Protein AF-A0A812W630-F1 (afdb_monomer_lite)

Structure (mmCIF, N/CA/C/O backbone):
data_AF-A0A812W630-F1
#
_entry.id   AF-A0A812W630-F1
#
loop_
_atom_site.group_PDB
_atom_site.id
_atom_site.type_symbol
_atom_site.label_atom_id
_atom_site.label_alt_id
_atom_site.label_comp_id
_atom_site.label_asym_id
_atom_site.label_entity_id
_atom_site.label_seq_id
_atom_site.pdbx_PDB_ins_code
_atom_site.Cartn_x
_atom_site.Cartn_y
_atom_site.Cartn_z
_atom_site.occupancy
_atom_site.B_iso_or_equiv
_atom_site.auth_seq_id
_atom_site.auth_comp_id
_atom_site.auth_asym_id
_atom_site.auth_atom_id
_atom_site.pdbx_PDB_model_num
ATOM 1 N N . MET A 1 1 ? 22.931 -46.654 66.623 1.00 37.16 1 MET A N 1
ATOM 2 C CA . MET A 1 1 ? 24.009 -47.543 66.127 1.00 37.16 1 MET A CA 1
ATOM 3 C C . MET A 1 1 ? 23.403 -48.912 65.833 1.00 37.16 1 MET A C 1
ATOM 5 O O . MET A 1 1 ? 22.626 -49.332 66.681 1.00 37.16 1 MET A O 1
ATOM 9 N N . PRO A 1 2 ? 23.799 -49.668 64.793 1.00 57.72 2 PRO A N 1
ATOM 10 C CA . PRO A 1 2 ? 24.162 -49.325 63.412 1.00 57.72 2 PRO A CA 1
ATOM 11 C C . PRO A 1 2 ? 23.300 -50.084 62.355 1.00 57.72 2 PRO A C 1
ATOM 13 O O . PRO A 1 2 ? 22.562 -51.010 62.676 1.00 57.72 2 PRO A O 1
ATOM 16 N N . THR A 1 3 ? 23.421 -49.666 61.093 1.00 50.09 3 THR A N 1
ATOM 17 C CA . THR A 1 3 ? 22.902 -50.261 59.835 1.00 50.09 3 THR A CA 1
ATOM 18 C C . THR A 1 3 ? 23.594 -51.596 59.478 1.00 50.09 3 THR A C 1
ATOM 20 O O . THR A 1 3 ? 24.701 -51.824 59.969 1.00 50.09 3 THR A O 1
ATOM 23 N N . PRO A 1 4 ? 23.010 -52.477 58.628 1.00 61.66 4 PRO A N 1
ATOM 24 C CA . PRO A 1 4 ? 23.489 -52.623 57.224 1.00 61.66 4 PRO A CA 1
ATOM 25 C C . PRO A 1 4 ? 22.360 -53.015 56.216 1.00 61.66 4 PRO A C 1
ATOM 27 O O . PRO A 1 4 ? 21.404 -53.678 56.590 1.00 61.66 4 PRO A O 1
ATOM 30 N N . ALA A 1 5 ? 22.254 -52.472 54.994 1.00 46.12 5 ALA A N 1
ATOM 31 C CA . ALA A 1 5 ? 23.035 -52.629 53.744 1.00 46.12 5 ALA A CA 1
ATOM 32 C C . ALA A 1 5 ? 22.402 -53.605 52.699 1.00 46.12 5 ALA A C 1
ATOM 34 O O . ALA A 1 5 ? 22.460 -54.815 52.864 1.00 46.12 5 ALA A O 1
ATOM 35 N N . ILE A 1 6 ? 21.781 -53.003 51.663 1.00 48.00 6 ILE A N 1
ATOM 36 C CA . ILE A 1 6 ? 21.718 -53.234 50.183 1.00 48.00 6 ILE A CA 1
ATOM 37 C C . ILE A 1 6 ? 22.060 -54.643 49.599 1.00 48.00 6 ILE A C 1
ATOM 39 O O . ILE A 1 6 ? 23.045 -55.247 50.019 1.00 48.00 6 ILE A O 1
ATOM 43 N N . PRO A 1 7 ? 21.334 -55.134 48.555 1.00 54.03 7 PRO A N 1
ATOM 44 C CA . PRO A 1 7 ? 21.759 -54.895 47.156 1.00 54.03 7 PRO A CA 1
ATOM 45 C C . PRO A 1 7 ? 20.630 -54.561 46.137 1.00 54.03 7 PRO A C 1
ATOM 47 O O . PRO A 1 7 ? 19.594 -55.216 46.083 1.00 54.03 7 PRO A O 1
ATOM 50 N N . SER A 1 8 ? 20.903 -53.566 45.278 1.00 48.16 8 SER A N 1
ATOM 51 C CA . SER A 1 8 ? 20.386 -53.379 43.895 1.00 48.16 8 SER A CA 1
ATOM 52 C C . SER A 1 8 ? 20.928 -54.495 42.964 1.00 48.16 8 SER A C 1
ATOM 54 O O . SER A 1 8 ? 21.936 -55.082 43.365 1.00 48.16 8 SER A O 1
ATOM 56 N N . PRO A 1 9 ? 20.405 -54.785 41.734 1.00 54.44 9 PRO A N 1
ATOM 57 C CA . PRO A 1 9 ? 19.995 -53.797 40.710 1.00 54.44 9 PRO A CA 1
ATOM 58 C C . PRO A 1 9 ? 18.860 -54.194 39.720 1.00 54.44 9 PRO A C 1
ATOM 60 O O . PRO A 1 9 ? 18.464 -55.348 39.605 1.00 54.44 9 PRO A O 1
ATOM 63 N N . GLY A 1 10 ? 18.399 -53.220 38.922 1.00 36.41 10 GLY A N 1
ATOM 64 C CA . GLY A 1 10 ? 17.575 -53.435 37.717 1.00 36.41 10 GLY A CA 1
ATOM 65 C C . GLY A 1 10 ? 16.693 -52.220 37.409 1.00 36.41 10 GLY A C 1
ATOM 66 O O . GLY A 1 10 ? 15.590 -52.113 37.918 1.00 36.41 10 GLY A O 1
ATOM 67 N N . SER A 1 11 ? 17.232 -51.169 36.790 1.00 48.53 11 SER A N 1
ATOM 68 C CA . SER A 1 11 ? 17.134 -50.922 35.340 1.00 48.53 11 SER A CA 1
ATOM 69 C C . SER A 1 11 ? 15.694 -50.845 34.821 1.00 48.53 11 SER A C 1
ATOM 71 O O . SER A 1 11 ? 15.137 -51.855 34.410 1.00 48.53 11 SER A O 1
ATOM 73 N N . ASN A 1 12 ? 15.140 -49.631 34.757 1.00 41.38 12 ASN A N 1
ATOM 74 C CA . ASN A 1 12 ? 14.407 -49.172 33.577 1.00 41.38 12 ASN A CA 1
ATOM 75 C C . ASN A 1 12 ? 14.351 -47.642 33.562 1.00 41.38 12 ASN A C 1
ATOM 77 O O . ASN A 1 12 ? 13.695 -46.994 34.372 1.00 41.38 12 ASN A O 1
ATOM 81 N N . ARG A 1 13 ? 15.129 -47.087 32.635 1.00 42.34 13 ARG A N 1
ATOM 82 C CA . ARG A 1 13 ? 15.246 -45.671 32.311 1.00 42.34 13 ARG A CA 1
ATOM 83 C C . ARG A 1 13 ? 14.098 -45.346 31.359 1.00 42.34 13 ARG A C 1
ATOM 85 O O . ARG A 1 13 ? 14.194 -45.646 30.174 1.00 42.34 13 ARG A O 1
ATOM 92 N N . GLN A 1 14 ? 13.008 -44.796 31.882 1.00 42.62 14 GLN A N 1
ATOM 93 C CA . GLN A 1 14 ? 11.937 -44.249 31.058 1.00 42.62 14 GLN A CA 1
ATOM 94 C C . GLN A 1 14 ? 12.203 -42.754 30.899 1.00 42.62 14 GLN A C 1
ATOM 96 O O . GLN A 1 14 ? 12.120 -41.980 31.847 1.00 42.62 14 GLN A O 1
ATOM 101 N N . LEU A 1 15 ? 12.659 -42.412 29.697 1.00 47.44 15 LEU A N 1
ATOM 102 C CA . LEU A 1 15 ? 12.919 -41.066 29.212 1.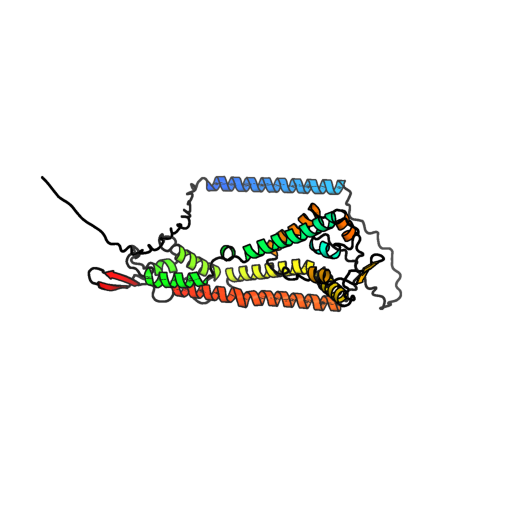00 47.44 15 LEU A CA 1
ATOM 103 C C . LEU A 1 15 ? 11.556 -40.374 29.040 1.00 47.44 15 LEU A C 1
ATOM 105 O O . LEU A 1 15 ? 10.871 -40.588 28.043 1.00 47.44 15 LEU A O 1
ATOM 109 N N . SER A 1 16 ? 11.116 -39.620 30.041 1.00 44.22 16 SER A N 1
ATOM 110 C CA . SER A 1 16 ? 10.030 -38.653 29.893 1.00 44.22 16 SER A CA 1
ATOM 111 C C . SER A 1 16 ? 10.645 -37.355 29.389 1.00 44.22 16 SER A C 1
ATOM 113 O O . SER A 1 16 ? 11.431 -36.729 30.095 1.00 44.22 16 SER A O 1
ATOM 115 N N . ALA A 1 17 ? 10.342 -37.030 28.135 1.00 44.31 17 ALA A N 1
ATOM 116 C CA . ALA A 1 17 ? 10.670 -35.763 27.511 1.00 44.31 17 ALA A CA 1
ATOM 117 C C . ALA A 1 17 ? 9.963 -34.631 28.268 1.00 44.31 17 ALA A C 1
ATOM 119 O O . ALA A 1 17 ? 8.735 -34.630 28.374 1.00 44.31 17 ALA A O 1
ATOM 120 N N . ASP A 1 18 ? 10.753 -33.707 28.806 1.00 42.72 18 ASP A N 1
ATOM 121 C CA . ASP A 1 18 ? 10.276 -32.400 29.240 1.00 42.72 18 ASP A CA 1
ATOM 122 C C . ASP A 1 18 ? 9.813 -31.618 27.999 1.00 42.72 18 ASP A C 1
ATOM 124 O O . ASP A 1 18 ? 10.534 -31.606 26.996 1.00 42.72 18 ASP A O 1
ATOM 128 N N . PRO A 1 19 ? 8.633 -30.976 28.016 1.00 52.38 19 PRO A N 1
ATOM 129 C CA . PRO A 1 19 ? 8.294 -30.007 26.993 1.00 52.38 19 PRO A CA 1
ATOM 130 C C . PRO A 1 19 ? 9.165 -28.769 27.210 1.00 52.38 19 PRO A C 1
ATOM 132 O O . PRO A 1 19 ? 9.163 -28.167 28.286 1.00 52.38 19 PRO A O 1
ATOM 135 N N . GLU A 1 20 ? 9.932 -28.430 26.178 1.00 43.03 20 GLU A N 1
ATOM 136 C CA . GLU A 1 20 ? 10.685 -27.190 26.060 1.00 43.03 20 GLU A CA 1
ATOM 137 C C . GLU A 1 20 ? 9.757 -26.009 26.360 1.00 43.03 20 GLU A C 1
ATOM 139 O O . GLU A 1 20 ? 8.833 -25.697 25.611 1.00 43.03 20 GLU A O 1
ATOM 144 N N . ALA A 1 21 ? 9.985 -25.380 27.511 1.00 42.97 21 ALA A N 1
ATOM 145 C CA . ALA A 1 21 ? 9.453 -24.069 27.811 1.00 42.97 21 ALA A CA 1
ATOM 146 C C . ALA A 1 21 ? 10.194 -23.072 26.916 1.00 42.97 21 ALA A C 1
ATOM 148 O O . ALA A 1 21 ? 11.334 -22.698 27.202 1.00 42.97 21 ALA A O 1
ATOM 149 N N . GLU A 1 22 ? 9.556 -22.683 25.814 1.00 42.84 22 GLU A N 1
ATOM 150 C CA . GLU A 1 22 ? 9.981 -21.531 25.031 1.00 42.84 22 GLU A CA 1
ATOM 151 C C . GLU A 1 22 ? 9.983 -20.291 25.938 1.00 42.84 22 GLU A C 1
ATOM 153 O O . GLU A 1 22 ? 8.970 -19.985 26.580 1.00 42.84 22 GLU A O 1
ATOM 158 N N . PRO A 1 23 ? 11.104 -19.559 26.036 1.00 48.91 23 PRO A N 1
ATOM 159 C CA . PRO A 1 23 ? 11.089 -18.255 26.659 1.00 48.91 23 PRO A CA 1
ATOM 160 C C . PRO A 1 23 ? 10.337 -17.323 25.710 1.00 48.91 23 PRO A C 1
ATOM 162 O O . PRO A 1 23 ? 10.876 -16.902 24.688 1.00 48.91 23 PRO A O 1
ATOM 165 N N . ASN A 1 24 ? 9.088 -17.006 26.056 1.00 40.34 24 ASN A N 1
ATOM 166 C CA . ASN A 1 24 ? 8.386 -15.848 25.519 1.00 40.34 24 ASN A CA 1
ATOM 167 C C . ASN A 1 24 ? 9.278 -14.626 25.760 1.00 40.34 24 ASN A C 1
ATOM 169 O O . ASN A 1 24 ? 9.336 -14.099 26.872 1.00 40.34 24 ASN A O 1
ATOM 173 N N . LEU A 1 25 ? 10.021 -14.224 24.726 1.00 42.69 25 LEU A N 1
ATOM 174 C CA . LEU A 1 25 ? 10.633 -12.912 24.653 1.00 42.69 25 LEU A CA 1
ATOM 175 C C . LEU A 1 25 ? 9.474 -11.924 24.730 1.00 42.69 25 LEU A C 1
ATOM 177 O O . LEU A 1 25 ? 8.710 -11.770 23.779 1.00 42.69 25 LEU A O 1
ATOM 181 N N . GLU A 1 26 ? 9.325 -11.317 25.902 1.00 41.47 26 GLU A N 1
ATOM 182 C CA . GLU A 1 26 ? 8.487 -10.153 26.117 1.00 41.47 26 GLU A CA 1
ATOM 183 C C . GLU A 1 26 ? 8.817 -9.145 25.017 1.00 41.47 26 GLU A C 1
ATOM 185 O O . GLU A 1 26 ? 9.916 -8.584 24.957 1.00 41.47 26 GLU A O 1
ATOM 190 N N . ALA A 1 27 ? 7.862 -8.976 24.101 1.00 44.41 27 ALA A N 1
ATOM 191 C CA . ALA A 1 27 ? 7.832 -7.859 23.188 1.00 44.41 27 ALA A CA 1
ATOM 192 C C . ALA A 1 27 ? 8.049 -6.603 24.028 1.00 44.41 27 ALA A C 1
ATOM 194 O O . ALA A 1 27 ? 7.332 -6.358 24.999 1.00 44.41 27 ALA A O 1
ATOM 195 N N . SER A 1 28 ? 9.108 -5.884 23.673 1.00 43.09 28 SER A N 1
ATOM 196 C CA . SER A 1 28 ? 9.581 -4.664 24.301 1.00 43.09 28 SER A CA 1
ATOM 197 C C . SER A 1 28 ? 8.438 -3.849 24.897 1.00 43.09 28 SER A C 1
ATOM 199 O O . SER A 1 28 ? 7.577 -3.346 24.172 1.00 43.09 28 SER A O 1
ATOM 201 N N . GLU A 1 29 ? 8.489 -3.690 26.216 1.00 44.25 29 GLU A N 1
ATOM 202 C CA . GLU A 1 29 ? 7.877 -2.600 26.959 1.00 44.25 29 GLU A CA 1
ATOM 203 C C . GLU A 1 29 ? 8.328 -1.283 26.290 1.00 44.25 29 GLU A C 1
ATOM 205 O O . GLU A 1 29 ? 9.325 -0.666 26.668 1.00 44.25 29 GLU A O 1
ATOM 210 N N . PHE A 1 30 ? 7.627 -0.840 25.244 1.00 39.75 30 PHE A N 1
ATOM 211 C CA . PHE A 1 30 ? 7.674 0.550 24.815 1.00 39.75 30 PHE A CA 1
ATOM 212 C C . PHE A 1 30 ? 6.978 1.336 25.921 1.00 39.75 30 PHE A C 1
ATOM 214 O O . PHE A 1 30 ? 5.804 1.691 25.837 1.00 39.75 30 PHE A O 1
ATOM 221 N N . ARG A 1 31 ? 7.718 1.590 27.007 1.00 39.69 31 ARG A N 1
ATOM 222 C CA . ARG A 1 31 ? 7.440 2.709 27.894 1.00 39.69 31 ARG A CA 1
ATOM 223 C C . ARG A 1 31 ? 7.451 3.942 27.010 1.00 39.69 31 ARG A C 1
ATOM 225 O O . ARG A 1 31 ? 8.507 4.474 26.678 1.00 39.69 31 ARG A O 1
ATOM 232 N N . SER A 1 32 ? 6.258 4.367 26.619 1.00 37.34 32 SER A N 1
ATOM 233 C CA . SER A 1 32 ? 5.975 5.748 26.283 1.00 37.34 32 SER A CA 1
ATOM 234 C C . SER A 1 32 ? 6.523 6.589 27.434 1.00 37.34 32 SER A C 1
ATOM 236 O O . SER A 1 32 ? 5.942 6.660 28.517 1.00 37.34 32 SER A O 1
ATOM 238 N N . ILE A 1 33 ? 7.725 7.134 27.249 1.00 37.75 33 ILE A N 1
ATOM 239 C CA . ILE A 1 33 ? 8.245 8.180 28.112 1.00 37.75 33 ILE A CA 1
ATOM 240 C C . ILE A 1 33 ? 7.404 9.396 27.742 1.00 37.75 33 ILE A C 1
ATOM 242 O O . ILE A 1 33 ? 7.738 10.137 26.820 1.00 37.75 33 ILE A O 1
ATOM 246 N N . ALA A 1 34 ? 6.275 9.563 28.426 1.00 39.97 34 ALA A N 1
ATOM 247 C CA . ALA A 1 34 ? 5.579 10.833 28.458 1.00 39.97 34 ALA A CA 1
ATOM 248 C C . ALA A 1 34 ? 6.533 11.823 29.135 1.00 39.97 34 ALA A C 1
ATOM 250 O O . ALA A 1 34 ? 6.634 11.889 30.360 1.00 39.97 34 ALA A O 1
ATOM 251 N N . ILE A 1 35 ? 7.331 12.519 28.326 1.00 48.06 35 ILE A N 1
ATOM 252 C CA . ILE A 1 35 ? 8.134 13.642 28.789 1.00 48.06 35 ILE A CA 1
ATOM 253 C C . ILE A 1 35 ? 7.117 14.730 29.124 1.00 48.06 35 ILE A C 1
ATOM 255 O O . ILE A 1 35 ? 6.603 15.401 28.231 1.00 48.06 35 ILE A O 1
ATOM 259 N N . GLU A 1 36 ? 6.783 14.871 30.405 1.00 44.09 36 GLU A N 1
ATOM 260 C CA . GLU A 1 36 ? 6.065 16.037 30.911 1.00 44.09 36 GLU A CA 1
ATOM 261 C C . GLU A 1 36 ? 6.959 17.260 30.691 1.00 44.09 36 GLU A C 1
ATOM 263 O O . GLU A 1 36 ? 7.828 17.587 31.500 1.00 44.09 36 GLU A O 1
ATOM 268 N N . VAL A 1 37 ? 6.799 17.906 29.535 1.00 62.84 37 VAL A N 1
ATOM 269 C CA . VAL A 1 37 ? 7.479 19.161 29.235 1.00 62.84 37 VAL A CA 1
ATOM 270 C C . VAL A 1 37 ? 6.805 20.244 30.079 1.00 62.84 37 VAL A C 1
ATOM 272 O O . VAL A 1 37 ? 5.597 20.457 29.940 1.00 62.84 37 VAL A O 1
ATOM 275 N N . PRO A 1 38 ? 7.544 20.942 30.959 1.00 74.00 38 PRO A N 1
ATOM 276 C CA . PRO A 1 38 ? 6.985 22.028 31.746 1.00 74.00 38 PRO A CA 1
ATOM 277 C C . PRO A 1 38 ? 6.357 23.074 30.812 1.00 74.00 38 PRO A C 1
ATOM 279 O O . PRO A 1 38 ? 7.000 23.462 29.834 1.00 74.00 38 PRO A O 1
ATOM 282 N N . PRO A 1 39 ? 5.149 23.588 31.106 1.00 70.88 39 PRO A N 1
ATOM 283 C CA . PRO A 1 39 ? 4.398 24.457 30.193 1.00 70.88 39 PRO A CA 1
ATOM 284 C C . PRO A 1 39 ? 5.111 25.772 29.827 1.00 70.88 39 PRO A C 1
ATOM 286 O O . PRO A 1 39 ? 4.703 26.438 28.884 1.00 70.88 39 PRO A O 1
ATOM 289 N N . GLY A 1 40 ? 6.198 26.138 30.519 1.00 76.31 40 GLY A N 1
ATOM 290 C CA . GLY A 1 40 ? 7.049 27.276 30.155 1.00 76.31 40 GLY A CA 1
ATOM 291 C C . GLY A 1 40 ? 8.092 26.993 29.063 1.00 76.31 40 GLY A C 1
ATOM 292 O O . GLY A 1 40 ? 8.529 27.928 28.404 1.00 76.31 40 GLY A O 1
ATOM 293 N N . HIS A 1 41 ? 8.483 25.733 28.834 1.00 77.19 41 HIS A N 1
ATOM 294 C CA . HIS A 1 41 ? 9.554 25.399 27.881 1.00 77.19 41 HIS A CA 1
ATOM 295 C C . HIS A 1 41 ? 9.063 25.224 26.440 1.00 77.19 41 HIS A C 1
ATOM 297 O O . HIS A 1 41 ? 9.852 25.354 25.508 1.00 77.19 41 HIS A O 1
ATOM 303 N N . ILE A 1 42 ? 7.766 24.968 26.238 1.00 81.88 42 ILE A N 1
ATOM 304 C CA . ILE A 1 42 ? 7.184 24.829 24.894 1.00 81.88 42 ILE A CA 1
ATOM 305 C C . ILE A 1 42 ? 7.324 26.142 24.116 1.00 81.88 42 ILE A C 1
ATOM 307 O O . ILE A 1 42 ? 7.656 26.123 22.935 1.00 81.88 42 ILE A O 1
ATOM 311 N N . GLN A 1 43 ? 7.160 27.277 24.796 1.00 88.00 43 GLN A N 1
ATOM 312 C CA . GLN A 1 43 ? 7.236 28.589 24.165 1.00 88.00 43 GLN A CA 1
ATOM 313 C C . GLN A 1 43 ? 8.664 28.948 23.721 1.00 88.00 43 GLN A C 1
ATOM 315 O O . GLN A 1 43 ? 8.845 29.431 22.609 1.00 88.00 43 GLN A O 1
ATOM 320 N N . GLU A 1 44 ? 9.690 28.625 24.518 1.00 88.12 44 GLU A N 1
ATOM 321 C CA . GLU A 1 44 ? 11.095 28.804 24.107 1.00 88.12 44 GLU A CA 1
ATOM 322 C C . GLU A 1 44 ? 11.480 27.898 22.930 1.00 88.12 44 GLU A C 1
ATOM 324 O O . GLU A 1 44 ? 12.218 28.315 22.036 1.00 88.12 44 GLU A O 1
ATOM 329 N N . VAL A 1 45 ? 10.978 26.658 22.908 1.00 87.38 45 VAL A N 1
ATOM 330 C CA . VAL A 1 45 ? 11.228 25.733 21.795 1.00 87.38 45 VAL A CA 1
ATOM 331 C C . VAL A 1 45 ? 10.549 26.232 20.522 1.00 87.38 45 VAL A C 1
ATOM 333 O O . VAL A 1 45 ? 11.169 26.203 19.461 1.00 87.38 45 VAL A O 1
ATOM 336 N N . GLU A 1 46 ? 9.316 26.729 20.615 1.00 91.06 46 GLU A N 1
ATOM 337 C CA . GLU A 1 46 ? 8.587 27.282 19.473 1.00 91.06 46 GLU A CA 1
ATOM 338 C C . GLU A 1 46 ? 9.259 28.549 18.921 1.00 91.06 46 GLU A C 1
ATOM 340 O O . GLU A 1 46 ? 9.444 28.664 17.706 1.00 91.06 46 GLU A O 1
ATOM 345 N N . GLU A 1 47 ? 9.714 29.453 19.793 1.00 95.31 47 GLU A N 1
ATOM 346 C CA . GLU A 1 47 ? 10.486 30.637 19.399 1.00 95.31 47 GLU A CA 1
ATOM 347 C C . GLU A 1 47 ? 11.816 30.252 18.732 1.00 95.31 47 GLU A C 1
ATOM 349 O O . GLU A 1 47 ? 12.161 30.791 17.676 1.00 95.31 47 GLU A O 1
ATOM 354 N N . GLY A 1 48 ? 12.527 29.259 19.277 1.00 92.94 48 GLY A N 1
ATOM 355 C CA . GLY A 1 48 ? 13.750 28.729 18.675 1.00 92.94 48 GLY A CA 1
ATOM 356 C C . GLY A 1 48 ? 13.515 28.121 17.288 1.00 92.94 48 GLY A C 1
ATOM 357 O O . GLY A 1 48 ? 14.292 28.361 16.362 1.00 92.94 48 GLY A O 1
ATOM 358 N N . LEU A 1 49 ? 12.415 27.384 17.108 1.00 93.00 49 LEU A N 1
ATOM 359 C CA . LEU A 1 49 ? 12.043 26.774 15.827 1.00 93.00 49 LEU A CA 1
ATOM 360 C C . LEU A 1 49 ? 11.653 27.832 14.785 1.00 93.00 49 LEU A C 1
ATOM 362 O O . LEU A 1 49 ? 12.031 27.718 13.616 1.00 93.00 49 LEU A O 1
ATOM 366 N N . GLN A 1 50 ? 10.956 28.893 15.203 1.00 94.75 50 GLN A N 1
ATOM 367 C CA . GLN A 1 50 ? 10.661 30.039 14.340 1.00 94.75 50 GLN A CA 1
ATOM 368 C C . GLN A 1 50 ? 11.933 30.782 13.925 1.00 94.75 50 GLN A C 1
ATOM 370 O O . GLN A 1 50 ? 12.084 31.124 12.749 1.00 94.75 50 GLN A O 1
ATOM 375 N N . GLN A 1 51 ? 12.871 30.989 14.851 1.00 96.44 51 GLN A N 1
ATOM 376 C CA . GLN A 1 51 ? 14.144 31.639 14.556 1.00 96.44 51 GLN A CA 1
ATOM 377 C C . GLN A 1 51 ? 14.983 30.811 13.570 1.00 96.44 51 GLN A C 1
ATOM 379 O O . GLN A 1 51 ? 15.533 31.360 12.613 1.00 96.44 51 GLN A O 1
ATOM 384 N N . LEU A 1 52 ? 15.012 29.484 13.743 1.00 92.81 52 LEU A N 1
ATOM 385 C CA . LEU A 1 52 ? 15.701 28.568 12.833 1.00 92.81 52 LEU A CA 1
ATOM 386 C C . LEU A 1 52 ? 15.089 28.600 11.423 1.00 92.81 52 LEU A C 1
ATOM 388 O O . LEU A 1 52 ? 15.815 28.638 10.429 1.00 92.81 52 LEU A O 1
ATOM 392 N N . ARG A 1 53 ? 13.752 28.640 11.327 1.00 93.44 53 ARG A N 1
ATOM 393 C CA . ARG A 1 53 ? 13.034 28.759 10.049 1.00 93.44 53 ARG A CA 1
ATOM 394 C C . ARG A 1 53 ? 13.390 30.055 9.323 1.00 93.44 53 ARG A C 1
ATOM 396 O O . ARG A 1 53 ? 13.709 30.014 8.138 1.00 93.44 53 ARG A O 1
ATOM 403 N N . GLN A 1 54 ? 13.379 31.186 10.029 1.00 96.81 54 GLN A N 1
ATOM 404 C CA . GLN A 1 54 ? 13.736 32.483 9.444 1.00 96.81 54 GLN A CA 1
ATOM 405 C C . GLN A 1 54 ? 15.193 32.516 8.970 1.00 96.81 54 GLN A C 1
ATOM 407 O O . GLN A 1 54 ? 15.479 33.048 7.896 1.00 96.81 54 GLN A O 1
ATOM 412 N N . GLN A 1 55 ? 16.113 31.917 9.734 1.00 97.19 55 GLN A N 1
ATOM 413 C CA . GLN A 1 55 ? 17.512 31.807 9.328 1.00 97.19 55 GLN A CA 1
ATOM 414 C C . GLN A 1 55 ? 17.660 30.977 8.045 1.00 97.19 55 GLN A C 1
ATOM 416 O O . GLN A 1 55 ? 18.355 31.396 7.119 1.00 97.19 55 GLN A O 1
ATOM 421 N N . PHE A 1 56 ? 16.972 29.838 7.963 1.00 96.00 56 PHE A N 1
ATOM 422 C CA . PHE A 1 56 ? 17.020 28.972 6.789 1.00 96.00 56 PHE A CA 1
ATOM 423 C C . PHE A 1 56 ? 16.449 29.655 5.535 1.00 96.00 56 PHE A C 1
ATOM 425 O O . PHE A 1 56 ? 17.057 29.602 4.465 1.00 96.00 56 PHE A O 1
ATOM 432 N N . GLU A 1 57 ? 15.320 30.362 5.657 1.00 95.81 57 GLU A N 1
ATOM 433 C CA . GLU A 1 57 ? 14.730 31.126 4.548 1.00 95.81 57 GLU A CA 1
ATOM 434 C C . GLU A 1 57 ? 15.676 32.224 4.034 1.00 95.81 57 GLU A C 1
ATOM 436 O O . GLU A 1 57 ? 15.827 32.395 2.820 1.00 95.81 57 GLU A O 1
ATOM 441 N N . ALA A 1 58 ? 16.366 32.927 4.938 1.00 97.50 58 ALA A N 1
ATOM 442 C CA . ALA A 1 58 ? 17.344 33.949 4.574 1.00 97.50 58 ALA A CA 1
ATOM 443 C C . ALA A 1 58 ? 18.564 33.361 3.838 1.00 97.50 58 ALA A C 1
ATOM 445 O O . ALA A 1 58 ? 19.019 33.919 2.832 1.00 97.50 58 ALA A O 1
ATOM 446 N N . GLU A 1 59 ? 19.084 32.216 4.291 1.00 96.69 59 GLU A N 1
ATOM 447 C CA . GLU A 1 59 ? 20.194 31.531 3.619 1.00 96.69 59 GLU A CA 1
ATOM 448 C C . GLU A 1 59 ? 19.791 31.007 2.233 1.00 96.69 59 GLU A C 1
ATOM 450 O O . GLU A 1 59 ? 20.540 31.178 1.267 1.00 96.69 59 GLU A O 1
ATOM 455 N N . MET A 1 60 ? 18.582 30.459 2.090 1.00 95.44 60 MET A N 1
ATOM 456 C CA . MET A 1 60 ? 18.076 29.960 0.808 1.00 95.44 60 MET A CA 1
ATOM 457 C C . MET A 1 60 ? 17.904 31.085 -0.227 1.00 95.44 60 MET A C 1
ATOM 459 O O . MET A 1 60 ? 18.282 30.930 -1.395 1.00 95.44 60 MET A O 1
ATOM 463 N N . GLN A 1 61 ? 17.407 32.253 0.194 1.00 96.62 61 GLN A N 1
ATOM 464 C CA . GLN A 1 61 ? 17.326 33.439 -0.667 1.00 96.62 61 GLN A CA 1
ATOM 465 C C . GLN A 1 61 ? 18.718 33.932 -1.090 1.00 96.62 61 GLN A C 1
ATOM 467 O O . GLN A 1 61 ? 18.930 34.267 -2.258 1.00 96.62 61 GLN A O 1
ATOM 472 N N . SER A 1 62 ? 19.687 33.918 -0.170 1.00 97.44 62 SER A N 1
ATOM 473 C CA . SER A 1 62 ? 21.081 34.276 -0.455 1.00 97.44 62 SER A CA 1
ATOM 474 C C . SER A 1 62 ? 21.717 33.342 -1.492 1.00 97.44 62 SER A C 1
ATOM 476 O O . SER A 1 62 ? 22.322 33.807 -2.463 1.00 97.44 62 SER A O 1
ATOM 478 N N . ILE A 1 63 ? 21.532 32.025 -1.351 1.00 95.88 63 ILE A N 1
ATOM 479 C CA . ILE A 1 63 ? 22.034 31.031 -2.312 1.00 95.88 63 ILE A CA 1
ATOM 480 C C . ILE A 1 63 ? 21.391 31.233 -3.689 1.00 95.88 63 ILE A C 1
ATOM 482 O O . ILE A 1 63 ? 22.105 31.274 -4.692 1.00 95.88 63 ILE A O 1
ATOM 486 N N . THR A 1 64 ? 20.074 31.444 -3.743 1.00 93.00 64 THR A N 1
ATOM 487 C CA . THR A 1 64 ? 19.344 31.688 -5.000 1.00 93.00 64 THR A CA 1
ATOM 488 C C . THR A 1 64 ? 19.863 32.940 -5.720 1.00 93.00 64 THR A C 1
ATOM 490 O O . THR A 1 64 ? 20.113 32.919 -6.926 1.00 93.00 64 THR A O 1
ATOM 493 N N . ALA A 1 65 ? 20.125 34.023 -4.980 1.00 95.25 65 ALA A N 1
ATOM 494 C CA . ALA A 1 65 ? 20.703 35.246 -5.538 1.00 95.25 65 ALA A CA 1
ATOM 495 C C . ALA A 1 65 ? 22.142 35.045 -6.053 1.00 95.25 65 ALA A C 1
ATOM 497 O O . ALA A 1 65 ? 22.526 35.597 -7.094 1.00 95.25 65 ALA A O 1
ATOM 498 N N . ARG A 1 66 ? 22.947 34.232 -5.354 1.00 95.38 66 ARG A N 1
ATOM 499 C CA . ARG A 1 66 ? 24.300 33.869 -5.803 1.00 95.38 66 ARG A CA 1
ATOM 500 C C . ARG A 1 66 ? 24.262 33.035 -7.079 1.00 95.38 66 ARG A C 1
ATOM 502 O O . ARG A 1 66 ? 25.032 33.338 -7.988 1.00 95.38 66 ARG A O 1
ATOM 509 N N . LEU A 1 67 ? 23.350 32.066 -7.189 1.00 93.31 67 LEU A N 1
ATOM 510 C CA . LEU A 1 67 ? 23.170 31.282 -8.414 1.00 93.31 67 LEU A CA 1
ATOM 511 C C . LEU A 1 67 ? 22.806 32.170 -9.607 1.00 93.31 67 LEU A C 1
ATOM 513 O O . LEU A 1 67 ? 23.480 32.095 -10.629 1.00 93.31 67 LEU A O 1
ATOM 517 N N . GLY A 1 68 ? 21.843 33.085 -9.456 1.00 88.31 68 GLY A N 1
ATOM 518 C CA . GLY A 1 68 ? 21.480 34.012 -10.537 1.00 88.31 68 GLY A CA 1
ATOM 519 C C . GLY A 1 68 ? 22.624 34.950 -10.954 1.00 88.31 68 GLY A C 1
ATOM 520 O O . GLY A 1 68 ? 22.686 35.410 -12.093 1.00 88.31 68 GLY A O 1
ATOM 521 N N . THR A 1 69 ? 23.571 35.229 -10.053 1.00 92.31 69 THR A N 1
ATOM 522 C CA . THR A 1 69 ? 24.787 35.990 -10.388 1.00 92.31 69 THR A CA 1
ATOM 523 C C . THR A 1 69 ? 25.781 35.136 -11.180 1.00 92.31 69 THR A C 1
ATOM 525 O O . THR A 1 69 ? 26.349 35.619 -12.159 1.00 92.31 69 THR A O 1
ATOM 528 N N . VAL A 1 70 ? 25.960 33.868 -10.795 1.00 93.00 70 VAL A N 1
ATOM 529 C CA . VAL A 1 70 ? 26.828 32.906 -11.496 1.00 93.00 70 VAL A CA 1
ATOM 530 C C . VAL A 1 70 ? 26.282 32.579 -12.889 1.00 93.00 70 VAL A C 1
ATOM 532 O O . VAL A 1 70 ? 27.043 32.577 -13.852 1.00 93.00 70 VAL A O 1
ATOM 535 N N . GLU A 1 71 ? 24.971 32.395 -13.029 1.00 90.75 71 GLU A N 1
ATOM 536 C CA . GLU A 1 71 ? 24.304 32.145 -14.313 1.00 90.75 71 GLU A CA 1
ATOM 537 C C . GLU A 1 71 ? 24.528 33.297 -15.306 1.00 90.75 71 GLU A C 1
ATOM 539 O O . GLU A 1 71 ? 24.897 33.073 -16.461 1.00 90.75 71 GLU A O 1
ATOM 544 N N . ARG A 1 72 ? 24.436 34.551 -14.834 1.00 86.50 72 ARG A N 1
ATOM 545 C CA . ARG A 1 72 ? 24.777 35.735 -15.643 1.00 86.50 72 ARG A CA 1
ATOM 546 C C . ARG A 1 72 ? 26.258 35.795 -16.014 1.00 86.50 72 ARG A C 1
ATOM 548 O O . ARG A 1 72 ? 26.579 36.235 -17.114 1.00 86.50 72 ARG A O 1
ATOM 555 N N . GLN A 1 73 ? 27.159 35.377 -15.123 1.00 88.31 73 GLN A N 1
ATOM 556 C CA . GLN A 1 73 ? 28.600 35.345 -15.407 1.00 88.31 73 GLN A CA 1
ATOM 557 C C . GLN A 1 73 ? 28.978 34.262 -16.420 1.00 88.31 73 GLN A C 1
ATOM 559 O O . GLN A 1 73 ? 29.905 34.464 -17.200 1.00 88.31 73 GLN A O 1
ATOM 564 N N . LEU A 1 74 ? 28.256 33.141 -16.436 1.00 88.25 74 LEU A N 1
ATOM 565 C CA . LEU A 1 74 ? 28.491 32.038 -17.367 1.00 88.25 74 LEU A CA 1
ATOM 566 C C . LEU A 1 74 ? 27.942 32.299 -18.776 1.00 88.25 74 LEU A C 1
ATOM 568 O O . LEU A 1 74 ? 28.158 31.481 -19.665 1.00 88.25 74 LEU A O 1
ATOM 572 N N . GLY A 1 75 ? 27.270 33.431 -19.012 1.00 65.69 75 GLY A N 1
ATOM 573 C CA . GLY A 1 75 ? 26.819 33.802 -20.353 1.00 65.69 75 GLY A CA 1
ATOM 574 C C . GLY A 1 75 ? 25.797 32.829 -20.941 1.00 65.69 75 GLY A C 1
ATOM 575 O O . GLY A 1 75 ? 25.629 32.798 -22.159 1.00 65.69 75 GLY A O 1
ATOM 576 N N . VAL A 1 76 ? 25.082 32.078 -20.095 1.00 67.31 76 VAL A N 1
ATOM 577 C CA . VAL A 1 76 ? 23.912 31.274 -20.482 1.00 67.31 76 VAL A CA 1
ATOM 578 C C . VAL A 1 76 ? 22.728 32.227 -20.703 1.00 67.31 76 VAL A C 1
ATOM 580 O O . VAL A 1 76 ? 21.683 32.144 -20.074 1.00 67.31 76 VAL A O 1
ATOM 583 N N . SER A 1 77 ? 22.917 33.229 -21.562 1.00 48.62 77 SER A N 1
ATOM 584 C CA . SER A 1 77 ? 21.809 33.967 -22.149 1.00 48.62 77 SER A CA 1
ATOM 585 C C . SER A 1 77 ? 21.244 33.098 -23.256 1.00 48.62 77 SER A C 1
ATOM 587 O O . SER A 1 77 ? 21.878 32.894 -24.290 1.00 48.62 77 SER A O 1
ATOM 589 N N . GLU A 1 78 ? 20.074 32.546 -22.953 1.00 54.28 78 GLU A N 1
ATOM 590 C CA . GLU A 1 78 ? 18.976 32.246 -23.863 1.00 54.28 78 GLU A CA 1
ATOM 591 C C . GLU A 1 78 ? 19.292 32.606 -25.318 1.00 54.28 78 GLU A C 1
ATOM 593 O O . GLU A 1 78 ? 19.413 33.776 -25.690 1.00 54.28 78 GLU A O 1
ATOM 598 N N . THR A 1 79 ? 19.488 31.568 -26.129 1.00 44.28 79 THR A N 1
ATOM 599 C CA . THR A 1 79 ? 19.775 31.674 -27.554 1.00 44.28 79 THR A CA 1
ATOM 600 C C . THR A 1 79 ? 18.656 32.477 -28.208 1.00 44.28 79 THR A C 1
ATOM 602 O O . THR A 1 79 ? 17.567 31.968 -28.464 1.00 44.28 79 THR A O 1
ATOM 605 N N . GLN A 1 80 ? 18.915 33.765 -28.430 1.00 42.03 80 GLN A N 1
ATOM 606 C CA . GLN A 1 80 ? 18.016 34.678 -29.114 1.00 42.03 80 GLN A CA 1
ATOM 607 C C . GLN A 1 80 ? 17.754 34.115 -30.510 1.00 42.03 80 GLN A C 1
ATOM 609 O O . GLN A 1 80 ? 18.626 34.115 -31.378 1.00 42.03 80 GLN A O 1
ATOM 614 N N . ASN A 1 81 ? 16.549 33.586 -30.691 1.00 46.88 81 ASN A N 1
ATOM 615 C CA . ASN A 1 81 ? 16.058 33.065 -31.952 1.00 46.88 81 ASN A CA 1
ATOM 616 C C . ASN A 1 81 ? 15.986 34.240 -32.950 1.00 46.88 81 ASN A C 1
ATOM 618 O O . ASN A 1 81 ? 15.244 35.196 -32.691 1.00 46.88 81 ASN A O 1
ATOM 622 N N . PRO A 1 82 ? 16.778 34.251 -34.039 1.00 47.94 82 PRO A N 1
ATOM 623 C CA . PRO A 1 82 ? 16.808 35.390 -34.937 1.00 47.94 82 PRO A CA 1
ATOM 624 C C . PRO A 1 82 ? 15.477 35.521 -35.678 1.00 47.94 82 PRO A C 1
ATOM 626 O O . PRO A 1 82 ? 14.941 34.577 -36.255 1.00 47.94 82 PRO A O 1
ATOM 629 N N . SER A 1 83 ? 14.969 36.746 -35.636 1.00 46.78 83 SER A N 1
ATOM 630 C CA . SER A 1 83 ? 13.766 37.243 -36.285 1.00 46.78 83 SER A CA 1
ATOM 631 C C . SER A 1 83 ? 13.562 36.732 -37.711 1.00 46.78 83 SER A C 1
ATOM 633 O O . SER A 1 83 ? 14.337 37.039 -38.618 1.00 46.78 83 SER A O 1
ATOM 635 N N 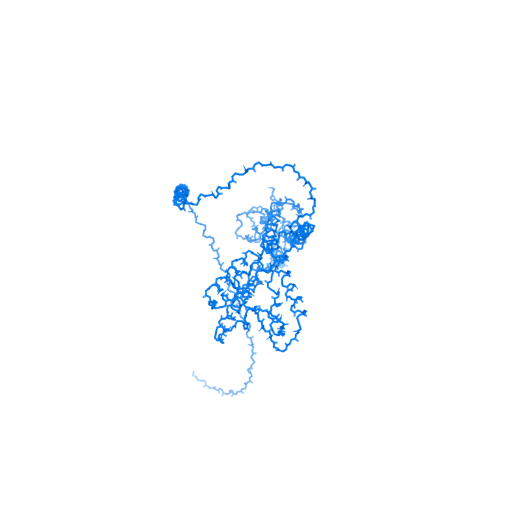. SER A 1 84 ? 12.430 36.062 -37.896 1.00 49.84 84 SER A N 1
ATOM 636 C CA . SER A 1 84 ? 11.391 36.375 -38.878 1.00 49.84 84 SER A CA 1
ATOM 637 C C . SER A 1 84 ? 11.754 37.443 -39.922 1.00 49.84 84 SER A C 1
ATOM 639 O O . SER A 1 84 ? 11.660 38.642 -39.654 1.00 49.84 84 SER A O 1
ATOM 641 N N . GLN A 1 85 ? 12.048 37.009 -41.150 1.00 46.12 85 GLN A N 1
ATOM 642 C CA . GLN A 1 85 ? 11.849 37.819 -42.352 1.00 46.12 85 GLN A CA 1
ATOM 643 C C . GLN A 1 85 ? 10.685 37.253 -43.177 1.00 46.12 85 GLN A C 1
ATOM 645 O O . GLN A 1 85 ? 10.730 36.141 -43.689 1.00 46.12 85 GLN A O 1
ATOM 650 N N . ALA A 1 86 ? 9.628 38.065 -43.206 1.00 46.00 86 ALA A N 1
ATOM 651 C CA . ALA A 1 86 ? 8.584 38.257 -44.211 1.00 46.00 86 ALA A CA 1
ATOM 652 C C . ALA A 1 86 ? 8.367 37.199 -45.321 1.00 46.00 86 ALA A C 1
ATOM 654 O O . ALA A 1 86 ? 9.091 37.130 -46.307 1.00 46.00 86 ALA A O 1
ATOM 655 N N . ALA A 1 87 ? 7.246 36.490 -45.170 1.00 46.69 87 ALA A N 1
ATOM 656 C CA . ALA A 1 87 ? 6.204 36.184 -46.157 1.00 46.69 87 ALA A CA 1
ATOM 657 C C . ALA A 1 87 ? 6.514 36.288 -47.670 1.00 46.69 87 ALA A C 1
ATOM 659 O O . ALA A 1 87 ? 6.673 37.372 -48.228 1.00 46.69 87 ALA A O 1
ATOM 660 N N . SER A 1 88 ? 6.344 35.154 -48.355 1.00 45.31 88 SER A N 1
ATOM 661 C CA . SER A 1 88 ? 5.682 35.078 -49.664 1.00 45.31 88 SER A CA 1
ATOM 662 C C . SER A 1 88 ? 4.495 34.110 -49.540 1.00 45.31 88 SER A C 1
ATOM 664 O O . SER A 1 88 ? 4.684 33.022 -48.994 1.00 45.31 88 SER A O 1
ATOM 666 N N . PRO A 1 89 ? 3.277 34.483 -49.973 1.00 60.62 89 PRO A N 1
ATOM 667 C CA . PRO A 1 89 ? 2.116 33.611 -49.924 1.00 60.62 89 PRO A CA 1
ATOM 668 C C . PRO A 1 89 ? 1.954 32.940 -51.285 1.00 60.62 89 PRO A C 1
ATOM 670 O O . PRO A 1 89 ? 1.441 33.571 -52.198 1.00 60.62 89 PRO A O 1
ATOM 673 N N . ASP A 1 90 ? 2.376 31.686 -51.438 1.00 49.69 90 ASP A N 1
ATOM 674 C CA . ASP A 1 90 ? 1.810 30.858 -52.501 1.00 49.69 90 ASP A CA 1
ATOM 675 C C . ASP A 1 90 ? 2.002 29.357 -52.267 1.00 49.69 90 ASP A C 1
ATOM 677 O O . ASP A 1 90 ? 3.063 28.882 -51.871 1.00 49.69 90 ASP A O 1
ATOM 681 N N . SER A 1 91 ? 0.935 28.629 -52.596 1.00 47.16 91 SER A N 1
ATOM 682 C CA . SER A 1 91 ? 0.783 27.170 -52.671 1.00 47.16 91 SER A CA 1
ATOM 683 C C . SER A 1 91 ? 0.639 26.382 -51.355 1.00 47.16 91 SER A C 1
ATOM 685 O O . SER A 1 91 ? 1.582 25.873 -50.758 1.00 47.16 91 SER A O 1
ATOM 687 N N . CYS A 1 92 ? -0.627 26.172 -50.970 1.00 49.09 92 CYS A N 1
ATOM 688 C CA . CYS A 1 92 ? -1.058 24.995 -50.214 1.00 49.09 92 CYS A CA 1
ATOM 689 C C . CYS A 1 92 ? -0.746 23.726 -51.026 1.00 49.09 92 CYS A C 1
ATOM 691 O O . CYS A 1 92 ? -1.539 23.332 -51.881 1.00 49.09 92 CYS A O 1
ATOM 693 N N . SER A 1 93 ? 0.386 23.079 -50.757 1.00 48.53 93 SER A N 1
ATOM 694 C CA . SER A 1 93 ? 0.575 21.658 -51.057 1.00 48.53 93 SER A CA 1
ATOM 695 C C . SER A 1 93 ? 0.430 20.886 -49.746 1.00 48.53 93 SER A C 1
ATOM 697 O O . SER A 1 93 ? 1.181 21.073 -48.796 1.00 48.53 93 SER A O 1
ATOM 699 N N . ALA A 1 94 ? -0.628 20.084 -49.663 1.00 56.72 94 ALA A N 1
ATOM 700 C CA . ALA A 1 94 ? -1.063 19.395 -48.453 1.00 56.72 94 ALA A CA 1
ATOM 701 C C . ALA A 1 94 ? -0.351 18.047 -48.211 1.00 56.72 94 ALA A C 1
ATOM 703 O O . ALA A 1 94 ? -0.880 17.238 -47.459 1.00 56.72 94 ALA A O 1
ATOM 704 N N . ASP A 1 95 ? 0.810 17.782 -48.826 1.00 52.41 95 ASP A N 1
ATOM 705 C CA . ASP A 1 95 ? 1.303 16.397 -48.963 1.00 52.41 95 ASP A CA 1
ATOM 706 C C . ASP A 1 95 ? 2.760 16.109 -48.566 1.00 52.41 95 ASP A C 1
ATOM 708 O O . ASP A 1 95 ? 3.227 14.991 -48.759 1.00 52.41 95 ASP A O 1
ATOM 712 N N . GLU A 1 96 ? 3.469 17.019 -47.899 1.00 54.59 96 GLU A N 1
ATOM 713 C CA . GLU A 1 96 ? 4.754 16.673 -47.264 1.00 54.59 96 GLU A CA 1
ATOM 714 C C . GLU A 1 96 ? 4.768 17.073 -45.789 1.00 54.59 96 GLU A C 1
ATOM 716 O O . GLU A 1 96 ? 5.524 17.926 -45.331 1.00 54.59 96 GLU A O 1
ATOM 721 N N . MET A 1 97 ? 3.925 16.402 -44.999 1.00 54.75 97 MET A N 1
ATOM 722 C CA . MET A 1 97 ? 4.182 16.271 -43.566 1.00 54.75 97 MET A CA 1
ATOM 723 C C . MET A 1 97 ? 5.342 15.282 -43.399 1.00 54.75 97 MET A C 1
ATOM 725 O O . MET A 1 97 ? 5.148 14.097 -43.129 1.00 54.75 97 MET A O 1
ATOM 729 N N . GLU A 1 98 ? 6.551 15.778 -43.657 1.00 57.78 98 GLU A N 1
ATOM 730 C CA . GLU A 1 98 ? 7.815 15.071 -43.496 1.00 57.78 98 GLU A CA 1
ATOM 731 C C . GLU A 1 98 ? 7.865 14.487 -42.078 1.00 57.78 98 GLU A C 1
ATOM 733 O O . GLU A 1 98 ? 7.941 15.200 -41.072 1.00 57.78 98 GLU A O 1
ATOM 738 N N . ALA A 1 99 ? 7.702 13.166 -41.987 1.00 59.94 99 ALA A N 1
ATOM 739 C CA . ALA A 1 99 ? 7.650 12.447 -40.727 1.00 59.94 99 ALA A CA 1
ATOM 740 C C . ALA A 1 99 ? 9.008 12.572 -40.025 1.00 59.94 99 ALA A C 1
ATOM 742 O O . ALA A 1 99 ? 9.920 11.793 -40.300 1.00 59.94 99 ALA A O 1
ATOM 743 N N . ARG A 1 100 ? 9.135 13.553 -39.122 1.00 61.25 100 ARG A N 1
ATOM 744 C CA . ARG A 1 100 ? 10.292 13.720 -38.236 1.00 61.25 100 ARG A CA 1
ATOM 745 C C . ARG A 1 100 ? 10.548 12.412 -37.497 1.00 61.25 100 ARG A C 1
ATOM 747 O O . ARG A 1 100 ? 9.809 12.047 -36.586 1.00 61.25 100 ARG A O 1
ATOM 754 N N . SER A 1 101 ? 11.599 11.712 -37.900 1.00 66.50 101 SER A N 1
ATOM 755 C CA . SER A 1 101 ? 12.149 10.602 -37.141 1.00 66.50 101 SER A CA 1
ATOM 756 C C . SER A 1 101 ? 13.062 11.159 -36.059 1.00 66.50 101 SER A C 1
ATOM 758 O O . SER A 1 101 ? 14.063 11.807 -36.370 1.00 66.50 101 SER A O 1
ATOM 760 N N . THR A 1 102 ? 12.734 10.920 -34.797 1.00 69.88 102 THR A N 1
ATOM 761 C CA . THR A 1 102 ? 13.623 11.228 -33.676 1.00 69.88 102 THR A CA 1
ATOM 762 C C . THR A 1 102 ? 14.585 10.050 -33.466 1.00 69.88 102 THR A C 1
ATOM 764 O O . THR A 1 102 ? 14.126 8.911 -33.351 1.00 69.88 102 THR A O 1
ATOM 767 N N . PRO A 1 103 ? 15.914 10.271 -33.477 1.00 73.88 103 PRO A N 1
ATOM 768 C CA . PRO A 1 103 ? 16.878 9.218 -33.172 1.00 73.88 103 PRO A CA 1
ATOM 769 C C . PRO A 1 103 ? 16.844 8.905 -31.672 1.00 73.88 103 PRO A C 1
ATOM 771 O O . PRO A 1 103 ? 16.973 9.816 -30.855 1.00 73.88 103 PRO A O 1
ATOM 774 N N . VAL A 1 104 ? 16.699 7.629 -31.306 1.00 66.19 104 VAL A N 1
ATOM 775 C CA . VAL A 1 104 ? 16.722 7.189 -29.900 1.00 66.19 104 VAL A CA 1
ATOM 776 C C . VAL A 1 104 ? 18.054 6.511 -29.602 1.00 66.19 104 VAL A C 1
ATOM 778 O O . VAL A 1 104 ? 18.390 5.508 -30.232 1.00 66.19 104 VAL A O 1
ATOM 781 N N . ARG A 1 105 ? 18.821 7.081 -28.665 1.00 71.62 105 ARG A N 1
ATOM 782 C CA . ARG A 1 105 ? 20.112 6.546 -28.205 1.00 71.62 105 ARG A CA 1
ATOM 783 C C . ARG A 1 105 ? 19.892 5.490 -27.120 1.00 71.62 105 ARG A C 1
ATOM 785 O O . ARG A 1 105 ? 18.895 5.553 -26.411 1.00 71.62 105 ARG A O 1
ATOM 792 N N . PHE A 1 106 ? 20.802 4.525 -27.027 1.00 70.00 106 PHE A N 1
ATOM 793 C CA . PHE A 1 106 ? 20.828 3.576 -25.916 1.00 70.00 106 PHE A CA 1
ATOM 794 C C . PHE A 1 106 ? 21.339 4.282 -24.659 1.00 70.00 106 PHE A C 1
ATOM 796 O O . PHE A 1 106 ? 22.342 4.995 -24.727 1.00 70.00 106 PHE A O 1
ATOM 803 N N . GLU A 1 107 ? 20.633 4.102 -23.547 1.00 72.38 107 GLU A N 1
ATOM 804 C CA . GLU A 1 107 ? 21.025 4.639 -22.243 1.00 72.38 107 GLU A CA 1
ATOM 805 C C . GLU A 1 107 ? 22.076 3.745 -21.571 1.00 72.38 107 GLU A C 1
ATOM 807 O O . GLU A 1 107 ? 22.262 2.573 -21.910 1.00 72.38 107 GLU A O 1
ATOM 812 N N . GLU A 1 108 ? 22.820 4.323 -20.639 1.00 75.75 108 GLU A N 1
ATOM 813 C CA . GLU A 1 108 ? 23.902 3.658 -19.921 1.00 75.75 108 GLU A CA 1
ATOM 814 C C . GLU A 1 108 ? 23.340 2.915 -18.709 1.00 75.75 108 GLU A C 1
ATOM 816 O O . GLU A 1 108 ? 23.357 3.429 -17.602 1.00 75.75 108 GLU A O 1
ATOM 821 N N . ASN A 1 109 ? 22.814 1.705 -18.923 1.00 76.06 109 ASN A N 1
ATOM 822 C CA . ASN A 1 109 ? 22.281 0.870 -17.846 1.00 76.06 109 ASN A CA 1
ATOM 823 C C . ASN A 1 109 ? 22.926 -0.526 -17.822 1.00 76.06 109 ASN A C 1
ATOM 825 O O . ASN A 1 109 ? 23.437 -1.030 -18.833 1.00 76.06 109 ASN A O 1
ATOM 829 N N . ALA A 1 110 ? 22.901 -1.175 -16.654 1.00 76.56 110 ALA A N 1
ATOM 830 C CA . ALA A 1 110 ? 23.473 -2.513 -16.479 1.00 76.56 110 ALA A CA 1
ATOM 831 C C . ALA A 1 110 ? 22.778 -3.562 -17.369 1.00 76.56 110 ALA A C 1
ATOM 833 O O . ALA A 1 110 ? 23.403 -4.520 -17.831 1.00 76.56 110 ALA A O 1
ATOM 834 N N . TRP A 1 111 ? 21.501 -3.343 -17.680 1.00 78.06 111 TRP A N 1
ATOM 835 C CA . TRP A 1 111 ? 20.676 -4.211 -18.522 1.00 78.06 111 TRP A CA 1
ATOM 836 C C . TRP A 1 111 ? 21.072 -4.224 -20.001 1.00 78.06 111 TRP A C 1
ATOM 838 O O . TRP A 1 111 ? 20.761 -5.182 -20.710 1.00 78.06 111 TRP A O 1
ATOM 848 N N . ASN A 1 112 ? 21.826 -3.227 -20.461 1.00 78.31 112 ASN A N 1
ATOM 849 C CA . ASN A 1 112 ? 22.368 -3.176 -21.815 1.00 78.31 112 ASN A CA 1
ATOM 850 C C . ASN A 1 112 ? 23.681 -3.965 -21.951 1.00 78.31 112 ASN A C 1
ATOM 852 O O . ASN A 1 112 ? 24.114 -4.260 -23.069 1.00 78.31 112 ASN A O 1
ATOM 856 N N . ILE A 1 113 ? 24.307 -4.381 -20.842 1.00 81.38 113 ILE A N 1
ATOM 857 C CA . ILE A 1 113 ? 25.558 -5.152 -20.864 1.00 81.38 113 ILE A CA 1
ATOM 858 C C . ILE A 1 113 ? 25.396 -6.508 -21.580 1.00 81.38 113 ILE A C 1
ATOM 860 O O . ILE A 1 113 ? 26.223 -6.797 -22.451 1.00 81.38 113 ILE A O 1
ATOM 864 N N . PRO A 1 114 ? 24.359 -7.335 -21.318 1.00 81.75 114 PRO A N 1
ATOM 865 C CA . PRO A 1 114 ? 24.145 -8.596 -22.034 1.00 81.75 114 PRO A CA 1
ATOM 866 C C . PRO A 1 114 ? 24.038 -8.454 -23.558 1.00 81.75 114 PRO A C 1
ATOM 868 O O . PRO A 1 114 ? 24.418 -9.379 -24.277 1.00 81.75 114 PRO A O 1
ATOM 871 N N . LEU A 1 115 ? 23.564 -7.304 -24.059 1.00 75.19 115 LEU A N 1
ATOM 872 C CA . LEU A 1 115 ? 23.455 -7.035 -25.497 1.00 75.19 115 LEU A CA 1
ATOM 873 C C . LEU A 1 115 ? 24.831 -6.924 -26.164 1.00 75.19 115 LEU A C 1
ATOM 875 O O . LEU A 1 115 ? 25.010 -7.381 -27.290 1.00 75.19 115 LEU A O 1
ATOM 879 N N . VAL A 1 116 ? 25.809 -6.343 -25.465 1.00 79.88 116 VAL A N 1
ATOM 880 C CA . VAL A 1 116 ? 27.156 -6.060 -25.992 1.00 79.88 116 VAL A CA 1
ATOM 881 C C . VAL A 1 116 ? 28.179 -7.122 -25.573 1.00 79.88 116 VAL A C 1
ATOM 883 O O . VAL A 1 116 ? 29.233 -7.274 -26.203 1.00 79.88 116 VAL A O 1
ATOM 886 N N . LEU A 1 117 ? 27.862 -7.900 -24.534 1.00 82.12 117 LEU A N 1
ATOM 887 C CA . LEU A 1 117 ? 28.736 -8.911 -23.952 1.00 82.12 117 LEU A CA 1
ATOM 888 C C . LEU A 1 117 ? 29.210 -9.903 -25.015 1.00 82.12 117 LEU A C 1
ATOM 890 O O . LEU A 1 117 ? 28.414 -10.630 -25.590 1.00 82.12 117 LEU A O 1
ATOM 894 N N . GLY A 1 118 ? 30.512 -9.951 -25.292 1.00 77.12 118 GLY A N 1
ATOM 895 C CA . GLY A 1 118 ? 31.115 -10.833 -26.294 1.00 77.12 118 GLY A CA 1
ATOM 896 C C . GLY A 1 118 ? 30.723 -10.564 -27.755 1.00 77.12 118 GLY A C 1
ATOM 897 O O . GLY A 1 118 ? 30.864 -11.477 -28.565 1.00 77.12 118 GLY A O 1
ATOM 898 N N . LEU A 1 119 ? 30.191 -9.378 -28.072 1.00 77.44 119 LEU A N 1
ATOM 899 C CA . LEU A 1 119 ? 30.254 -8.789 -29.420 1.00 77.44 119 LEU A CA 1
ATOM 900 C C . LEU A 1 119 ? 31.452 -7.844 -29.545 1.00 77.44 119 LEU A C 1
ATOM 902 O O . LEU A 1 119 ? 32.073 -7.754 -30.600 1.00 77.44 119 LEU A O 1
ATOM 906 N N . ALA A 1 120 ? 31.790 -7.157 -28.456 1.00 80.25 120 ALA A N 1
ATOM 907 C CA . ALA A 1 120 ? 33.003 -6.367 -28.385 1.00 80.25 120 ALA A CA 1
ATOM 908 C C . ALA A 1 120 ? 34.228 -7.295 -28.259 1.00 80.25 120 ALA A C 1
ATOM 910 O O . ALA A 1 120 ? 34.196 -8.287 -27.525 1.00 80.25 120 ALA A O 1
ATOM 911 N N . ASP A 1 121 ? 35.309 -6.965 -28.970 1.00 82.94 121 ASP A N 1
ATOM 912 C CA . ASP A 1 121 ? 36.590 -7.688 -28.944 1.00 82.94 121 ASP A CA 1
ATOM 913 C C . ASP A 1 121 ? 37.356 -7.352 -27.647 1.00 82.94 121 ASP A C 1
ATOM 915 O O . ASP A 1 121 ? 38.385 -6.671 -27.619 1.00 82.94 121 ASP A O 1
ATOM 919 N N . VAL A 1 122 ? 36.742 -7.721 -26.521 1.00 85.31 122 VAL A N 1
ATOM 920 C CA . VAL A 1 122 ? 37.219 -7.464 -25.161 1.00 85.31 122 VAL A CA 1
ATOM 921 C C . VAL A 1 122 ? 37.830 -8.721 -24.571 1.00 85.31 122 VAL A C 1
ATOM 923 O O . VAL A 1 122 ? 37.409 -9.847 -24.850 1.00 85.31 122 VAL A O 1
ATOM 926 N N . GLY A 1 123 ? 38.839 -8.521 -23.721 1.00 90.44 123 GLY A N 1
ATOM 927 C CA . GLY A 1 123 ? 39.506 -9.623 -23.046 1.00 90.44 123 GLY A CA 1
ATOM 928 C C . GLY A 1 123 ? 38.525 -10.417 -22.184 1.00 90.44 123 GLY A C 1
ATOM 929 O O . GLY A 1 123 ? 37.523 -9.896 -21.699 1.00 90.44 123 GLY A O 1
ATOM 930 N N . TRP A 1 124 ? 38.831 -11.691 -21.944 1.00 90.38 124 TRP A N 1
ATOM 931 C CA . TRP A 1 124 ? 37.985 -12.548 -21.109 1.00 90.38 124 TRP A CA 1
ATOM 932 C C . TRP A 1 124 ? 37.765 -11.975 -19.697 1.00 90.38 124 TRP A C 1
ATOM 934 O O . TRP A 1 124 ? 36.677 -12.120 -19.150 1.00 90.38 124 TRP A O 1
ATOM 944 N N . PHE A 1 125 ? 38.762 -11.276 -19.140 1.00 89.69 125 PHE A N 1
ATOM 945 C CA . PHE A 1 125 ? 38.633 -10.565 -17.869 1.00 89.69 125 PHE A CA 1
ATOM 946 C C . PHE A 1 125 ? 37.585 -9.450 -17.938 1.00 89.69 125 PHE A C 1
ATOM 948 O O . PHE A 1 125 ? 36.720 -9.396 -17.071 1.00 89.69 125 PHE A O 1
ATOM 955 N N . ASP A 1 126 ? 37.610 -8.615 -18.980 1.00 87.94 126 ASP A N 1
ATOM 956 C CA . ASP A 1 126 ? 36.630 -7.536 -19.166 1.00 87.94 126 ASP A CA 1
ATOM 957 C C . ASP A 1 126 ? 35.202 -8.107 -19.253 1.00 87.94 126 ASP A C 1
ATOM 959 O O . ASP A 1 126 ? 34.280 -7.547 -18.671 1.00 87.94 126 ASP A O 1
ATOM 963 N N . ASN A 1 127 ? 35.022 -9.272 -19.890 1.00 86.44 127 ASN A N 1
ATOM 964 C CA . ASN A 1 127 ? 33.727 -9.964 -19.933 1.00 86.44 127 ASN A CA 1
ATOM 965 C C . ASN A 1 127 ? 33.266 -10.460 -18.551 1.00 86.44 127 ASN A C 1
ATOM 967 O O . ASN A 1 127 ? 32.084 -10.356 -18.234 1.00 86.44 127 ASN A O 1
ATOM 971 N N . VAL A 1 128 ? 34.169 -10.980 -17.712 1.00 89.12 128 VAL A N 1
ATOM 972 C CA . VAL A 1 128 ? 33.828 -11.381 -16.332 1.00 89.12 128 VAL A CA 1
ATOM 973 C C . VAL A 1 128 ? 33.414 -10.162 -15.507 1.00 89.12 128 VAL A C 1
ATOM 975 O O . VAL A 1 128 ? 32.397 -10.206 -14.816 1.00 89.12 128 VAL A O 1
ATOM 978 N N . PHE A 1 129 ? 34.157 -9.059 -15.624 1.00 88.81 129 PHE A N 1
ATOM 979 C CA . PHE A 1 129 ? 33.823 -7.800 -14.956 1.00 88.81 129 PHE A CA 1
ATOM 980 C C . PHE A 1 129 ? 32.534 -7.167 -15.478 1.00 88.81 129 PHE A C 1
ATOM 982 O O . PHE A 1 129 ? 31.885 -6.461 -14.726 1.00 88.81 129 PHE A O 1
ATOM 989 N N . ALA A 1 130 ? 32.127 -7.439 -16.716 1.00 85.56 130 ALA A N 1
ATOM 990 C CA . ALA A 1 130 ? 30.850 -6.989 -17.263 1.00 85.56 130 ALA A CA 1
ATOM 991 C C . ALA A 1 130 ? 29.651 -7.775 -16.708 1.00 85.56 130 ALA A C 1
ATOM 993 O O . ALA A 1 130 ? 28.588 -7.215 -16.466 1.00 85.56 130 ALA A O 1
ATOM 994 N N . VAL A 1 131 ? 29.815 -9.082 -16.493 1.00 87.62 131 VAL A N 1
ATOM 995 C CA . VAL A 1 131 ? 28.754 -9.941 -15.939 1.00 87.62 131 VAL A CA 1
ATOM 996 C C . VAL A 1 131 ? 28.516 -9.651 -14.455 1.00 87.62 131 VAL A C 1
ATOM 998 O O . VAL A 1 131 ? 27.393 -9.777 -13.974 1.00 87.62 131 VAL A O 1
ATOM 1001 N N . LEU A 1 132 ? 29.557 -9.245 -13.726 1.00 88.25 132 LEU A N 1
ATOM 1002 C CA . LEU A 1 132 ? 29.484 -9.008 -12.286 1.00 88.25 132 LEU A CA 1
ATOM 1003 C C . LEU A 1 132 ? 28.448 -7.928 -11.880 1.00 88.25 132 LEU A C 1
ATOM 1005 O O . LEU A 1 132 ? 27.639 -8.240 -11.009 1.00 88.25 132 LEU A O 1
ATOM 1009 N N . PRO A 1 133 ? 28.392 -6.724 -12.489 1.00 82.62 133 PRO A N 1
ATOM 1010 C CA . PRO A 1 133 ? 27.353 -5.724 -12.228 1.00 82.62 133 PRO A CA 1
ATOM 1011 C C . PRO A 1 133 ? 25.936 -6.239 -12.466 1.00 82.62 133 PRO A C 1
ATOM 1013 O O . PRO A 1 133 ? 25.055 -5.970 -11.661 1.00 82.62 133 PRO A O 1
ATOM 1016 N N . VAL A 1 134 ? 25.723 -7.033 -13.522 1.00 79.31 134 VAL A N 1
ATOM 1017 C CA . VAL A 1 134 ? 24.408 -7.626 -13.820 1.00 79.31 134 VAL A CA 1
ATOM 1018 C C . VAL A 1 134 ? 23.997 -8.605 -12.719 1.00 79.31 134 VAL A C 1
ATOM 1020 O O . VAL A 1 134 ? 22.876 -8.544 -12.225 1.00 79.31 134 VAL A O 1
ATOM 1023 N N . LEU A 1 135 ? 24.911 -9.482 -12.290 1.00 84.69 135 LEU A N 1
ATOM 1024 C CA . LEU A 1 135 ? 24.655 -10.425 -11.195 1.00 84.69 135 LEU A CA 1
ATOM 1025 C C . LEU A 1 135 ? 24.422 -9.717 -9.859 1.00 84.69 135 LEU A C 1
ATOM 1027 O O . LEU A 1 135 ? 23.565 -10.139 -9.088 1.00 84.69 135 LEU A O 1
ATOM 1031 N N . LEU A 1 136 ? 25.190 -8.664 -9.578 1.00 85.00 136 LEU A N 1
ATOM 1032 C CA . LEU A 1 136 ? 25.045 -7.891 -8.352 1.00 85.00 136 LEU A CA 1
ATOM 1033 C C . LEU A 1 136 ? 23.715 -7.134 -8.338 1.00 85.00 136 LEU A C 1
ATOM 1035 O O . LEU A 1 136 ? 23.039 -7.145 -7.314 1.00 85.00 136 LEU A O 1
ATOM 1039 N N . ASN A 1 137 ? 23.314 -6.560 -9.475 1.00 77.25 137 ASN A N 1
ATOM 1040 C CA . ASN A 1 137 ? 22.019 -5.913 -9.624 1.00 77.25 137 ASN A CA 1
ATOM 1041 C C . ASN A 1 137 ? 20.870 -6.906 -9.388 1.00 77.25 137 ASN A C 1
ATOM 1043 O O . ASN A 1 137 ? 20.026 -6.656 -8.537 1.00 77.25 137 ASN A O 1
ATOM 1047 N N . LEU A 1 138 ? 20.905 -8.082 -10.030 1.00 77.94 138 LEU A N 1
ATOM 1048 C CA . LEU A 1 138 ? 19.922 -9.153 -9.804 1.00 77.94 138 LEU A CA 1
ATOM 1049 C C . LEU A 1 138 ? 19.864 -9.592 -8.334 1.00 77.94 138 LEU A C 1
ATOM 1051 O O . LEU A 1 138 ? 18.791 -9.777 -7.767 1.00 77.94 138 LEU A O 1
ATOM 1055 N N . LEU A 1 139 ? 21.020 -9.747 -7.685 1.00 86.00 139 LEU A N 1
ATOM 1056 C CA . LEU A 1 139 ? 21.074 -10.136 -6.278 1.00 86.00 139 LEU A CA 1
ATOM 1057 C C . LEU A 1 139 ? 20.472 -9.058 -5.370 1.00 86.00 139 LEU A C 1
ATOM 1059 O O . LEU A 1 139 ? 19.754 -9.388 -4.426 1.00 86.00 139 LEU A O 1
ATOM 1063 N N . MET A 1 140 ? 20.756 -7.783 -5.640 1.00 77.75 140 MET A N 1
ATOM 1064 C CA . MET A 1 140 ? 20.199 -6.667 -4.880 1.00 77.75 140 MET A CA 1
ATOM 1065 C C . MET A 1 140 ? 18.690 -6.546 -5.086 1.00 77.75 140 MET A C 1
ATOM 1067 O O . MET A 1 140 ? 17.955 -6.513 -4.099 1.00 77.75 140 MET A O 1
ATOM 1071 N N . GLN A 1 141 ? 18.224 -6.538 -6.336 1.00 73.50 141 GLN A N 1
ATOM 1072 C CA . GLN A 1 141 ? 16.802 -6.443 -6.678 1.00 73.50 141 GLN A CA 1
ATOM 1073 C C . GLN A 1 141 ? 16.006 -7.623 -6.102 1.00 73.50 141 GLN A C 1
ATOM 1075 O O . GLN A 1 141 ? 14.989 -7.410 -5.433 1.00 73.50 141 GLN A O 1
ATOM 1080 N N . GLY A 1 142 ? 16.530 -8.847 -6.218 1.00 78.25 142 GLY A N 1
ATOM 1081 C CA . GLY A 1 142 ? 15.938 -10.038 -5.611 1.00 78.25 142 GLY A CA 1
ATOM 1082 C C . GLY A 1 142 ? 15.890 -9.975 -4.080 1.00 78.25 142 GLY A C 1
ATOM 1083 O O . GLY A 1 142 ? 14.863 -10.290 -3.478 1.00 78.25 142 GLY A O 1
ATOM 1084 N N . SER A 1 143 ? 16.960 -9.499 -3.434 1.00 81.25 143 SER A N 1
ATOM 1085 C CA . SER A 1 143 ? 17.003 -9.356 -1.969 1.00 81.25 143 SER A CA 1
ATOM 1086 C C . SER A 1 143 ? 16.007 -8.308 -1.467 1.00 81.25 143 SER A C 1
ATOM 1088 O O . SER A 1 143 ? 15.295 -8.551 -0.494 1.00 81.25 143 SER A O 1
ATOM 1090 N N . PHE A 1 144 ? 15.909 -7.155 -2.134 1.00 76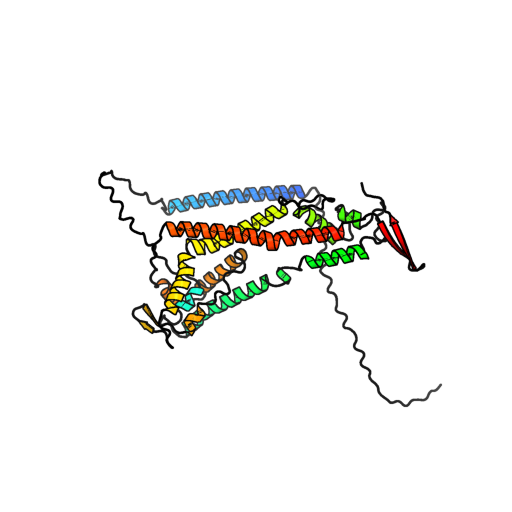.56 144 PHE A N 1
ATOM 1091 C CA . PHE A 1 144 ? 14.936 -6.123 -1.773 1.00 76.56 144 PHE A CA 1
ATOM 1092 C C . PHE A 1 144 ? 13.502 -6.591 -1.979 1.00 76.56 144 PHE A C 1
ATOM 1094 O O . PHE A 1 144 ? 12.663 -6.390 -1.105 1.00 76.56 144 PHE A O 1
ATOM 1101 N N . THR A 1 145 ? 13.232 -7.268 -3.092 1.00 75.69 145 THR A N 1
ATOM 1102 C CA . THR A 1 145 ? 11.927 -7.868 -3.365 1.00 75.69 145 THR A CA 1
ATOM 1103 C C . THR A 1 145 ? 11.553 -8.883 -2.288 1.00 75.69 145 THR A C 1
ATOM 1105 O O . THR A 1 145 ? 10.446 -8.836 -1.757 1.00 75.69 145 THR A O 1
ATOM 1108 N N . GLN A 1 146 ? 12.489 -9.746 -1.888 1.00 81.31 146 GLN A N 1
ATOM 1109 C CA . GLN A 1 146 ? 12.276 -10.701 -0.803 1.00 81.31 146 GLN A CA 1
ATOM 1110 C C . GLN A 1 146 ? 11.975 -10.005 0.533 1.00 81.31 146 GLN A C 1
ATOM 1112 O O . GLN A 1 146 ? 11.084 -10.442 1.257 1.00 81.31 146 GLN A O 1
ATOM 1117 N N . ILE A 1 147 ? 12.691 -8.926 0.864 1.00 81.25 147 ILE A N 1
ATOM 1118 C CA . ILE A 1 147 ? 12.446 -8.149 2.089 1.00 81.25 147 ILE A CA 1
ATOM 1119 C C . ILE A 1 147 ? 11.056 -7.506 2.045 1.00 81.25 147 ILE A C 1
ATOM 1121 O O . ILE A 1 147 ? 10.308 -7.608 3.016 1.00 81.25 147 ILE A O 1
ATOM 1125 N N . LEU A 1 148 ? 10.687 -6.888 0.921 1.00 76.38 148 LEU A N 1
ATOM 1126 C CA . LEU A 1 148 ? 9.392 -6.226 0.743 1.00 76.38 148 LEU A CA 1
ATOM 1127 C C . LEU A 1 148 ? 8.215 -7.210 0.761 1.00 76.38 148 LEU A C 1
ATOM 1129 O O . LEU A 1 148 ? 7.130 -6.848 1.205 1.00 76.38 148 LEU A O 1
ATOM 1133 N N . LEU A 1 149 ? 8.431 -8.442 0.298 1.00 76.00 149 LEU A N 1
ATOM 1134 C CA . LEU A 1 149 ? 7.450 -9.529 0.335 1.00 76.00 149 LEU A CA 1
ATOM 1135 C C . LEU A 1 149 ? 7.460 -10.323 1.647 1.00 76.00 149 LEU A C 1
ATOM 1137 O O . LEU A 1 149 ? 6.655 -11.238 1.808 1.00 76.00 149 LEU A O 1
ATOM 1141 N N . SER A 1 150 ? 8.367 -10.016 2.576 1.00 79.38 150 SER A N 1
ATOM 1142 C CA . SER A 1 150 ? 8.416 -10.720 3.853 1.00 79.38 150 SER A CA 1
ATOM 1143 C C . SER A 1 150 ? 7.232 -10.332 4.742 1.00 79.38 150 SER A C 1
ATOM 1145 O O . SER A 1 150 ? 6.839 -9.165 4.806 1.00 79.38 150 SER A O 1
ATOM 1147 N N . GLU A 1 151 ? 6.708 -11.306 5.491 1.00 80.38 151 GLU A N 1
ATOM 1148 C CA . GLU A 1 151 ? 5.658 -11.087 6.501 1.00 80.38 151 GLU A CA 1
ATOM 1149 C C . GLU A 1 151 ? 6.083 -10.042 7.543 1.00 80.38 151 GLU A C 1
ATOM 1151 O O . GLU A 1 151 ? 5.259 -9.291 8.046 1.00 80.38 151 GLU A O 1
ATOM 1156 N N . TYR A 1 152 ? 7.389 -9.914 7.801 1.00 79.00 152 TYR A N 1
ATOM 1157 C CA . TYR A 1 152 ? 7.928 -8.893 8.697 1.00 79.00 152 TYR A CA 1
ATOM 1158 C C . TYR A 1 152 ? 7.661 -7.464 8.201 1.00 79.00 152 TYR A C 1
ATOM 1160 O O . TYR A 1 152 ? 7.399 -6.574 9.006 1.00 79.00 152 TYR A O 1
ATOM 1168 N N . PHE A 1 153 ? 7.737 -7.234 6.885 1.00 77.25 153 PHE A N 1
ATOM 1169 C CA . PHE A 1 153 ? 7.489 -5.915 6.303 1.00 77.25 153 PHE A CA 1
ATOM 1170 C C . PHE A 1 153 ? 6.003 -5.675 6.016 1.00 77.25 153 PHE A C 1
ATOM 1172 O O . PHE A 1 153 ? 5.515 -4.568 6.228 1.00 77.25 153 PHE A O 1
ATOM 1179 N N . MET A 1 154 ? 5.275 -6.699 5.555 1.00 71.06 154 MET A N 1
ATOM 1180 C CA . MET A 1 154 ? 3.829 -6.594 5.315 1.00 71.06 154 MET A CA 1
ATOM 1181 C C . MET A 1 154 ? 3.001 -6.570 6.609 1.00 71.06 154 MET A C 1
ATOM 1183 O O . MET A 1 154 ? 1.873 -6.076 6.591 1.00 71.06 154 MET A O 1
ATOM 1187 N N . GLY A 1 155 ? 3.569 -7.034 7.724 1.00 79.75 155 GLY A N 1
ATOM 1188 C CA . GLY A 1 155 ? 2.887 -7.165 9.006 1.00 79.75 155 GLY A CA 1
ATOM 1189 C C . GLY A 1 155 ? 1.919 -8.348 9.043 1.00 79.75 155 GLY A C 1
ATOM 1190 O O . GLY A 1 155 ? 1.703 -9.045 8.048 1.00 79.75 155 GLY A O 1
ATOM 1191 N N . ASP A 1 156 ? 1.318 -8.570 10.212 1.00 82.31 156 ASP A N 1
ATOM 1192 C CA . ASP A 1 156 ? 0.294 -9.599 10.366 1.00 82.31 156 ASP A CA 1
ATOM 1193 C C . ASP A 1 156 ? -0.968 -9.230 9.570 1.00 82.31 156 ASP A C 1
ATOM 1195 O O . ASP A 1 156 ? -1.401 -8.069 9.585 1.00 82.31 156 ASP A O 1
ATOM 1199 N N . PRO A 1 157 ? -1.613 -10.201 8.900 1.00 83.69 157 PRO A N 1
ATOM 1200 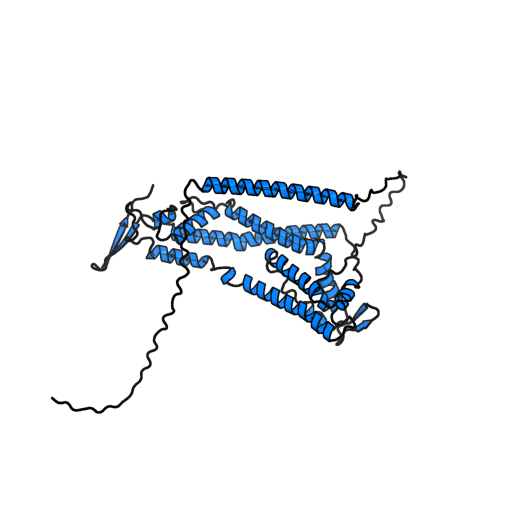C CA . PRO A 1 157 ? -2.855 -9.936 8.196 1.00 83.69 157 PRO A CA 1
ATOM 1201 C C . PRO A 1 157 ? -3.902 -9.456 9.197 1.00 83.69 157 PRO A C 1
ATOM 1203 O O . PRO A 1 157 ? -4.066 -10.041 10.264 1.00 83.69 157 PRO A O 1
ATOM 1206 N N . PHE A 1 158 ? -4.666 -8.427 8.829 1.00 83.56 158 PHE A N 1
ATOM 1207 C CA . PHE A 1 158 ? -5.639 -7.794 9.727 1.00 83.56 158 PHE A CA 1
ATOM 1208 C C . PHE A 1 158 ? -6.693 -8.775 10.293 1.00 83.56 158 PHE A C 1
ATOM 1210 O O . PHE A 1 158 ? -7.294 -8.517 11.332 1.00 83.56 158 PHE A O 1
ATOM 1217 N N . GLU A 1 159 ? -6.877 -9.936 9.660 1.00 87.56 159 GLU A N 1
ATOM 1218 C CA . GLU A 1 159 ? -7.712 -11.042 10.141 1.00 87.56 159 GLU A CA 1
ATOM 1219 C C . GLU A 1 159 ? -7.283 -11.589 11.519 1.00 87.56 159 GLU A C 1
ATOM 1221 O O . GLU A 1 159 ? -8.120 -12.055 12.293 1.00 87.56 159 GLU A O 1
ATOM 1226 N N . THR A 1 160 ? -6.002 -11.496 11.895 1.00 89.62 160 THR A N 1
ATOM 1227 C CA . THR A 1 160 ? -5.541 -11.898 13.239 1.00 89.62 160 THR A CA 1
ATOM 1228 C C . THR A 1 160 ? -6.173 -11.033 14.332 1.00 89.62 160 THR A C 1
ATOM 1230 O O . THR A 1 160 ? -6.538 -11.541 15.400 1.00 89.62 160 THR A O 1
ATOM 1233 N N . ASN A 1 161 ? -6.413 -9.748 14.042 1.00 91.81 161 ASN A N 1
ATOM 1234 C CA . ASN A 1 161 ? -7.103 -8.830 14.947 1.00 91.81 161 ASN A CA 1
ATOM 1235 C C . ASN A 1 161 ? -8.560 -9.238 15.171 1.00 91.81 161 ASN A C 1
ATOM 1237 O O . ASN A 1 161 ? -9.084 -9.017 16.260 1.00 91.81 161 ASN A O 1
ATOM 1241 N N . LEU A 1 162 ? -9.204 -9.890 14.197 1.00 94.56 162 LEU A N 1
ATOM 1242 C CA . LEU A 1 162 ? -10.564 -10.402 14.359 1.00 94.56 162 LEU A CA 1
ATOM 1243 C C . LEU A 1 162 ? -10.628 -11.500 15.420 1.00 94.56 162 LEU A C 1
ATOM 1245 O O . LEU A 1 162 ? -11.491 -11.477 16.299 1.00 94.56 162 LEU A O 1
ATOM 1249 N N . GLN A 1 163 ? -9.704 -12.459 15.369 1.00 94.62 163 GLN A N 1
ATOM 1250 C CA . GLN A 1 163 ? -9.673 -13.542 16.349 1.00 94.62 163 GLN A CA 1
ATOM 1251 C C . GLN A 1 163 ? -9.266 -13.036 17.740 1.00 94.62 163 GLN A C 1
ATOM 1253 O O . GLN A 1 163 ? -9.823 -13.482 18.750 1.00 94.62 163 GLN A O 1
ATOM 1258 N N . SER A 1 164 ? -8.339 -12.076 17.792 1.00 94.88 164 SER A N 1
ATOM 1259 C CA . SER A 1 164 ? -7.967 -11.380 19.025 1.00 94.88 164 SER A CA 1
ATOM 1260 C C . SER A 1 164 ? -9.166 -10.638 19.627 1.00 94.88 164 SER A C 1
ATOM 1262 O O . SER A 1 164 ? -9.470 -10.821 20.806 1.00 94.88 164 SER A O 1
ATOM 1264 N N . ALA A 1 165 ? -9.931 -9.908 18.806 1.00 96.31 165 ALA A N 1
ATOM 1265 C CA . ALA A 1 165 ? -11.149 -9.216 19.217 1.00 96.31 165 ALA A CA 1
ATOM 1266 C C . ALA A 1 165 ? -12.198 -10.178 19.790 1.00 96.31 165 ALA A C 1
ATOM 1268 O O . ALA A 1 165 ? -12.691 -9.947 20.891 1.00 96.31 165 ALA A O 1
ATOM 1269 N N . LYS A 1 166 ? -12.481 -11.297 19.110 1.00 96.81 166 LYS A N 1
ATOM 1270 C CA . LYS A 1 166 ? -13.420 -12.333 19.590 1.00 96.81 166 LYS A CA 1
ATOM 1271 C C . LYS A 1 166 ? -12.995 -12.938 20.925 1.00 96.81 166 LYS A C 1
ATOM 1273 O O . LYS A 1 166 ? -13.806 -13.115 21.839 1.00 96.81 166 LYS A O 1
ATOM 1278 N N . THR A 1 167 ? -11.709 -13.257 21.043 1.00 97.00 167 THR A N 1
ATOM 1279 C CA . THR A 1 167 ? -11.146 -13.842 22.265 1.00 97.00 167 THR A CA 1
ATOM 1280 C C . THR A 1 167 ? -11.231 -12.841 23.409 1.00 97.00 167 THR A C 1
ATOM 1282 O O . THR A 1 167 ? -11.735 -13.174 24.479 1.00 97.00 167 THR A O 1
ATOM 1285 N N . TRP A 1 168 ? -10.827 -11.592 23.182 1.00 97.56 168 TRP A N 1
ATOM 1286 C CA . TRP A 1 168 ? -10.938 -10.515 24.161 1.00 97.56 168 TRP A CA 1
ATOM 1287 C C . TRP A 1 168 ? -12.392 -10.280 24.590 1.00 97.56 168 TRP A C 1
ATOM 1289 O O . TRP A 1 168 ? -12.675 -10.231 25.790 1.00 97.56 168 TRP A O 1
ATOM 1299 N N . ARG A 1 169 ? -13.324 -10.231 23.629 1.00 97.31 169 ARG A N 1
ATOM 1300 C CA . ARG A 1 169 ? -14.758 -10.008 23.859 1.00 97.31 169 ARG A CA 1
ATOM 1301 C C . ARG A 1 169 ? -15.366 -11.055 24.792 1.00 97.31 169 ARG A C 1
ATOM 1303 O O . ARG A 1 169 ? -16.147 -10.713 25.675 1.00 97.31 169 ARG A O 1
ATOM 1310 N N . THR A 1 170 ? -14.995 -12.320 24.604 1.00 95.69 170 THR A N 1
ATOM 1311 C CA . THR A 1 170 ? -15.547 -13.457 25.360 1.00 95.69 170 THR A CA 1
ATOM 1312 C C . THR A 1 170 ? -14.833 -13.738 26.680 1.00 95.69 170 THR A C 1
ATOM 1314 O O . THR A 1 170 ? -15.441 -14.326 27.571 1.00 95.69 170 THR A O 1
ATOM 1317 N N . SER A 1 171 ? -13.567 -13.334 26.826 1.00 95.25 171 SER A N 1
ATOM 1318 C CA . SER A 1 171 ? -12.755 -13.677 28.005 1.00 95.25 171 SER A CA 1
ATOM 1319 C C . SER A 1 171 ? -12.525 -12.523 28.982 1.00 95.25 171 SER A C 1
ATOM 1321 O O . SER A 1 171 ? -12.534 -12.755 30.187 1.00 95.25 171 SER A O 1
ATOM 1323 N N . ILE A 1 172 ? -12.314 -11.298 28.490 1.00 96.81 172 ILE A N 1
ATOM 1324 C CA . ILE A 1 172 ? -11.855 -10.155 29.302 1.00 96.81 172 ILE A CA 1
ATOM 1325 C C . ILE A 1 172 ? -12.908 -9.047 29.333 1.00 96.81 172 ILE A C 1
ATOM 1327 O O . ILE A 1 172 ? -13.169 -8.478 30.390 1.00 96.81 172 ILE A O 1
ATOM 1331 N N . ALA A 1 173 ? -13.527 -8.743 28.192 1.00 97.06 173 ALA A N 1
ATOM 1332 C CA . ALA A 1 173 ? -14.323 -7.528 28.001 1.00 97.06 173 ALA A CA 1
ATOM 1333 C C . ALA A 1 173 ? -15.527 -7.391 28.954 1.00 97.06 173 ALA A C 1
ATOM 1335 O O . ALA A 1 173 ? -15.946 -6.277 29.265 1.00 97.06 173 ALA A O 1
ATOM 1336 N N . HIS A 1 174 ? -16.061 -8.522 29.422 1.00 97.06 174 HIS A N 1
ATOM 1337 C CA . HIS A 1 174 ? -17.184 -8.595 30.357 1.00 97.06 174 HIS A CA 1
ATOM 1338 C C . HIS A 1 174 ? -16.790 -9.062 31.760 1.00 97.06 174 HIS A C 1
ATOM 1340 O O . HIS A 1 174 ? -17.670 -9.334 32.565 1.00 97.06 174 HIS A O 1
ATOM 1346 N N . ASP A 1 175 ? -15.512 -9.211 32.092 1.00 97.00 175 ASP A N 1
ATOM 1347 C CA . ASP A 1 175 ? -15.137 -9.703 33.419 1.00 97.00 175 ASP A CA 1
ATOM 1348 C C . ASP A 1 175 ? -15.413 -8.637 34.494 1.00 97.00 175 ASP A C 1
ATOM 1350 O O . ASP A 1 175 ? -14.953 -7.496 34.398 1.00 97.00 175 ASP A O 1
ATOM 1354 N N . SER A 1 176 ? -16.138 -9.013 35.553 1.00 96.56 176 SER A N 1
ATOM 1355 C CA . SER A 1 176 ? -16.476 -8.110 36.663 1.00 96.56 176 SER A CA 1
ATOM 1356 C C . SER A 1 176 ? -15.252 -7.514 37.366 1.00 96.56 176 SER A C 1
ATOM 1358 O O . SER A 1 176 ? -15.369 -6.494 38.039 1.00 96.56 176 SER A O 1
ATOM 1360 N N . ARG A 1 177 ? -14.074 -8.142 37.242 1.00 96.06 177 ARG A N 1
ATOM 1361 C CA . ARG A 1 177 ? -12.807 -7.638 37.800 1.00 96.06 177 ARG A CA 1
ATOM 1362 C C . ARG A 1 177 ? -12.350 -6.326 37.164 1.00 96.06 177 ARG A C 1
ATOM 1364 O O . ARG A 1 177 ? -11.549 -5.624 37.774 1.00 96.06 177 ARG A O 1
ATOM 1371 N N . TYR A 1 178 ? -12.839 -6.013 35.967 1.00 96.00 178 TYR A N 1
ATOM 1372 C CA . TYR A 1 178 ? -12.479 -4.809 35.216 1.00 96.00 178 TYR A CA 1
ATOM 1373 C C . TYR A 1 178 ? -13.603 -3.770 35.176 1.00 96.00 178 TYR A C 1
ATOM 1375 O O . TYR A 1 178 ? -13.566 -2.853 34.357 1.00 96.00 178 TYR A O 1
ATOM 1383 N N . LEU A 1 179 ? -14.595 -3.909 36.059 1.00 94.69 179 LEU A N 1
ATOM 1384 C CA . LEU A 1 179 ? -15.614 -2.893 36.279 1.00 94.69 179 LEU A CA 1
ATOM 1385 C C . LEU A 1 179 ? -14.961 -1.623 36.842 1.00 94.69 179 LEU A C 1
ATOM 1387 O O . LEU A 1 179 ? -14.169 -1.692 37.786 1.00 94.69 179 LEU A O 1
ATOM 1391 N N . ASP A 1 180 ? -15.298 -0.468 36.277 1.00 93.88 180 ASP A N 1
ATOM 1392 C CA . ASP A 1 180 ? -14.838 0.810 36.818 1.00 93.88 180 ASP A CA 1
ATOM 1393 C C . ASP A 1 180 ? -15.589 1.196 38.109 1.00 93.88 180 ASP A C 1
ATOM 1395 O O . ASP A 1 180 ? -16.647 0.651 38.430 1.00 93.88 180 ASP A O 1
ATOM 1399 N N . LEU A 1 181 ? -15.076 2.190 38.840 1.00 93.25 181 LEU A N 1
ATOM 1400 C CA . LEU A 1 181 ? -15.734 2.769 40.016 1.00 93.25 181 LEU A CA 1
ATOM 1401 C C . LEU A 1 181 ? -17.111 3.367 39.695 1.00 93.25 181 LEU A C 1
ATOM 1403 O O . LEU A 1 181 ? -17.978 3.383 40.566 1.00 93.25 181 LEU A O 1
ATOM 1407 N N . ALA A 1 182 ? -17.317 3.833 38.459 1.00 92.75 182 ALA A N 1
ATOM 1408 C CA . ALA A 1 182 ? -18.614 4.296 37.968 1.00 92.75 182 ALA A CA 1
ATOM 1409 C C . ALA A 1 182 ? -19.582 3.149 37.618 1.00 92.75 182 ALA A C 1
ATOM 1411 O O . ALA A 1 182 ? -20.670 3.402 37.120 1.00 92.75 182 ALA A O 1
ATOM 1412 N N . GLY A 1 183 ? -19.186 1.890 37.821 1.00 94.12 183 GLY A N 1
ATOM 1413 C CA . GLY A 1 183 ? -20.023 0.740 37.503 1.00 94.12 183 GLY A CA 1
ATOM 1414 C C . GLY A 1 183 ? -20.199 0.496 36.007 1.00 94.12 183 GLY A C 1
ATOM 1415 O O . GLY A 1 183 ? -21.130 -0.208 35.643 1.00 94.12 183 GLY A O 1
ATOM 1416 N N . THR A 1 184 ? -19.330 1.048 35.153 1.00 95.38 184 THR A N 1
ATOM 1417 C CA . THR A 1 184 ? -19.346 0.826 33.698 1.00 95.38 184 THR A CA 1
ATOM 1418 C C . THR A 1 184 ? -18.497 -0.387 33.321 1.00 95.38 184 THR A C 1
ATOM 1420 O O . THR A 1 184 ? -17.457 -0.658 33.937 1.00 95.38 184 THR A O 1
ATOM 1423 N N . SER A 1 185 ? -18.939 -1.141 32.313 1.00 96.06 185 SER A N 1
ATOM 1424 C CA . SER A 1 185 ? -18.191 -2.293 31.806 1.00 96.06 185 SER A CA 1
ATOM 1425 C C . SER A 1 185 ? -16.943 -1.856 31.024 1.00 96.06 185 SER A C 1
ATOM 1427 O O . SER A 1 185 ? -16.882 -0.764 30.448 1.00 96.06 185 SER A O 1
ATOM 1429 N N . LEU A 1 186 ? -15.937 -2.735 30.962 1.00 96.62 186 LEU A N 1
ATOM 1430 C CA . LEU A 1 186 ? -14.711 -2.480 30.202 1.00 96.62 186 LEU A CA 1
ATOM 1431 C C . LEU A 1 186 ? -14.999 -2.293 28.704 1.00 96.62 186 LEU A C 1
ATOM 1433 O O . LEU A 1 186 ? -14.415 -1.411 28.075 1.00 96.62 186 LEU A O 1
ATOM 1437 N N . VAL A 1 187 ? -15.919 -3.080 28.136 1.00 96.88 187 VAL A N 1
ATOM 1438 C CA . VAL A 1 187 ? -16.312 -2.941 26.727 1.00 96.88 187 VAL A CA 1
ATOM 1439 C C . VAL A 1 187 ? -16.982 -1.601 26.433 1.00 96.88 187 VAL A C 1
ATOM 1441 O O . VAL A 1 187 ? -16.623 -0.967 25.442 1.00 96.88 187 VAL A O 1
ATOM 1444 N N . SER A 1 188 ? -17.894 -1.126 27.291 1.00 95.88 188 SER A N 1
ATOM 1445 C CA . SER A 1 188 ? -18.563 0.163 27.080 1.00 95.88 188 SER A CA 1
ATOM 1446 C C . SER A 1 188 ? -17.545 1.306 27.084 1.00 95.88 188 SER A C 1
ATOM 1448 O O . SER A 1 188 ? -17.617 2.192 26.237 1.00 95.88 188 SER A O 1
ATOM 1450 N N . ARG A 1 189 ? -16.523 1.240 27.949 1.00 95.44 189 ARG A N 1
ATOM 1451 C CA . ARG A 1 189 ? -15.426 2.222 27.981 1.00 95.44 189 ARG A CA 1
ATOM 1452 C C . ARG A 1 189 ? -14.531 2.173 26.741 1.00 95.44 189 ARG A C 1
ATOM 1454 O O . ARG A 1 189 ? -14.215 3.223 26.191 1.00 95.44 189 ARG A O 1
ATOM 1461 N N . VAL A 1 190 ? -14.142 0.976 26.291 1.00 96.38 190 VAL A N 1
ATOM 1462 C CA . VAL A 1 190 ? -13.320 0.790 25.077 1.00 96.38 190 VAL A CA 1
ATOM 1463 C C . VAL A 1 190 ? -14.040 1.339 23.846 1.00 96.38 190 VAL A C 1
ATOM 1465 O O . VAL A 1 190 ? -13.450 2.071 23.058 1.00 96.38 190 VAL A O 1
ATOM 1468 N N . CYS A 1 191 ? -15.329 1.037 23.698 1.00 96.31 191 CYS A N 1
ATOM 1469 C CA . CYS A 1 191 ? -16.117 1.469 22.545 1.00 96.31 191 CYS A CA 1
ATOM 1470 C C . CYS A 1 191 ? -16.504 2.955 22.577 1.00 96.31 191 CYS A C 1
ATOM 1472 O O . CYS A 1 191 ? -16.791 3.511 21.521 1.00 96.31 191 CYS A O 1
ATOM 1474 N N . ALA A 1 192 ? -16.487 3.583 23.756 1.00 94.44 192 ALA A N 1
ATOM 1475 C CA . ALA A 1 192 ? -16.657 5.025 23.941 1.00 94.44 192 ALA A CA 1
ATOM 1476 C C . ALA A 1 192 ? -15.334 5.814 23.825 1.00 94.44 192 ALA A C 1
ATOM 1478 O O . ALA A 1 192 ? -15.294 6.992 24.169 1.00 94.44 192 ALA A O 1
ATOM 1479 N N . GLY A 1 193 ? -14.229 5.168 23.424 1.00 92.62 193 GLY A N 1
ATOM 1480 C CA . GLY A 1 193 ? -12.938 5.839 23.235 1.00 92.62 193 GLY A CA 1
ATOM 1481 C C . GLY A 1 193 ? -12.338 6.416 24.522 1.00 92.62 193 GLY A C 1
ATOM 1482 O O . GLY A 1 193 ? -11.720 7.478 24.500 1.00 92.62 193 GLY A O 1
ATOM 1483 N N . ASP A 1 194 ? -12.539 5.763 25.671 1.00 93.12 194 ASP A N 1
ATOM 1484 C CA . ASP A 1 194 ? -12.049 6.278 26.952 1.00 93.12 194 ASP A CA 1
ATOM 1485 C C . ASP A 1 194 ? -10.510 6.247 27.042 1.00 93.12 194 ASP A C 1
ATOM 1487 O O . ASP A 1 194 ? -9.903 5.243 27.414 1.00 93.12 194 ASP A O 1
ATOM 1491 N N . GLY A 1 195 ? -9.864 7.385 26.774 1.00 89.12 195 GLY A N 1
ATOM 1492 C CA . GLY A 1 195 ? -8.405 7.532 26.842 1.00 89.12 195 GLY A CA 1
ATOM 1493 C C . GLY A 1 195 ? -7.780 7.336 28.233 1.00 89.12 195 GLY A C 1
ATOM 1494 O O . GLY A 1 195 ? -6.557 7.327 28.352 1.00 89.12 195 GLY A O 1
ATOM 1495 N N . SER A 1 196 ? -8.577 7.173 29.299 1.00 91.00 196 SER A N 1
ATOM 1496 C CA . SER A 1 196 ? -8.075 6.877 30.653 1.00 91.00 196 SER A CA 1
ATOM 1497 C C . SER A 1 196 ? -7.850 5.381 30.923 1.00 91.00 196 SER A C 1
ATOM 1499 O O . SER A 1 196 ? -7.398 4.997 32.006 1.00 91.00 196 SER A O 1
ATOM 1501 N N . LEU A 1 197 ? -8.177 4.516 29.960 1.00 90.88 197 LEU A N 1
ATOM 1502 C CA . LEU A 1 197 ? -8.017 3.070 30.069 1.00 90.88 197 LEU A CA 1
ATOM 1503 C C . LEU A 1 197 ? -6.534 2.680 30.132 1.00 90.88 197 LEU A C 1
ATOM 1505 O O . LEU A 1 197 ? -5.817 2.753 29.144 1.00 90.88 197 LEU A O 1
ATOM 1509 N N . ILE A 1 198 ? -6.077 2.199 31.291 1.00 90.5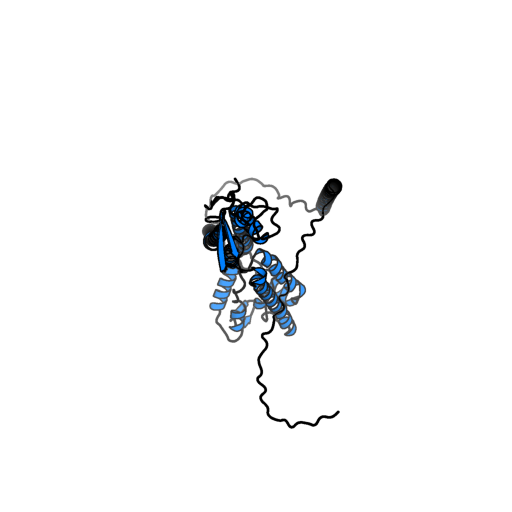0 198 ILE A N 1
ATOM 1510 C CA . ILE A 1 198 ? -4.746 1.572 31.431 1.00 90.50 198 ILE A CA 1
ATOM 1511 C C . ILE A 1 198 ? -4.771 0.130 30.897 1.00 90.50 198 ILE A C 1
ATOM 1513 O O . ILE A 1 198 ? -3.766 -0.389 30.414 1.00 90.50 198 ILE A O 1
ATOM 1517 N N . LEU A 1 199 ? -5.930 -0.528 30.976 1.00 89.44 199 LEU A N 1
ATOM 1518 C CA . LEU A 1 199 ? -6.146 -1.893 30.512 1.00 89.44 199 LEU A CA 1
ATOM 1519 C C . LEU A 1 199 ? -6.892 -1.886 29.174 1.00 89.44 199 LEU A C 1
ATOM 1521 O O . LEU A 1 199 ? -7.828 -1.117 28.998 1.00 89.44 199 LEU A O 1
ATOM 1525 N N . SER A 1 200 ? -6.534 -2.799 28.267 1.00 92.94 200 SER A N 1
ATOM 1526 C CA . SER A 1 200 ? -7.113 -2.890 26.913 1.00 92.94 200 SER A CA 1
ATOM 1527 C C . SER A 1 200 ? -6.891 -1.638 26.055 1.00 92.94 200 SER A C 1
ATOM 1529 O O . SER A 1 200 ? -7.701 -1.322 25.184 1.00 92.94 200 SER A O 1
ATOM 1531 N N . THR A 1 201 ? -5.768 -0.942 26.278 1.00 93.38 201 THR A N 1
ATOM 1532 C CA . THR A 1 201 ? -5.322 0.193 25.455 1.00 93.38 201 THR A CA 1
ATOM 1533 C C . THR A 1 201 ? -5.277 -0.173 23.978 1.00 93.38 201 THR A C 1
ATOM 1535 O O . THR A 1 201 ? -5.772 0.587 23.161 1.00 93.38 201 THR A O 1
ATOM 1538 N N . VAL A 1 202 ? -4.769 -1.364 23.643 1.00 92.94 202 VAL A N 1
ATOM 1539 C CA . VAL A 1 202 ? -4.681 -1.867 22.262 1.00 92.94 202 VAL A CA 1
ATOM 1540 C C . VAL A 1 202 ? -6.052 -1.927 21.586 1.00 92.94 202 VAL A C 1
ATOM 1542 O O . VAL A 1 202 ? -6.185 -1.545 20.430 1.00 92.94 202 VAL A O 1
ATOM 1545 N N . GLN A 1 203 ? -7.086 -2.399 22.286 1.00 96.06 203 GLN A N 1
ATOM 1546 C CA . GLN A 1 203 ? -8.437 -2.485 21.733 1.00 96.06 203 GLN A CA 1
ATOM 1547 C C . GLN A 1 203 ? -9.073 -1.099 21.597 1.00 96.06 203 GLN A C 1
ATOM 1549 O O . GLN A 1 203 ? -9.720 -0.836 20.587 1.00 96.06 203 GLN A O 1
ATOM 1554 N N . ALA A 1 204 ? -8.871 -0.214 22.580 1.00 94.94 204 ALA A N 1
ATOM 1555 C CA . ALA A 1 204 ? -9.375 1.159 22.530 1.00 94.94 204 ALA A CA 1
ATOM 1556 C C . ALA A 1 204 ? -8.759 1.942 21.363 1.00 94.94 204 ALA A C 1
ATOM 1558 O O . ALA A 1 204 ? -9.496 2.490 20.544 1.00 94.94 204 ALA A O 1
ATOM 1559 N N . THR A 1 205 ? -7.431 1.909 21.219 1.00 94.12 205 THR A N 1
ATOM 1560 C CA . THR A 1 205 ? -6.738 2.579 20.111 1.00 94.12 205 THR A CA 1
ATOM 1561 C C . THR A 1 205 ? -7.097 1.966 18.763 1.00 94.12 205 THR A C 1
ATOM 1563 O O . THR A 1 205 ? -7.225 2.692 17.784 1.00 94.12 205 THR A O 1
ATOM 1566 N N . LEU A 1 206 ? -7.309 0.647 18.689 1.00 94.06 206 LEU A N 1
ATOM 1567 C CA . LEU A 1 206 ? -7.747 -0.007 17.457 1.00 94.06 206 LEU A CA 1
ATOM 1568 C C . LEU A 1 206 ? -9.145 0.465 17.026 1.00 94.06 206 LEU A C 1
ATOM 1570 O O . LEU A 1 206 ? -9.352 0.751 15.849 1.00 94.06 206 LEU A O 1
ATOM 1574 N N . VAL A 1 207 ? -10.103 0.564 17.955 1.00 95.62 207 VAL A N 1
ATOM 1575 C CA . VAL A 1 207 ? -11.457 1.067 17.652 1.00 95.62 207 VAL A CA 1
ATOM 1576 C C . VAL A 1 207 ? -11.415 2.536 17.237 1.00 95.62 207 VAL A C 1
ATOM 1578 O O . VAL A 1 207 ? -12.065 2.900 16.259 1.00 95.62 207 VAL A O 1
ATOM 1581 N N . GLU A 1 208 ? -10.635 3.358 17.939 1.00 94.75 208 GLU A N 1
ATOM 1582 C CA . GLU A 1 208 ? -10.418 4.769 17.604 1.00 94.75 208 GLU A CA 1
ATOM 1583 C C . GLU A 1 208 ? -9.839 4.917 16.188 1.00 94.75 208 GLU A C 1
ATOM 1585 O O . GLU A 1 208 ? -10.436 5.583 15.347 1.00 94.75 208 GLU A O 1
ATOM 1590 N N . GLN A 1 209 ? -8.769 4.184 15.866 1.00 92.75 209 GLN A N 1
ATOM 1591 C CA . GLN A 1 209 ? -8.156 4.186 14.533 1.00 92.75 209 GLN A CA 1
ATOM 1592 C C . GLN A 1 209 ? -9.123 3.736 13.430 1.00 92.75 209 GLN A C 1
ATOM 1594 O O . GLN A 1 209 ? -9.124 4.312 12.341 1.00 92.75 209 GLN A O 1
ATOM 1599 N N . ILE A 1 210 ? -9.955 2.719 13.689 1.00 94.00 210 ILE A N 1
ATOM 1600 C CA . ILE A 1 210 ? -10.986 2.276 12.739 1.00 94.00 210 ILE A CA 1
ATOM 1601 C C . ILE A 1 210 ? -12.029 3.380 12.531 1.00 94.00 210 ILE A C 1
ATOM 1603 O O . ILE A 1 210 ? -12.408 3.650 11.389 1.00 94.00 210 ILE A O 1
ATOM 1607 N N . ASN A 1 211 ? -12.491 4.021 13.608 1.00 94.38 211 ASN A N 1
ATOM 1608 C CA . ASN A 1 211 ? -13.468 5.105 13.529 1.00 94.38 211 ASN A CA 1
ATOM 1609 C C . ASN A 1 211 ? -12.914 6.307 12.766 1.00 94.38 211 ASN A C 1
ATOM 1611 O O . ASN A 1 211 ? -13.600 6.810 11.879 1.00 94.38 211 ASN A O 1
ATOM 1615 N N . ASP A 1 212 ? -11.674 6.706 13.034 1.00 91.81 212 ASP A N 1
ATOM 1616 C CA . ASP A 1 212 ? -11.010 7.812 12.345 1.00 91.81 212 ASP A CA 1
ATOM 1617 C C . ASP A 1 212 ? -10.805 7.511 10.857 1.00 91.81 212 ASP A C 1
ATOM 1619 O O . ASP A 1 212 ? -11.107 8.338 9.991 1.00 91.81 212 ASP A O 1
ATOM 1623 N N . PHE A 1 213 ? -10.337 6.301 10.532 1.00 91.75 213 PHE A N 1
ATOM 1624 C CA . PHE A 1 213 ? -10.089 5.901 9.148 1.00 91.75 213 PHE A CA 1
ATOM 1625 C C . PHE A 1 213 ? -11.383 5.827 8.325 1.00 91.75 213 PHE A C 1
ATOM 1627 O O . PHE A 1 213 ? -11.439 6.313 7.188 1.00 91.75 213 PHE A O 1
ATOM 1634 N N . LEU A 1 214 ? -12.432 5.235 8.902 1.00 92.62 214 LEU A N 1
ATOM 1635 C CA . LEU A 1 214 ? -13.741 5.074 8.269 1.00 92.62 214 LEU A CA 1
ATOM 1636 C C . LEU A 1 214 ? -14.666 6.282 8.483 1.00 92.62 214 LEU A C 1
ATOM 1638 O O . LEU A 1 214 ? -15.798 6.250 8.003 1.00 92.62 214 LEU A O 1
ATOM 1642 N N . GLY A 1 215 ? -14.216 7.324 9.190 1.00 90.38 215 GLY A N 1
ATOM 1643 C CA . GLY A 1 215 ? -15.004 8.504 9.563 1.00 90.38 215 GLY A CA 1
ATOM 1644 C C . GLY A 1 215 ? -16.350 8.164 10.212 1.00 90.38 215 GLY A C 1
ATOM 1645 O O . GLY A 1 215 ? -17.373 8.765 9.874 1.00 90.38 215 GLY A O 1
ATOM 1646 N N . LEU A 1 216 ? -16.366 7.150 11.079 1.00 90.81 216 LEU A N 1
ATOM 1647 C CA . LEU A 1 216 ? -17.564 6.668 11.762 1.00 90.81 216 LEU A CA 1
ATOM 1648 C C . LEU A 1 216 ? -17.751 7.384 13.093 1.00 90.81 216 LEU A C 1
ATOM 1650 O O . LEU A 1 216 ? -16.794 7.599 13.834 1.00 90.81 216 LEU A O 1
ATOM 1654 N N . GLN A 1 217 ? -19.006 7.641 13.449 1.00 88.62 217 GLN A N 1
ATOM 1655 C CA . GLN A 1 217 ? -19.353 7.924 14.840 1.00 88.62 217 GLN A CA 1
ATOM 1656 C C . GLN A 1 217 ? -19.298 6.633 15.679 1.00 88.62 217 GLN A C 1
ATOM 1658 O O . GLN A 1 217 ? -19.372 5.515 15.154 1.00 88.62 217 GLN A O 1
ATOM 1663 N N . GLU A 1 218 ? -19.192 6.771 17.001 1.00 84.81 218 GLU A N 1
ATOM 1664 C CA . GLU A 1 218 ? -19.046 5.647 17.943 1.00 84.81 218 GLU A CA 1
ATOM 1665 C C . GLU A 1 218 ? -20.131 4.570 17.768 1.00 84.81 218 GLU A C 1
ATOM 1667 O O . GLU A 1 218 ? -19.850 3.370 17.805 1.00 84.81 218 GLU A O 1
ATOM 1672 N N . THR A 1 219 ? -21.369 4.990 17.503 1.00 82.69 219 THR A N 1
ATOM 1673 C CA . THR A 1 219 ? -22.539 4.112 17.347 1.00 82.69 219 THR A CA 1
ATOM 1674 C C . THR A 1 219 ? -22.838 3.723 15.899 1.00 82.69 219 THR A C 1
ATOM 1676 O O . THR A 1 219 ? -23.706 2.883 15.658 1.00 82.69 219 THR A O 1
ATOM 1679 N N . GLU A 1 220 ? -22.135 4.298 14.922 1.00 87.44 220 GLU A N 1
ATOM 1680 C CA . GLU A 1 220 ? -22.409 4.060 13.508 1.00 87.44 220 GLU A CA 1
ATOM 1681 C C . GLU A 1 220 ? -21.665 2.820 12.992 1.00 87.44 220 GLU A C 1
ATOM 1683 O O . GLU A 1 220 ? -20.458 2.645 13.196 1.00 87.44 220 GLU A O 1
ATOM 1688 N N . PHE A 1 221 ? -22.408 1.965 12.281 1.00 85.19 221 PHE A N 1
ATOM 1689 C CA . PHE A 1 221 ? -21.897 0.746 11.646 1.00 85.19 221 PHE A CA 1
ATOM 1690 C C . PHE A 1 221 ? -22.137 0.705 10.128 1.00 85.19 221 PHE A C 1
ATOM 1692 O O . PHE A 1 221 ? -22.110 -0.370 9.516 1.00 85.19 221 PHE A O 1
ATOM 1699 N N . ALA A 1 222 ? -22.385 1.866 9.520 1.00 83.88 222 ALA A N 1
ATOM 1700 C CA . ALA A 1 222 ? -22.544 2.027 8.084 1.00 83.88 222 ALA A CA 1
ATOM 1701 C C . ALA A 1 222 ? -21.342 2.790 7.522 1.00 83.88 222 ALA A C 1
ATOM 1703 O O . ALA A 1 222 ? -21.041 3.899 7.945 1.00 83.88 222 ALA A O 1
ATOM 1704 N N . PHE A 1 223 ? -20.643 2.184 6.566 1.00 78.94 223 PHE A N 1
ATOM 1705 C CA . PHE A 1 223 ? -19.525 2.833 5.895 1.00 78.94 223 PHE A CA 1
ATOM 1706 C C . PHE A 1 223 ? -20.031 3.710 4.744 1.00 78.94 223 PHE A C 1
ATOM 1708 O O . PHE A 1 223 ? -20.772 3.243 3.876 1.00 78.94 223 PHE A O 1
ATOM 1715 N N . ASN A 1 224 ? -19.584 4.966 4.713 1.00 85.19 224 ASN A N 1
ATOM 1716 C CA . ASN A 1 224 ? -19.782 5.868 3.584 1.00 85.19 224 ASN A CA 1
ATOM 1717 C C . ASN A 1 224 ? -18.528 5.870 2.703 1.00 85.19 224 ASN A C 1
ATOM 1719 O O . ASN A 1 224 ? -17.412 5.908 3.199 1.00 85.19 224 ASN A O 1
ATOM 1723 N N . PHE A 1 225 ? -18.697 5.899 1.382 1.00 79.25 225 PHE A N 1
ATOM 1724 C CA . PHE A 1 225 ? -17.564 5.901 0.445 1.00 79.25 225 PHE A CA 1
ATOM 1725 C C . PHE A 1 225 ? -16.662 7.149 0.568 1.00 79.25 225 PHE A C 1
ATOM 1727 O O . PHE A 1 225 ? -15.477 7.102 0.254 1.00 79.25 225 PHE A O 1
ATOM 1734 N N . TRP A 1 226 ? -17.216 8.273 1.029 1.00 83.88 226 TRP A N 1
ATOM 1735 C CA . TRP A 1 226 ? -16.569 9.592 1.019 1.00 83.88 226 TRP A CA 1
ATOM 1736 C C . TRP A 1 226 ? -15.863 9.942 2.329 1.00 83.88 226 TRP A C 1
ATOM 1738 O O . TRP A 1 226 ? -15.908 11.086 2.776 1.00 83.88 226 TRP A O 1
ATOM 1748 N N . GLN A 1 227 ? -15.226 8.957 2.953 1.00 89.94 227 GLN A N 1
ATOM 1749 C CA . GLN A 1 227 ? -14.582 9.153 4.246 1.00 89.94 227 GLN A CA 1
ATOM 1750 C C . GLN A 1 227 ? -13.122 9.588 4.080 1.00 89.94 227 GLN A C 1
ATOM 1752 O O . GLN A 1 227 ? -12.451 9.100 3.163 1.00 89.94 227 GLN A O 1
ATOM 1757 N N . PRO A 1 228 ? -12.602 10.491 4.936 1.00 87.56 228 PRO A N 1
ATOM 1758 C CA . PRO A 1 228 ? -11.280 11.091 4.756 1.00 87.56 228 PRO A CA 1
ATOM 1759 C C . PRO A 1 228 ? -10.151 10.066 4.603 1.00 87.56 228 PRO A C 1
ATOM 1761 O O . PRO A 1 228 ? -9.329 10.211 3.698 1.00 87.56 228 PRO A O 1
ATOM 1764 N N . GLY A 1 229 ? -10.137 9.003 5.420 1.00 88.69 229 GLY A N 1
ATOM 1765 C CA . GLY A 1 229 ? -9.110 7.955 5.357 1.00 88.69 229 GLY A CA 1
ATOM 1766 C C . GLY A 1 229 ? -9.157 7.146 4.059 1.00 88.69 229 GLY A C 1
ATOM 1767 O O . GLY A 1 229 ? -8.128 6.929 3.419 1.00 88.69 229 GLY A O 1
ATOM 1768 N N . THR A 1 230 ? -10.360 6.782 3.602 1.00 90.12 230 THR A N 1
ATOM 1769 C CA . THR A 1 230 ? -10.554 6.092 2.313 1.00 90.12 230 THR A CA 1
ATOM 1770 C C . THR A 1 230 ? -10.142 6.981 1.138 1.00 90.12 230 THR A C 1
ATOM 1772 O O . THR A 1 230 ? -9.453 6.515 0.234 1.00 90.12 230 THR A O 1
ATOM 1775 N N . LEU A 1 231 ? -10.511 8.267 1.153 1.00 89.06 231 LEU A N 1
ATOM 1776 C CA . LEU A 1 231 ? -10.129 9.223 0.110 1.00 89.06 231 LEU A CA 1
ATOM 1777 C C . LEU A 1 231 ? -8.618 9.449 0.072 1.00 89.06 231 LEU A C 1
ATOM 1779 O O . LEU A 1 231 ? -8.043 9.478 -1.013 1.00 89.06 231 LEU A O 1
ATOM 1783 N N . LEU A 1 232 ? -7.971 9.562 1.234 1.00 88.00 232 LEU A N 1
ATOM 1784 C CA . LEU A 1 232 ? -6.518 9.665 1.322 1.00 88.00 232 LEU A CA 1
ATOM 1785 C C . LEU A 1 232 ? -5.850 8.413 0.742 1.00 88.00 232 LEU A C 1
ATOM 1787 O O . LEU A 1 232 ? -4.937 8.535 -0.068 1.00 88.00 232 LEU A O 1
ATOM 1791 N N . CYS A 1 233 ? -6.342 7.218 1.081 1.00 89.69 233 CYS A N 1
ATOM 1792 C CA . CYS A 1 233 ? -5.833 5.966 0.525 1.00 89.69 233 CYS A CA 1
ATOM 1793 C C . CYS A 1 233 ? -6.038 5.888 -0.998 1.00 89.69 233 CYS A C 1
ATOM 1795 O O . CYS A 1 233 ? -5.104 5.559 -1.723 1.00 89.69 233 CYS A O 1
ATOM 1797 N N . LEU A 1 234 ? -7.214 6.271 -1.505 1.00 88.88 234 LEU A N 1
ATOM 1798 C CA . LEU A 1 234 ? -7.492 6.349 -2.942 1.00 88.88 234 LEU A CA 1
ATOM 1799 C C . LEU A 1 234 ? -6.587 7.353 -3.657 1.00 88.88 234 LEU A C 1
ATOM 1801 O O . LEU A 1 234 ? -6.114 7.062 -4.752 1.00 88.88 234 LEU A O 1
ATOM 1805 N N . LEU A 1 235 ? -6.316 8.511 -3.051 1.00 85.00 235 LEU A N 1
ATOM 1806 C CA . LEU A 1 235 ? -5.360 9.484 -3.574 1.00 85.00 235 LEU A CA 1
ATOM 1807 C C . LEU A 1 235 ? -3.941 8.919 -3.574 1.00 85.00 235 LEU A C 1
ATOM 1809 O O . LEU A 1 235 ? -3.242 9.095 -4.563 1.00 85.00 235 LEU A O 1
ATOM 1813 N N . CYS A 1 236 ? -3.524 8.202 -2.530 1.00 84.69 236 CYS A N 1
ATOM 1814 C CA . CYS A 1 236 ? -2.231 7.520 -2.495 1.00 84.69 236 CYS A CA 1
ATOM 1815 C C . CYS A 1 236 ? -2.134 6.429 -3.564 1.00 84.69 236 CYS A C 1
ATOM 1817 O O . CYS A 1 236 ? -1.128 6.368 -4.257 1.00 84.69 236 CYS A O 1
ATOM 1819 N N . ILE A 1 237 ? -3.174 5.612 -3.756 1.00 85.31 237 ILE A N 1
ATOM 1820 C CA . ILE A 1 237 ? -3.240 4.598 -4.818 1.00 85.31 237 ILE A CA 1
ATOM 1821 C C . ILE A 1 237 ? -3.214 5.267 -6.189 1.00 85.31 237 ILE A C 1
ATOM 1823 O O . ILE A 1 237 ? -2.523 4.787 -7.080 1.00 85.31 237 ILE A O 1
ATOM 1827 N N . LEU A 1 238 ? -3.939 6.371 -6.376 1.00 84.38 238 LEU A N 1
ATOM 1828 C CA . LEU A 1 238 ? -3.949 7.127 -7.623 1.00 84.38 238 LEU A CA 1
ATOM 1829 C C . LEU A 1 238 ? -2.589 7.762 -7.889 1.00 84.38 238 LEU A C 1
ATOM 1831 O O . LEU A 1 238 ? -2.100 7.648 -8.999 1.00 84.38 238 LEU A O 1
ATOM 1835 N N . LEU A 1 239 ? -1.969 8.408 -6.903 1.00 79.44 239 LEU A N 1
ATOM 1836 C CA . LEU A 1 239 ? -0.642 9.005 -7.025 1.00 79.44 239 LEU A CA 1
ATOM 1837 C C . LEU A 1 239 ? 0.412 7.936 -7.257 1.00 79.44 239 LEU A C 1
ATOM 1839 O O . LEU A 1 239 ? 1.235 8.107 -8.138 1.00 79.44 239 LEU A O 1
ATOM 1843 N N . TRP A 1 240 ? 0.359 6.822 -6.531 1.00 81.94 240 TRP A N 1
ATOM 1844 C CA . TRP A 1 240 ? 1.232 5.682 -6.766 1.00 81.94 240 TRP A CA 1
ATOM 1845 C C . TRP A 1 240 ? 1.015 5.124 -8.163 1.00 81.94 240 TRP A C 1
ATOM 1847 O O . TRP A 1 240 ? 1.984 4.950 -8.882 1.00 81.94 240 TRP A O 1
ATOM 1857 N N . SER A 1 241 ? -0.235 4.939 -8.592 1.00 80.75 241 SER A N 1
ATOM 1858 C CA . SER A 1 241 ? -0.555 4.511 -9.952 1.00 80.75 241 SER A CA 1
ATOM 1859 C C . SER A 1 241 ? -0.015 5.523 -10.946 1.00 80.75 241 SER A C 1
ATOM 1861 O O . SER A 1 241 ? 0.659 5.130 -11.869 1.00 80.75 241 SER A O 1
ATOM 1863 N N . LEU A 1 242 ? -0.219 6.824 -10.766 1.00 77.19 242 LEU A N 1
ATOM 1864 C CA . LEU A 1 242 ? 0.314 7.855 -11.651 1.00 77.19 242 LEU A CA 1
ATOM 1865 C C . LEU A 1 242 ? 1.839 7.926 -11.613 1.00 77.19 242 LEU A C 1
ATOM 1867 O O . LEU A 1 242 ? 2.410 8.209 -12.648 1.00 77.19 242 LEU A O 1
ATOM 1871 N N . CYS A 1 243 ? 2.501 7.663 -10.486 1.00 71.00 243 CYS A N 1
ATOM 1872 C CA . CYS A 1 243 ? 3.955 7.560 -10.388 1.00 71.00 243 CYS A CA 1
ATOM 1873 C C . CYS A 1 243 ? 4.432 6.324 -11.129 1.00 71.00 243 CYS A C 1
ATOM 1875 O O . CYS A 1 243 ? 5.261 6.467 -12.005 1.00 71.00 243 CYS A O 1
ATOM 1877 N N . VAL A 1 244 ? 3.816 5.162 -10.897 1.00 70.19 244 VAL A N 1
ATOM 1878 C CA . VAL A 1 244 ? 3.999 3.955 -11.704 1.00 70.19 244 VAL A CA 1
ATOM 1879 C C . VAL A 1 244 ? 3.810 4.327 -13.165 1.00 70.19 244 VAL A C 1
ATOM 1881 O O . VAL A 1 244 ? 4.762 4.252 -13.894 1.00 70.19 244 VAL A O 1
ATOM 1884 N N . TYR A 1 245 ? 2.679 4.869 -13.594 1.00 68.50 245 TYR A N 1
ATOM 1885 C CA . TYR A 1 245 ? 2.372 5.298 -14.961 1.00 68.50 245 TYR A CA 1
ATOM 1886 C C . TYR A 1 245 ? 3.099 6.554 -15.443 1.00 68.50 245 TYR A C 1
ATOM 1888 O O . TYR A 1 245 ? 2.905 6.903 -16.596 1.00 68.50 245 TYR A O 1
ATOM 1896 N N . LYS A 1 246 ? 3.917 7.232 -14.635 1.00 65.69 246 LYS A N 1
ATOM 1897 C CA . LYS A 1 246 ? 4.825 8.334 -15.013 1.00 65.69 246 LYS A CA 1
ATOM 1898 C C . LYS A 1 246 ? 6.249 7.817 -15.087 1.00 65.69 246 LYS A C 1
ATOM 1900 O O . LYS A 1 246 ? 7.027 8.341 -15.862 1.00 65.69 246 LYS A O 1
ATOM 1905 N N . ASP A 1 247 ? 6.593 6.817 -14.299 1.00 61.22 247 ASP A N 1
ATOM 1906 C CA . ASP A 1 247 ? 7.872 6.130 -14.327 1.00 61.22 247 ASP A CA 1
ATOM 1907 C C . ASP A 1 247 ? 7.798 5.134 -15.458 1.00 61.22 247 ASP A C 1
ATOM 1909 O O . ASP A 1 247 ? 8.424 5.392 -16.465 1.00 61.22 247 ASP A O 1
ATOM 1913 N N . ILE A 1 248 ? 6.865 4.180 -15.402 1.00 57.38 248 ILE A N 1
ATOM 1914 C CA . ILE A 1 248 ? 6.285 3.491 -16.551 1.00 57.38 248 ILE A CA 1
ATOM 1915 C C . ILE A 1 248 ? 5.960 4.522 -17.642 1.00 57.38 248 ILE A C 1
ATOM 1917 O O . ILE A 1 248 ? 6.424 4.340 -18.728 1.00 57.38 248 ILE A O 1
ATOM 1921 N N . GLY A 1 249 ? 5.315 5.663 -17.395 1.00 52.22 249 GLY A N 1
ATOM 1922 C CA . GLY A 1 249 ? 5.035 6.738 -18.379 1.00 52.22 249 GLY A CA 1
ATOM 1923 C C . GLY A 1 249 ? 6.230 7.335 -19.101 1.00 52.22 249 GLY A C 1
ATOM 1924 O O . GLY A 1 249 ? 6.215 7.518 -20.299 1.00 52.22 249 GLY A O 1
ATOM 1925 N N . SER A 1 250 ? 7.290 7.669 -18.395 1.00 53.75 250 SER A N 1
ATOM 1926 C CA . SER A 1 250 ? 8.557 8.124 -18.957 1.00 53.75 250 SER A CA 1
ATOM 1927 C C . SER A 1 250 ? 9.211 6.948 -19.680 1.00 53.75 250 SER A C 1
ATOM 1929 O O . SER A 1 250 ? 9.679 7.071 -20.805 1.00 53.75 250 SER A O 1
ATOM 1931 N N . LEU A 1 251 ? 9.052 5.762 -19.106 1.00 48.47 251 LEU A N 1
ATOM 1932 C CA . LEU A 1 251 ? 9.360 4.445 -19.632 1.00 48.47 251 LEU A CA 1
ATOM 1933 C C . LEU A 1 251 ? 8.319 3.990 -20.711 1.00 48.47 251 LEU A C 1
ATOM 1935 O O . LEU A 1 251 ? 8.404 2.881 -21.219 1.00 48.47 251 LEU A O 1
ATOM 1939 N N . ILE A 1 252 ? 7.344 4.836 -21.109 1.00 46.66 252 ILE A N 1
ATOM 1940 C CA . ILE A 1 252 ? 6.182 4.497 -21.961 1.00 46.66 252 ILE A CA 1
ATOM 1941 C C . ILE A 1 252 ? 6.076 5.490 -23.127 1.00 46.66 252 ILE A C 1
ATOM 1943 O O . ILE A 1 252 ? 6.226 5.143 -24.294 1.00 46.66 252 ILE A O 1
ATOM 1947 N N . PHE A 1 253 ? 5.911 6.761 -22.787 1.00 47.59 253 PHE A N 1
ATOM 1948 C CA . PHE A 1 253 ? 5.832 7.936 -23.640 1.00 47.59 253 PHE A CA 1
ATOM 1949 C C . PHE A 1 253 ? 7.188 8.259 -24.281 1.00 47.59 253 PHE A C 1
ATOM 1951 O O . PHE A 1 253 ? 7.230 8.843 -25.363 1.00 47.59 253 PHE A O 1
ATOM 1958 N N . VAL A 1 254 ? 8.293 7.820 -23.662 1.00 48.66 254 VAL A N 1
ATOM 1959 C CA . VAL A 1 254 ? 9.615 7.734 -24.304 1.00 48.66 254 VAL A CA 1
ATOM 1960 C C . VAL A 1 254 ? 10.045 6.267 -24.529 1.00 48.66 254 VAL A C 1
ATOM 1962 O O . VAL A 1 254 ? 10.952 6.023 -25.327 1.00 48.66 254 VAL A O 1
ATOM 1965 N N . HIS A 1 255 ? 9.365 5.259 -23.948 1.00 46.91 255 HIS A N 1
ATOM 1966 C CA . HIS A 1 255 ? 9.936 3.902 -23.836 1.00 46.91 255 HIS A CA 1
ATOM 1967 C C . HIS A 1 255 ? 8.971 2.672 -23.952 1.00 46.91 255 HIS A C 1
ATOM 1969 O O . HIS A 1 255 ? 9.460 1.557 -24.096 1.00 46.91 255 HIS A O 1
ATOM 1975 N N . GLU A 1 256 ? 7.641 2.774 -24.120 1.00 48.84 256 GLU A N 1
ATOM 1976 C CA . GLU A 1 256 ? 6.761 1.588 -24.374 1.00 48.84 256 GLU A CA 1
ATOM 1977 C C . GLU A 1 256 ? 6.623 1.305 -25.854 1.00 48.84 256 GLU A C 1
ATOM 1979 O O . GLU A 1 256 ? 6.485 0.155 -26.265 1.00 48.84 256 GLU A O 1
ATOM 1984 N N . LEU A 1 257 ? 6.717 2.331 -26.695 1.00 45.00 257 LEU A N 1
ATOM 1985 C CA . LEU A 1 257 ? 6.847 2.108 -28.129 1.00 45.00 257 LEU A CA 1
ATOM 1986 C C . LEU A 1 257 ? 8.294 2.008 -28.590 1.00 45.00 257 LEU A C 1
ATOM 1988 O O . LEU A 1 257 ? 8.514 1.692 -29.765 1.00 45.00 257 LEU A O 1
ATOM 1992 N N . THR A 1 258 ? 9.248 2.219 -27.684 1.00 46.75 258 THR A N 1
ATOM 1993 C CA . THR A 1 258 ? 10.669 2.163 -27.998 1.00 46.75 258 THR A CA 1
ATOM 1994 C C . THR A 1 258 ? 11.389 1.037 -27.287 1.00 46.75 258 THR A C 1
ATOM 1996 O O . THR A 1 258 ? 11.998 0.290 -28.010 1.00 46.75 258 THR A O 1
ATOM 1999 N N . GLU A 1 259 ? 11.279 0.772 -25.990 1.00 47.69 259 GLU A N 1
ATOM 2000 C CA . GLU A 1 259 ? 11.991 -0.356 -25.358 1.00 47.69 259 GLU A CA 1
ATOM 2001 C C . GLU A 1 259 ? 11.138 -1.612 -25.202 1.00 47.69 259 GLU A C 1
ATOM 2003 O O . GLU A 1 259 ? 11.648 -2.671 -25.502 1.00 47.69 259 GLU A O 1
ATOM 2008 N N . PHE A 1 260 ? 9.830 -1.578 -24.918 1.00 40.19 260 PHE A N 1
ATOM 2009 C CA . PHE A 1 260 ? 9.027 -2.814 -25.068 1.00 40.19 260 PHE A CA 1
ATOM 2010 C C . PHE A 1 260 ? 8.815 -3.188 -26.533 1.00 40.19 260 PHE A C 1
ATOM 2012 O O . PHE A 1 260 ? 8.685 -4.362 -26.856 1.00 40.19 260 PHE A O 1
ATOM 2019 N N . ARG A 1 261 ? 8.858 -2.210 -27.446 1.00 45.62 261 ARG A N 1
ATOM 2020 C CA . ARG A 1 261 ? 8.871 -2.453 -28.891 1.00 45.62 261 ARG A CA 1
ATOM 2021 C C . ARG A 1 261 ? 10.263 -2.681 -29.463 1.00 45.62 261 ARG A C 1
ATOM 2023 O O . ARG A 1 261 ? 10.315 -3.268 -30.525 1.00 45.62 261 ARG A O 1
ATOM 2030 N N . LYS A 1 262 ? 11.368 -2.257 -28.840 1.00 43.00 262 LYS A N 1
ATOM 2031 C CA . LYS A 1 262 ? 12.728 -2.712 -29.199 1.00 43.00 262 LYS A CA 1
ATOM 2032 C C . LYS A 1 262 ? 13.025 -4.033 -28.535 1.00 43.00 262 LYS A C 1
ATOM 2034 O O . LYS A 1 262 ? 13.675 -4.816 -29.169 1.00 43.00 262 LYS A O 1
ATOM 2039 N N . ILE A 1 263 ? 12.533 -4.348 -27.350 1.00 45.41 263 ILE A N 1
ATOM 2040 C CA . ILE A 1 263 ? 12.580 -5.694 -26.790 1.00 45.41 263 ILE A CA 1
ATOM 2041 C C . ILE A 1 263 ? 11.660 -6.553 -27.629 1.00 45.41 263 ILE A C 1
ATOM 2043 O O . ILE A 1 263 ? 12.135 -7.546 -28.113 1.00 45.41 263 ILE A O 1
ATOM 2047 N N . TRP A 1 264 ? 10.425 -6.167 -27.957 1.00 47.19 264 TRP A N 1
ATOM 2048 C CA . TRP A 1 264 ? 9.584 -6.958 -28.863 1.00 47.19 264 TRP A CA 1
ATOM 2049 C C . TRP A 1 264 ? 10.100 -6.980 -30.302 1.00 47.19 264 TRP A C 1
ATOM 2051 O O . TRP A 1 264 ? 10.031 -8.035 -30.890 1.00 47.19 264 TRP A O 1
ATOM 2061 N N . HIS A 1 265 ? 10.662 -5.911 -30.881 1.00 49.25 265 HIS A N 1
ATOM 2062 C CA . HIS A 1 265 ? 11.255 -5.935 -32.231 1.00 49.25 265 HIS A CA 1
ATOM 2063 C C . HIS A 1 265 ? 12.690 -6.455 -32.264 1.00 49.25 265 HIS A C 1
ATOM 2065 O O . HIS A 1 265 ? 13.101 -6.898 -33.319 1.00 49.25 265 HIS A O 1
ATOM 2071 N N . ALA A 1 266 ? 13.457 -6.436 -31.176 1.00 48.03 266 ALA A N 1
ATOM 2072 C CA . ALA A 1 266 ? 14.758 -7.098 -31.039 1.00 48.03 266 ALA A CA 1
ATOM 2073 C C . ALA A 1 266 ? 14.584 -8.535 -30.569 1.00 48.03 266 ALA A C 1
ATOM 2075 O O . ALA A 1 266 ? 15.450 -9.335 -30.857 1.00 48.03 266 ALA A O 1
ATOM 2076 N N . LEU A 1 267 ? 13.473 -8.890 -29.926 1.00 51.06 267 LEU A N 1
ATOM 2077 C CA . LEU A 1 267 ? 13.012 -10.252 -29.663 1.00 51.06 267 LEU A CA 1
ATOM 2078 C C . LEU A 1 267 ? 12.388 -10.811 -30.932 1.00 51.06 267 LEU A C 1
ATOM 2080 O O . LEU A 1 267 ? 12.724 -11.911 -31.301 1.00 51.06 267 LEU A O 1
ATOM 2084 N N . GLU A 1 268 ? 11.558 -10.070 -31.660 1.00 57.75 268 GLU A N 1
ATOM 2085 C CA . GLU A 1 268 ? 11.030 -10.438 -32.978 1.00 57.75 268 GLU A CA 1
ATOM 2086 C C . GLU A 1 268 ? 12.163 -10.452 -34.007 1.00 57.75 268 GLU A C 1
ATOM 2088 O O . GLU A 1 268 ? 12.230 -11.395 -34.786 1.00 57.75 268 GLU A O 1
ATOM 2093 N N . ALA A 1 269 ? 13.122 -9.516 -33.967 1.00 55.50 269 ALA A N 1
ATOM 2094 C CA . ALA A 1 269 ? 14.367 -9.598 -34.735 1.00 55.50 269 ALA A CA 1
ATOM 2095 C C . ALA A 1 269 ? 15.250 -10.748 -34.246 1.00 55.50 269 ALA A C 1
ATOM 2097 O O . ALA A 1 269 ? 15.738 -11.480 -35.078 1.00 55.50 269 ALA A O 1
ATOM 2098 N N . ALA A 1 270 ? 15.420 -11.010 -32.948 1.00 55.47 270 ALA A N 1
ATOM 2099 C CA . ALA A 1 270 ? 16.198 -12.156 -32.447 1.00 55.47 270 ALA A CA 1
ATOM 2100 C C . ALA A 1 270 ? 15.513 -13.508 -32.699 1.00 55.47 270 ALA A C 1
ATOM 2102 O O . ALA A 1 270 ? 16.189 -14.529 -32.806 1.00 55.47 270 ALA A O 1
ATOM 2103 N N . ILE A 1 271 ? 14.183 -13.532 -32.799 1.00 58.88 271 ILE A N 1
ATOM 2104 C CA . ILE A 1 271 ? 13.361 -14.693 -33.156 1.00 58.88 271 ILE A CA 1
ATOM 2105 C C . ILE A 1 271 ? 13.382 -14.897 -34.674 1.00 58.88 271 ILE A C 1
ATOM 2107 O O . ILE A 1 271 ? 13.382 -16.046 -35.114 1.00 58.88 271 ILE A O 1
ATOM 2111 N N . SER A 1 272 ? 13.411 -13.818 -35.466 1.00 58.62 272 SER A N 1
ATOM 2112 C CA . SER A 1 272 ? 13.511 -13.868 -36.934 1.00 58.62 272 SER A CA 1
ATOM 2113 C C . SER A 1 272 ? 14.949 -13.971 -37.451 1.00 58.62 272 SER A C 1
ATOM 2115 O O . SER A 1 272 ? 15.154 -14.419 -38.579 1.00 58.62 272 SER A O 1
ATOM 2117 N N . LEU A 1 273 ? 15.946 -13.641 -36.628 1.00 64.50 273 LEU A N 1
ATOM 2118 C CA . LEU A 1 273 ? 17.350 -13.930 -36.873 1.00 64.50 273 LEU A CA 1
ATOM 2119 C C . LEU A 1 273 ? 17.533 -15.452 -36.793 1.00 64.50 273 LEU A C 1
ATOM 2121 O O . LEU A 1 273 ? 17.113 -16.084 -35.817 1.00 64.50 273 LEU A O 1
ATOM 2125 N N . PRO A 1 274 ? 18.151 -16.073 -37.808 1.00 66.62 274 PRO A N 1
ATOM 2126 C CA . PRO A 1 274 ? 18.384 -17.505 -37.804 1.00 66.62 274 PRO A CA 1
ATOM 2127 C C . PRO A 1 274 ? 19.216 -17.891 -36.577 1.00 66.62 274 PRO A C 1
ATOM 2129 O O . PRO A 1 274 ? 20.315 -17.382 -36.342 1.00 66.62 274 PRO A O 1
ATOM 2132 N N . LYS A 1 275 ? 18.658 -18.795 -35.770 1.00 75.25 275 LYS A N 1
ATOM 2133 C CA . LYS A 1 275 ? 19.305 -19.281 -34.553 1.00 75.25 275 LYS A CA 1
ATOM 2134 C C . LYS A 1 275 ? 20.422 -20.239 -34.940 1.00 75.25 275 LYS A C 1
ATOM 2136 O O . LYS A 1 275 ? 20.167 -21.287 -35.534 1.00 75.25 275 LYS A O 1
ATOM 2141 N N . ALA A 1 276 ? 21.649 -19.887 -34.584 1.00 78.12 276 ALA A N 1
ATOM 2142 C CA . ALA A 1 276 ? 22.835 -20.702 -34.818 1.00 78.12 276 ALA A CA 1
ATOM 2143 C C . ALA A 1 276 ? 23.480 -21.100 -33.483 1.00 78.12 276 ALA A C 1
ATOM 2145 O O . ALA A 1 276 ? 23.179 -20.540 -32.427 1.00 78.12 276 ALA A O 1
ATOM 2146 N N . SER A 1 277 ? 24.383 -22.081 -33.505 1.00 78.81 277 SER A N 1
ATOM 2147 C CA . SER A 1 277 ? 25.138 -22.476 -32.307 1.00 78.81 277 SER A CA 1
ATOM 2148 C C . SER A 1 277 ? 26.130 -21.400 -31.845 1.00 78.81 277 SER A C 1
ATOM 2150 O O . SER A 1 277 ? 26.547 -21.418 -30.690 1.00 78.81 277 SER A O 1
ATOM 2152 N N . ALA A 1 278 ? 26.495 -20.460 -32.723 1.00 74.69 278 ALA A N 1
ATOM 2153 C CA . ALA A 1 278 ? 27.396 -19.348 -32.450 1.00 74.69 278 ALA A CA 1
ATOM 2154 C C . ALA A 1 278 ? 26.845 -18.046 -33.053 1.00 74.69 278 ALA A C 1
ATOM 2156 O O . ALA A 1 278 ? 26.225 -18.062 -34.114 1.00 74.69 278 ALA A O 1
ATOM 2157 N N . THR A 1 279 ? 27.065 -16.932 -32.360 1.00 74.81 279 THR A N 1
ATOM 2158 C CA . THR A 1 279 ? 26.756 -15.575 -32.830 1.00 74.81 279 THR A CA 1
ATOM 2159 C C . THR A 1 279 ? 27.717 -15.194 -33.966 1.00 74.81 279 THR A C 1
ATOM 2161 O O . THR A 1 279 ? 28.925 -15.335 -33.786 1.00 74.81 279 THR A O 1
ATOM 2164 N N . ASP A 1 280 ? 27.207 -14.707 -35.104 1.00 73.56 280 ASP A N 1
ATOM 2165 C CA . ASP A 1 280 ? 28.027 -14.172 -36.213 1.00 73.56 280 ASP A CA 1
ATOM 2166 C C . ASP A 1 280 ? 27.842 -12.651 -36.293 1.00 73.56 280 ASP A C 1
ATOM 2168 O O . ASP A 1 280 ? 26.719 -12.159 -36.466 1.00 73.56 280 ASP A O 1
ATOM 2172 N N . PHE A 1 281 ? 28.947 -11.922 -36.127 1.00 74.19 281 PHE A N 1
ATOM 2173 C CA . PHE A 1 281 ? 29.006 -10.462 -36.110 1.00 74.19 281 PHE A CA 1
ATOM 2174 C C . PHE A 1 281 ? 29.999 -9.991 -37.171 1.00 74.19 281 PHE A C 1
ATOM 2176 O O . PHE A 1 281 ? 31.189 -10.304 -37.097 1.00 74.19 281 PHE A O 1
ATOM 2183 N N . ARG A 1 282 ? 29.511 -9.252 -38.171 1.00 72.38 282 ARG A N 1
ATOM 2184 C CA . ARG A 1 282 ? 30.330 -8.693 -39.257 1.00 72.38 282 ARG A CA 1
ATOM 2185 C C . ARG A 1 282 ? 29.886 -7.269 -39.547 1.00 72.38 282 ARG A C 1
ATOM 2187 O O . ARG A 1 282 ? 28.705 -6.964 -39.444 1.00 72.38 282 ARG A O 1
ATOM 2194 N N . ASP A 1 283 ? 30.835 -6.404 -39.893 1.00 75.88 283 ASP A N 1
ATOM 2195 C CA . ASP A 1 283 ? 30.568 -5.029 -40.338 1.00 75.88 283 ASP A CA 1
ATOM 2196 C C . ASP A 1 283 ? 29.678 -4.226 -39.371 1.00 75.88 283 ASP A C 1
ATOM 2198 O O . ASP A 1 283 ? 28.761 -3.520 -39.781 1.00 75.88 283 ASP A O 1
ATOM 2202 N N . ASN A 1 284 ? 29.917 -4.374 -38.063 1.00 67.56 284 ASN A N 1
ATOM 2203 C CA . ASN A 1 284 ? 29.125 -3.761 -36.990 1.00 67.56 284 ASN A CA 1
ATOM 2204 C C . ASN A 1 284 ? 27.626 -4.137 -36.987 1.00 67.56 284 ASN A C 1
ATOM 2206 O O . ASN A 1 284 ? 26.831 -3.477 -36.320 1.00 67.56 284 ASN A O 1
ATOM 2210 N N . THR A 1 285 ? 27.239 -5.214 -37.682 1.00 63.22 285 THR A N 1
ATOM 2211 C CA . THR A 1 285 ? 25.852 -5.688 -37.793 1.00 63.22 285 THR A CA 1
ATOM 2212 C C . THR A 1 285 ? 25.735 -7.158 -37.344 1.00 63.22 285 THR A C 1
ATOM 2214 O O . THR A 1 285 ? 26.590 -7.995 -37.641 1.00 63.22 285 THR A O 1
ATOM 2217 N N . ILE A 1 286 ? 24.679 -7.500 -36.594 1.00 68.44 286 ILE A N 1
ATOM 2218 C CA . ILE A 1 286 ? 24.437 -8.866 -36.083 1.00 68.44 286 ILE A CA 1
ATOM 2219 C C . ILE A 1 286 ? 23.635 -9.665 -37.121 1.00 68.44 286 ILE A C 1
ATOM 2221 O O . ILE A 1 286 ? 22.505 -9.297 -37.434 1.00 68.44 286 ILE A O 1
ATOM 2225 N N . HIS A 1 287 ? 24.181 -10.780 -37.620 1.00 72.81 287 HIS A N 1
ATOM 2226 C CA . HIS A 1 287 ? 23.512 -11.612 -38.635 1.00 72.81 287 HIS A CA 1
ATOM 2227 C C . HIS A 1 287 ? 22.842 -12.874 -38.075 1.00 72.81 287 HIS A C 1
ATOM 2229 O O . HIS A 1 287 ? 21.845 -13.329 -38.632 1.00 72.81 287 HIS A O 1
ATOM 2235 N N . CYS A 1 288 ? 23.383 -13.463 -37.005 1.00 77.00 288 CYS A N 1
ATOM 2236 C CA . CYS A 1 288 ? 22.844 -14.664 -36.354 1.00 77.00 288 CYS A CA 1
ATOM 2237 C C . CYS A 1 288 ? 23.068 -14.571 -34.841 1.00 77.00 288 CYS A C 1
ATOM 2239 O O . CYS A 1 288 ? 24.141 -14.141 -34.413 1.00 77.00 288 CYS A O 1
ATOM 2241 N N . LEU A 1 289 ? 22.100 -15.017 -34.033 1.00 69.38 289 LEU A N 1
ATOM 2242 C CA . LEU A 1 289 ? 22.175 -14.974 -32.568 1.00 69.38 289 LEU A CA 1
ATOM 2243 C C . LEU A 1 289 ? 22.205 -16.391 -31.965 1.00 69.38 289 LEU A C 1
ATOM 2245 O O . LEU A 1 289 ? 21.525 -17.296 -32.455 1.00 69.38 289 LEU A O 1
ATOM 2249 N N . SER A 1 290 ? 22.981 -16.593 -30.893 1.00 73.44 290 SER A N 1
ATOM 2250 C CA . SER A 1 290 ? 23.016 -17.869 -30.167 1.00 73.44 290 SER A CA 1
ATOM 2251 C C . SER A 1 290 ? 21.883 -17.970 -29.140 1.00 73.44 290 SER A C 1
ATOM 2253 O O . SER A 1 290 ? 21.489 -16.979 -28.520 1.00 73.44 290 SER A O 1
ATOM 2255 N N . TRP A 1 291 ? 21.375 -19.187 -28.920 1.00 67.31 291 TRP A N 1
ATOM 2256 C CA . TRP A 1 291 ? 20.252 -19.448 -28.006 1.00 67.31 291 TRP A CA 1
ATOM 2257 C C . TRP A 1 291 ? 20.497 -18.985 -26.564 1.00 67.31 291 TRP A C 1
ATOM 2259 O O . TRP A 1 291 ? 19.582 -18.472 -25.929 1.00 67.31 291 TRP A O 1
ATOM 2269 N N . GLY A 1 292 ? 21.722 -19.131 -26.050 1.00 67.56 292 GLY A N 1
ATOM 2270 C CA . GLY A 1 292 ? 22.052 -18.710 -24.683 1.00 67.56 292 GLY A CA 1
ATOM 2271 C C . GLY A 1 292 ? 21.965 -17.194 -24.486 1.00 67.56 292 GLY A C 1
ATOM 2272 O O . GLY A 1 292 ? 21.546 -16.736 -23.430 1.00 67.56 292 GLY A O 1
ATOM 2273 N N . ARG A 1 293 ? 22.294 -16.413 -25.522 1.00 64.75 293 ARG A N 1
ATOM 2274 C CA . ARG A 1 293 ? 22.219 -14.943 -25.492 1.00 64.75 293 ARG A CA 1
ATOM 2275 C C . ARG A 1 293 ? 20.797 -14.432 -25.681 1.00 64.75 293 ARG A C 1
ATOM 2277 O O . ARG A 1 293 ? 20.430 -13.448 -25.060 1.00 64.75 293 ARG A O 1
ATOM 2284 N N . ALA A 1 294 ? 19.998 -15.139 -26.480 1.00 58.09 294 ALA A N 1
ATOM 2285 C CA . ALA A 1 294 ? 18.580 -14.839 -26.660 1.00 58.09 294 ALA A CA 1
ATOM 2286 C C . ALA A 1 294 ? 17.754 -15.039 -25.377 1.00 58.09 294 ALA A C 1
ATOM 2288 O O . ALA A 1 294 ? 16.750 -14.367 -25.198 1.00 58.09 294 ALA A O 1
ATOM 2289 N N . LEU A 1 295 ? 18.153 -15.977 -24.508 1.00 57.09 295 LEU A N 1
ATOM 2290 C CA . LEU A 1 295 ? 17.451 -16.268 -23.250 1.00 57.09 295 LEU A CA 1
ATOM 2291 C C . LEU A 1 295 ? 17.902 -15.368 -22.091 1.00 57.09 295 LEU A C 1
ATOM 2293 O O . LEU A 1 295 ? 17.103 -15.053 -21.212 1.00 57.09 295 LEU A O 1
ATOM 2297 N N . ALA A 1 296 ? 19.160 -14.918 -22.097 1.00 54.97 296 ALA A N 1
ATOM 2298 C CA . ALA A 1 296 ? 19.687 -14.010 -21.077 1.00 54.97 296 ALA A CA 1
ATOM 2299 C C . ALA A 1 296 ? 19.021 -12.617 -21.098 1.00 54.97 296 ALA A C 1
ATOM 2301 O O . ALA A 1 296 ? 19.056 -11.916 -20.095 1.00 54.97 296 ALA A O 1
ATOM 2302 N N . THR A 1 297 ? 18.389 -12.229 -22.212 1.00 45.50 297 THR A N 1
ATOM 2303 C CA . THR A 1 297 ? 17.665 -10.955 -22.372 1.00 45.50 297 THR A CA 1
ATOM 2304 C C . THR A 1 297 ? 16.156 -11.055 -22.109 1.00 45.50 297 THR A C 1
ATOM 2306 O O . THR A 1 297 ? 15.466 -10.044 -22.169 1.00 45.50 297 THR A O 1
ATOM 2309 N N . THR A 1 298 ? 15.617 -12.250 -21.827 1.00 43.94 298 THR A N 1
ATOM 2310 C CA . THR A 1 298 ? 14.162 -12.484 -21.680 1.00 43.94 298 THR A CA 1
ATOM 2311 C C . THR A 1 298 ? 13.671 -12.614 -20.238 1.00 43.94 298 THR A C 1
ATOM 2313 O O . THR A 1 298 ? 12.503 -12.937 -20.026 1.00 43.94 298 THR A O 1
ATOM 2316 N N . SER A 1 299 ? 14.525 -12.368 -19.241 1.00 42.25 299 SER A N 1
ATOM 2317 C CA . SER A 1 299 ? 14.113 -12.335 -17.832 1.00 42.25 299 SER A CA 1
ATOM 2318 C C . SER A 1 299 ? 13.316 -11.057 -17.543 1.00 42.25 299 SER A C 1
ATOM 2320 O O . SER A 1 299 ? 13.840 -10.080 -17.026 1.00 42.25 299 SER A O 1
ATOM 2322 N N . ILE A 1 300 ? 12.037 -11.078 -17.921 1.00 50.53 300 ILE A N 1
ATOM 2323 C CA . ILE A 1 300 ? 11.008 -10.044 -17.692 1.00 50.53 300 ILE A CA 1
ATOM 2324 C C . ILE A 1 300 ? 10.440 -10.127 -16.253 1.00 50.53 300 ILE A C 1
ATOM 2326 O O . ILE A 1 300 ? 9.491 -9.437 -15.895 1.00 50.53 300 ILE A O 1
ATOM 2330 N N . GLU A 1 301 ? 11.023 -10.970 -15.400 1.00 43.69 301 GLU A N 1
ATOM 2331 C CA . GLU A 1 301 ? 10.474 -11.327 -14.088 1.00 43.69 301 GLU A CA 1
ATOM 2332 C C . GLU A 1 301 ? 10.579 -10.204 -13.032 1.00 43.69 301 GLU A C 1
ATOM 2334 O O . GLU A 1 301 ? 9.937 -10.292 -11.991 1.00 43.69 301 GLU A O 1
ATOM 2339 N N . GLU A 1 302 ? 11.278 -9.097 -13.318 1.00 44.34 302 GLU A N 1
ATOM 2340 C CA . GLU A 1 302 ? 11.507 -8.001 -12.355 1.00 44.34 302 GLU A CA 1
ATOM 2341 C C . GLU A 1 302 ? 10.962 -6.629 -12.796 1.00 44.34 302 GLU A C 1
ATOM 2343 O O . GLU A 1 302 ? 11.440 -5.590 -12.354 1.00 44.34 302 GLU A O 1
ATOM 2348 N N . LEU A 1 303 ? 9.927 -6.578 -13.644 1.00 48.03 303 LEU A N 1
ATOM 2349 C CA . LEU A 1 303 ? 9.388 -5.291 -14.117 1.00 48.03 303 LEU A CA 1
ATOM 2350 C C . LEU A 1 303 ? 8.233 -4.705 -13.277 1.00 48.03 303 LEU A C 1
ATOM 2352 O O . LEU A 1 303 ? 7.592 -3.753 -13.717 1.00 48.03 303 LEU A O 1
ATOM 2356 N N . MET A 1 304 ? 7.903 -5.257 -12.102 1.00 46.25 304 MET A N 1
ATOM 2357 C CA . MET A 1 304 ? 6.662 -4.855 -11.411 1.00 46.25 304 MET A CA 1
ATOM 2358 C C . MET A 1 304 ? 6.698 -4.662 -9.892 1.00 46.25 304 MET A C 1
ATOM 2360 O O . MET A 1 304 ? 5.675 -4.222 -9.364 1.00 46.25 304 MET A O 1
ATOM 2364 N N . LEU A 1 305 ? 7.798 -4.894 -9.162 1.00 35.88 305 LEU A N 1
ATOM 2365 C CA . LEU A 1 305 ? 7.751 -4.711 -7.703 1.00 35.88 305 LEU A CA 1
ATOM 2366 C C . LEU A 1 305 ? 8.260 -3.340 -7.212 1.00 35.88 305 LEU A C 1
ATOM 2368 O O . LEU A 1 305 ? 9.449 -3.103 -7.042 1.00 35.88 305 LEU A O 1
ATOM 2372 N N . ASN A 1 306 ? 7.276 -2.482 -6.905 1.00 48.62 306 ASN A N 1
ATOM 2373 C CA . ASN A 1 306 ? 7.298 -1.283 -6.051 1.00 48.62 306 ASN A CA 1
ATOM 2374 C C . ASN A 1 306 ? 8.048 -0.040 -6.558 1.00 48.62 306 ASN A C 1
ATOM 2376 O O . ASN A 1 306 ? 9.025 0.384 -5.956 1.00 48.62 306 ASN A O 1
ATOM 2380 N N . SER A 1 307 ? 7.489 0.635 -7.568 1.00 52.62 307 SER A N 1
ATOM 2381 C CA . SER A 1 307 ? 7.975 1.883 -8.207 1.00 52.62 307 SER A CA 1
ATOM 2382 C C . SER A 1 307 ? 8.591 2.967 -7.305 1.00 52.62 307 SER A C 1
ATOM 2384 O O . SER A 1 307 ? 9.498 3.661 -7.744 1.00 52.62 307 SER A O 1
ATOM 2386 N N . VAL A 1 308 ? 8.170 3.120 -6.046 1.00 48.22 308 VAL A N 1
ATOM 2387 C CA . VAL A 1 308 ? 8.713 4.167 -5.155 1.00 48.22 308 VAL A CA 1
ATOM 2388 C C . VAL A 1 308 ? 9.990 3.725 -4.426 1.00 48.22 308 VAL A C 1
ATOM 2390 O O . VAL A 1 308 ? 10.913 4.520 -4.283 1.00 48.22 308 VAL A O 1
ATOM 2393 N N . ALA A 1 309 ? 10.082 2.460 -4.003 1.00 53.50 309 ALA A N 1
ATOM 2394 C CA . ALA A 1 309 ? 11.329 1.890 -3.477 1.00 53.50 309 ALA A CA 1
ATOM 2395 C C . ALA A 1 309 ? 12.278 1.493 -4.620 1.00 53.50 309 ALA A C 1
ATOM 2397 O O . ALA A 1 309 ? 13.496 1.547 -4.476 1.00 53.50 309 ALA A O 1
ATOM 2398 N N . LEU A 1 310 ? 11.699 1.145 -5.770 1.00 56.12 310 LEU A N 1
ATOM 2399 C CA . LEU A 1 310 ? 12.395 0.695 -6.956 1.00 56.12 310 LEU A CA 1
ATOM 2400 C C . LEU A 1 310 ? 13.119 1.837 -7.666 1.00 56.12 310 LEU A C 1
ATOM 2402 O O . LEU A 1 310 ? 14.184 1.571 -8.181 1.00 56.12 310 LEU A O 1
ATOM 2406 N N . ASN A 1 311 ? 12.653 3.094 -7.643 1.00 58.38 311 ASN A N 1
ATOM 2407 C CA . ASN A 1 311 ? 13.442 4.188 -8.233 1.00 58.38 311 ASN A CA 1
ATOM 2408 C C . ASN A 1 311 ? 14.824 4.301 -7.567 1.00 58.38 311 ASN A C 1
ATOM 2410 O O . ASN A 1 311 ? 15.836 4.337 -8.247 1.00 58.38 311 ASN A O 1
ATOM 2414 N N . ALA A 1 312 ? 14.878 4.215 -6.235 1.00 62.34 312 ALA A N 1
ATOM 2415 C CA . ALA A 1 312 ? 16.147 4.204 -5.511 1.00 62.34 312 ALA A CA 1
ATOM 2416 C C . ALA A 1 312 ? 16.986 2.939 -5.773 1.00 62.34 312 ALA A C 1
ATOM 2418 O O . ALA A 1 312 ? 18.200 2.992 -5.628 1.00 62.34 312 ALA A O 1
ATOM 2419 N N . ILE A 1 313 ? 16.357 1.810 -6.125 1.00 60.22 313 ILE A N 1
ATOM 2420 C CA . ILE A 1 313 ? 17.029 0.539 -6.449 1.00 60.22 313 ILE A CA 1
ATOM 2421 C C . ILE A 1 313 ? 17.469 0.489 -7.927 1.00 60.22 313 ILE A C 1
ATOM 2423 O O . ILE A 1 313 ? 18.494 -0.111 -8.222 1.00 60.22 313 ILE A O 1
ATOM 2427 N N . LEU A 1 314 ? 16.743 1.129 -8.842 1.00 58.62 314 LEU A N 1
ATOM 2428 C CA . LEU A 1 314 ? 17.095 1.297 -10.256 1.00 58.62 314 LEU A CA 1
ATOM 2429 C C . LEU A 1 314 ? 18.235 2.306 -10.397 1.00 58.62 314 LEU A C 1
ATOM 2431 O O . LEU A 1 314 ? 19.192 2.071 -11.122 1.00 58.62 314 LEU A O 1
ATOM 2435 N N . ASP A 1 315 ? 18.245 3.358 -9.580 1.00 66.69 315 ASP A N 1
ATOM 2436 C CA . ASP A 1 315 ? 19.403 4.251 -9.514 1.00 66.69 315 ASP A CA 1
ATOM 2437 C C . ASP A 1 315 ? 20.681 3.478 -9.104 1.00 66.69 315 ASP A C 1
ATOM 2439 O O . ASP A 1 315 ? 21.787 3.823 -9.521 1.00 66.69 315 ASP A O 1
ATOM 2443 N N . VAL A 1 316 ? 20.565 2.374 -8.340 1.00 71.94 316 VAL A N 1
ATOM 2444 C CA . VAL A 1 316 ? 21.724 1.516 -8.022 1.00 71.94 316 VAL A CA 1
ATOM 2445 C C . VAL A 1 316 ? 22.308 0.869 -9.274 1.00 71.94 316 VAL A C 1
ATOM 2447 O O . VAL A 1 316 ? 23.527 0.710 -9.338 1.00 71.94 316 VAL A O 1
ATOM 2450 N N . ASP A 1 317 ? 21.498 0.497 -10.265 1.00 71.69 317 ASP A N 1
ATOM 2451 C CA . ASP A 1 317 ? 22.022 -0.135 -11.474 1.00 71.69 317 ASP A CA 1
ATOM 2452 C C . ASP A 1 317 ? 22.810 0.846 -12.350 1.00 71.69 317 ASP A C 1
ATOM 2454 O O . ASP A 1 317 ? 23.850 0.459 -12.889 1.00 71.69 317 ASP A O 1
ATOM 2458 N N . GLU A 1 318 ? 22.420 2.124 -12.368 1.00 78.44 318 GLU A N 1
ATOM 2459 C CA . GLU A 1 318 ? 23.201 3.212 -12.967 1.00 78.44 318 GLU A CA 1
ATOM 2460 C C . GLU A 1 318 ? 24.529 3.415 -12.215 1.00 78.44 318 GLU A C 1
ATOM 2462 O O . GLU A 1 318 ? 25.600 3.405 -12.828 1.00 78.44 318 GLU A O 1
ATOM 2467 N N . PHE A 1 319 ? 24.509 3.458 -10.875 1.00 79.56 319 PHE A N 1
ATOM 2468 C CA . PHE A 1 319 ? 25.737 3.562 -10.072 1.00 79.56 319 PHE A CA 1
ATOM 2469 C C . PHE A 1 319 ? 26.678 2.363 -10.251 1.00 79.56 319 PHE A C 1
ATOM 2471 O O . PHE A 1 319 ? 27.902 2.527 -10.325 1.00 79.56 319 PHE A O 1
ATOM 2478 N N . LEU A 1 320 ? 26.135 1.144 -10.322 1.00 80.31 320 LEU A N 1
ATOM 2479 C CA . LEU A 1 320 ? 26.911 -0.066 -10.589 1.00 80.31 320 LEU A CA 1
ATOM 2480 C C . LEU A 1 320 ? 27.481 -0.045 -12.007 1.00 80.31 320 LEU A C 1
ATOM 2482 O O . LEU A 1 320 ? 28.638 -0.429 -12.210 1.00 80.31 320 LEU A O 1
ATOM 2486 N N . PHE A 1 321 ? 26.704 0.431 -12.980 1.00 80.94 321 PHE A N 1
ATOM 2487 C CA . PHE A 1 321 ? 27.154 0.561 -14.355 1.00 80.94 321 PHE A CA 1
ATOM 2488 C C . PHE A 1 321 ? 28.313 1.558 -14.472 1.00 80.94 321 PHE A C 1
ATOM 2490 O O . PHE A 1 321 ? 29.364 1.202 -15.017 1.00 80.94 321 PHE A O 1
ATOM 2497 N N . GLU A 1 322 ? 28.163 2.766 -13.929 1.00 84.25 322 GLU A N 1
ATOM 2498 C CA . GLU A 1 322 ? 29.193 3.806 -13.966 1.00 84.25 322 GLU A CA 1
ATOM 2499 C C . GLU A 1 322 ? 30.455 3.398 -13.196 1.00 84.25 322 GLU A C 1
ATOM 2501 O O . GLU A 1 322 ? 31.574 3.604 -13.673 1.00 84.25 322 GLU A O 1
ATOM 2506 N N . GLY A 1 323 ? 30.284 2.795 -12.016 1.00 84.56 323 GLY A N 1
ATOM 2507 C CA . GLY A 1 323 ? 31.384 2.484 -11.107 1.00 84.56 323 GLY A CA 1
ATOM 2508 C C . GLY A 1 323 ? 32.165 1.214 -11.447 1.00 84.56 323 GLY A C 1
ATOM 2509 O O . GLY A 1 323 ? 33.349 1.125 -11.116 1.00 84.56 323 GLY A O 1
ATOM 2510 N N . MET A 1 324 ? 31.531 0.219 -12.079 1.00 84.06 324 MET A N 1
ATOM 2511 C CA . MET A 1 324 ? 32.114 -1.124 -12.221 1.00 84.06 324 MET A CA 1
ATOM 2512 C C . MET A 1 324 ? 32.242 -1.621 -13.664 1.00 84.06 324 MET A C 1
ATOM 2514 O O . MET A 1 324 ? 32.977 -2.584 -13.901 1.00 84.06 324 MET A O 1
ATOM 2518 N N . THR A 1 325 ? 31.581 -0.991 -14.640 1.00 84.62 325 THR A N 1
ATOM 2519 C CA . THR A 1 325 ? 31.655 -1.446 -16.037 1.00 84.62 325 THR A CA 1
ATOM 2520 C C . THR A 1 325 ? 32.986 -1.039 -16.679 1.00 84.62 325 THR A C 1
ATOM 2522 O O . THR A 1 325 ? 33.365 0.132 -16.634 1.00 84.62 325 THR A O 1
ATOM 2525 N N . PRO A 1 326 ? 33.707 -1.958 -17.352 1.00 87.12 326 PRO A N 1
ATOM 2526 C CA . PRO A 1 326 ? 34.914 -1.604 -18.093 1.00 87.12 326 PRO A CA 1
ATOM 2527 C C . PRO A 1 326 ? 34.651 -0.527 -19.160 1.00 87.12 326 PRO A C 1
ATOM 2529 O O . PRO A 1 326 ? 33.727 -0.646 -19.964 1.00 87.12 326 PRO A O 1
ATOM 2532 N N . ILE A 1 327 ? 35.534 0.475 -19.249 1.00 87.62 327 ILE A N 1
ATOM 2533 C CA . ILE A 1 327 ? 35.422 1.629 -20.172 1.00 87.62 327 ILE A CA 1
ATOM 2534 C C . ILE A 1 327 ? 35.197 1.197 -21.634 1.00 87.62 327 ILE A C 1
ATOM 2536 O O . ILE A 1 327 ? 34.479 1.847 -22.391 1.00 87.62 327 ILE A O 1
ATOM 2540 N N . LYS A 1 328 ? 35.785 0.069 -22.052 1.00 86.94 328 LYS A N 1
ATOM 2541 C CA . LYS A 1 328 ? 35.609 -0.472 -23.410 1.00 86.94 328 LYS A CA 1
ATOM 2542 C C . LYS A 1 328 ? 34.163 -0.873 -23.706 1.00 86.94 328 LYS A C 1
ATOM 2544 O O . LYS A 1 328 ? 33.708 -0.689 -24.829 1.00 86.94 328 LYS A O 1
ATOM 2549 N N . ILE A 1 329 ? 33.452 -1.401 -22.712 1.00 82.94 329 ILE A N 1
ATOM 2550 C CA . ILE A 1 329 ? 32.048 -1.802 -22.843 1.00 82.94 329 ILE A CA 1
ATOM 2551 C C . ILE A 1 329 ? 31.154 -0.566 -22.849 1.00 82.94 329 ILE A C 1
ATOM 2553 O O . ILE A 1 329 ? 30.274 -0.472 -23.699 1.00 82.94 329 ILE A O 1
ATOM 2557 N N . GLN A 1 330 ? 31.452 0.429 -22.008 1.00 84.44 330 GLN A N 1
ATOM 2558 C CA . GLN A 1 330 ? 30.775 1.729 -22.058 1.00 84.44 330 GLN A CA 1
ATOM 2559 C C . GLN A 1 330 ? 30.921 2.381 -23.444 1.00 84.44 330 GLN A C 1
ATOM 2561 O O . GLN A 1 330 ? 29.944 2.841 -24.030 1.00 84.44 330 GLN A O 1
ATOM 2566 N N . HIS A 1 331 ? 32.124 2.361 -24.029 1.00 85.38 331 HIS A N 1
ATOM 2567 C CA . HIS A 1 331 ? 32.337 2.861 -25.388 1.00 85.38 331 HIS A CA 1
ATOM 2568 C C . HIS A 1 331 ? 31.606 2.049 -26.456 1.00 85.38 331 HIS A C 1
ATOM 2570 O O . HIS A 1 331 ? 31.060 2.643 -27.384 1.00 85.38 331 HIS A O 1
ATOM 2576 N N . ALA A 1 332 ? 31.565 0.723 -26.326 1.00 82.31 332 ALA A N 1
ATOM 2577 C CA . ALA A 1 332 ? 30.824 -0.125 -27.249 1.00 82.31 332 ALA A CA 1
ATOM 2578 C C . ALA A 1 332 ? 29.315 0.184 -27.209 1.00 82.31 332 ALA A C 1
ATOM 2580 O O . ALA A 1 332 ? 28.715 0.354 -28.267 1.00 82.31 332 ALA A O 1
ATOM 2581 N N . ILE A 1 333 ? 28.732 0.377 -26.019 1.00 80.12 333 ILE A N 1
ATOM 2582 C CA . ILE A 1 333 ? 27.326 0.785 -25.843 1.00 80.12 333 ILE A CA 1
ATOM 2583 C C . ILE A 1 333 ? 27.076 2.171 -26.457 1.00 80.12 333 ILE A C 1
ATOM 2585 O O . ILE A 1 333 ? 26.156 2.334 -27.255 1.00 80.12 333 ILE A O 1
ATOM 2589 N N . ARG A 1 334 ? 27.945 3.155 -26.182 1.00 82.88 334 ARG A N 1
ATOM 2590 C CA . ARG A 1 334 ? 27.847 4.513 -26.758 1.00 82.88 334 ARG A CA 1
ATOM 2591 C C . ARG A 1 334 ? 27.997 4.551 -28.281 1.00 82.88 334 ARG A C 1
ATOM 2593 O O . ARG A 1 334 ? 27.554 5.510 -28.908 1.00 82.88 334 ARG A O 1
ATOM 2600 N N . SER A 1 335 ? 28.654 3.551 -28.870 1.00 81.81 335 SER A N 1
ATOM 2601 C CA . SER A 1 335 ? 28.872 3.458 -30.319 1.00 81.81 335 SER A CA 1
ATOM 2602 C C . SER A 1 335 ? 27.705 2.839 -31.092 1.00 81.81 335 SER A C 1
ATOM 2604 O O . SER A 1 335 ? 27.735 2.842 -32.322 1.00 81.81 335 SER A O 1
ATOM 2606 N N . LEU A 1 336 ? 26.682 2.325 -30.400 1.00 77.56 336 LEU A N 1
ATOM 2607 C CA . LEU A 1 336 ? 25.497 1.756 -31.038 1.00 77.56 336 LEU A CA 1
ATOM 2608 C C . LEU A 1 336 ? 24.707 2.844 -31.781 1.00 77.56 336 LEU A C 1
ATOM 2610 O O . LEU A 1 336 ? 24.395 3.903 -31.232 1.00 77.56 336 LEU A O 1
ATOM 2614 N N . GLU A 1 337 ? 24.383 2.576 -33.048 1.00 77.25 337 GLU A N 1
ATOM 2615 C CA . GLU A 1 337 ? 23.662 3.521 -33.899 1.00 77.25 337 GLU A CA 1
ATOM 2616 C C . GLU A 1 337 ? 22.224 3.731 -33.384 1.00 77.25 337 GLU A C 1
ATOM 2618 O O . GLU A 1 337 ? 21.528 2.758 -33.068 1.00 77.25 337 GLU A O 1
ATOM 2623 N N . PRO A 1 338 ? 21.751 4.988 -33.277 1.00 73.38 338 PRO A N 1
ATOM 2624 C CA . PRO A 1 338 ? 20.409 5.264 -32.791 1.00 73.38 338 PRO A CA 1
ATOM 2625 C C . PRO A 1 338 ? 19.346 4.789 -33.785 1.00 73.38 338 PRO A C 1
ATOM 2627 O O . PRO A 1 338 ? 19.403 5.068 -34.983 1.00 73.38 338 PRO A O 1
ATOM 2630 N N . ILE A 1 339 ? 18.315 4.124 -33.271 1.00 67.06 339 ILE A N 1
ATOM 2631 C CA . ILE A 1 339 ? 17.207 3.611 -34.084 1.00 67.06 339 ILE A CA 1
ATOM 2632 C C . ILE A 1 339 ? 16.254 4.769 -34.416 1.00 67.06 339 ILE A C 1
ATOM 2634 O O . ILE A 1 339 ? 15.840 5.516 -33.526 1.00 67.06 339 ILE A O 1
ATOM 2638 N N . SER A 1 340 ? 15.887 4.917 -35.693 1.00 62.97 340 SER A N 1
ATOM 2639 C CA . SER A 1 340 ? 14.929 5.932 -36.152 1.00 62.97 340 SER A CA 1
ATOM 2640 C C . SER A 1 340 ? 13.502 5.371 -36.183 1.00 62.97 340 SER A C 1
ATOM 2642 O O . SER A 1 340 ? 13.236 4.322 -36.771 1.00 62.97 340 SER A O 1
ATOM 2644 N N . VAL A 1 341 ? 12.555 6.063 -35.540 1.00 62.25 341 VAL A N 1
ATOM 2645 C CA . VAL A 1 341 ? 11.147 5.632 -35.473 1.00 62.25 341 VAL A CA 1
ATOM 2646 C C . VAL A 1 341 ? 10.237 6.707 -36.065 1.00 62.25 341 VAL A C 1
ATOM 2648 O O . VAL A 1 341 ? 10.404 7.896 -35.803 1.00 62.25 341 VAL A O 1
ATOM 2651 N N . LYS A 1 342 ? 9.255 6.289 -36.875 1.00 69.81 342 LYS A N 1
ATOM 2652 C CA . LYS A 1 342 ? 8.212 7.170 -37.423 1.00 69.81 342 LYS A CA 1
ATOM 2653 C C . LYS A 1 342 ? 6.988 7.165 -36.507 1.00 69.81 342 LYS A C 1
ATOM 2655 O O . LYS A 1 342 ? 6.373 6.116 -36.299 1.00 69.81 342 LYS A O 1
ATOM 2660 N N . TYR A 1 343 ? 6.613 8.336 -35.998 1.00 64.62 343 TYR A N 1
ATOM 2661 C CA . TYR A 1 343 ? 5.406 8.515 -35.190 1.00 64.62 343 TYR A CA 1
ATOM 2662 C C . TYR A 1 343 ? 4.198 8.850 -36.072 1.00 64.62 343 TYR A C 1
ATOM 2664 O O . TYR A 1 343 ? 4.273 9.686 -36.968 1.00 64.62 343 TYR A O 1
ATOM 2672 N N . SER A 1 344 ? 3.065 8.190 -35.811 1.00 80.44 344 SER A N 1
ATOM 2673 C CA . SER A 1 344 ? 1.774 8.499 -36.437 1.00 80.44 344 SER A CA 1
ATOM 2674 C C . SER A 1 344 ? 0.821 9.063 -35.388 1.00 80.44 344 SER A C 1
ATOM 2676 O O . SER A 1 344 ? 0.690 8.499 -34.303 1.00 80.44 344 SER A O 1
ATOM 2678 N N . HIS A 1 345 ? 0.106 10.136 -35.724 1.00 80.12 345 HIS A N 1
ATOM 2679 C CA . HIS A 1 345 ? -0.819 10.820 -34.815 1.00 80.12 345 HIS A CA 1
ATOM 2680 C C . HIS A 1 345 ? -1.924 9.900 -34.259 1.00 80.12 345 HIS A C 1
ATOM 2682 O O . HIS A 1 345 ? -2.248 9.953 -33.076 1.00 80.12 345 HIS A O 1
ATOM 2688 N N . ARG A 1 346 ? -2.472 8.994 -35.085 1.00 80.62 346 ARG A N 1
ATOM 2689 C CA . ARG A 1 346 ? -3.502 8.033 -34.639 1.00 80.62 346 ARG A CA 1
ATOM 2690 C C . ARG A 1 346 ? -2.994 7.078 -33.564 1.00 80.62 346 ARG A C 1
ATOM 2692 O O . ARG A 1 346 ? -3.754 6.679 -32.691 1.00 80.62 346 ARG A O 1
ATOM 2699 N N . ARG A 1 347 ? -1.716 6.715 -33.633 1.00 76.94 347 ARG A N 1
ATOM 2700 C CA . ARG A 1 347 ? -1.097 5.796 -32.681 1.00 76.94 347 ARG A CA 1
ATOM 2701 C C . ARG A 1 347 ? -0.970 6.437 -31.302 1.00 76.94 347 ARG A C 1
ATOM 2703 O O . ARG A 1 347 ? -1.381 5.815 -30.335 1.00 76.94 347 ARG A O 1
ATOM 2710 N N . SER A 1 348 ? -0.529 7.694 -31.249 1.00 76.69 348 SER A N 1
ATOM 2711 C CA . SER A 1 348 ? -0.416 8.462 -30.000 1.00 76.69 348 SER A CA 1
ATOM 2712 C C . SER A 1 348 ? -1.762 8.614 -29.274 1.00 76.69 348 SER A C 1
ATOM 2714 O O . SER A 1 348 ? -1.829 8.513 -28.049 1.00 76.69 348 SER A O 1
ATOM 2716 N N . GLN A 1 349 ? -2.860 8.786 -30.020 1.00 85.19 349 GLN A N 1
ATOM 2717 C CA . GLN A 1 349 ? -4.202 8.860 -29.431 1.00 85.19 349 GLN A CA 1
ATOM 2718 C C . GLN A 1 349 ? -4.662 7.526 -28.832 1.00 85.19 349 GLN A C 1
ATOM 2720 O O . GLN A 1 349 ? -5.198 7.505 -27.726 1.00 85.19 349 GLN A O 1
ATOM 2725 N N . VAL A 1 350 ? -4.457 6.414 -29.549 1.00 81.94 350 VAL A N 1
ATOM 2726 C CA . VAL A 1 350 ? -4.808 5.073 -29.050 1.00 81.94 350 VAL A CA 1
ATOM 2727 C C . VAL A 1 350 ? -3.990 4.734 -27.809 1.00 81.94 350 VAL A C 1
ATOM 2729 O O . VAL A 1 350 ? -4.538 4.234 -26.837 1.00 81.94 350 VAL A O 1
ATOM 2732 N N . GLU A 1 351 ? -2.704 5.055 -27.824 1.00 73.75 351 GLU A N 1
ATOM 2733 C CA . GLU A 1 351 ? -1.779 4.855 -26.710 1.00 73.75 351 GLU A CA 1
ATOM 2734 C C . GLU A 1 351 ? -2.209 5.627 -25.457 1.00 73.75 351 GLU A C 1
ATOM 2736 O O . GLU A 1 351 ? -2.430 5.026 -24.408 1.00 73.75 351 GLU A O 1
ATOM 2741 N N . SER A 1 352 ? -2.486 6.928 -25.592 1.00 79.69 352 SER A N 1
ATOM 2742 C CA . SER A 1 352 ? -2.990 7.747 -24.479 1.00 79.69 352 SER A CA 1
ATOM 2743 C C . SER A 1 352 ? -4.300 7.196 -23.902 1.00 79.69 352 SER A C 1
ATOM 2745 O O . SER A 1 352 ? -4.506 7.203 -22.688 1.00 79.69 352 SER A O 1
ATOM 2747 N N . MET A 1 353 ? -5.185 6.681 -24.763 1.00 83.94 353 MET A N 1
ATOM 2748 C CA . MET A 1 353 ? -6.433 6.050 -24.337 1.00 83.94 353 MET A CA 1
ATOM 2749 C C . MET A 1 353 ? -6.181 4.738 -23.586 1.00 83.94 353 MET A C 1
ATOM 2751 O O . MET A 1 353 ? -6.807 4.506 -22.555 1.00 83.94 353 MET A O 1
ATOM 2755 N N . VAL A 1 354 ? -5.265 3.895 -24.069 1.00 79.94 354 VAL A N 1
ATOM 2756 C CA . VAL A 1 354 ? -4.890 2.647 -23.390 1.00 79.94 354 VAL A CA 1
ATOM 2757 C C . VAL A 1 354 ? -4.305 2.946 -22.012 1.00 79.94 354 VAL A C 1
ATOM 2759 O O . VAL A 1 354 ? -4.715 2.301 -21.053 1.00 79.94 354 VAL A O 1
ATOM 2762 N N . HIS A 1 355 ? -3.434 3.948 -21.870 1.00 78.06 355 HIS A N 1
ATOM 2763 C CA . HIS A 1 355 ? -2.879 4.304 -20.559 1.00 78.06 355 HIS A CA 1
ATOM 2764 C C . HIS A 1 355 ? -3.942 4.826 -19.611 1.00 78.06 355 HIS A C 1
ATOM 2766 O O . HIS A 1 355 ? -3.993 4.400 -18.464 1.00 78.06 355 HIS A O 1
ATOM 2772 N N . PHE A 1 356 ? -4.828 5.701 -20.087 1.00 82.31 356 PHE A N 1
ATOM 2773 C CA . PHE A 1 356 ? -5.929 6.186 -19.266 1.00 82.31 356 PHE A CA 1
ATOM 2774 C C . PHE A 1 356 ? -6.809 5.032 -18.766 1.00 82.31 356 PHE A C 1
ATOM 2776 O O . PHE A 1 356 ? -7.128 4.963 -17.580 1.00 82.31 356 PHE A O 1
ATOM 2783 N N . LEU A 1 357 ? -7.159 4.093 -19.653 1.00 87.06 357 LEU A N 1
ATOM 2784 C CA . LEU A 1 357 ? -7.939 2.910 -19.290 1.00 87.06 357 LEU A CA 1
ATOM 2785 C C . LEU A 1 357 ? -7.177 1.986 -18.335 1.00 87.06 357 LEU A C 1
ATOM 2787 O O . LEU A 1 357 ? -7.789 1.439 -17.424 1.00 87.06 357 LEU A O 1
ATOM 2791 N N . ALA A 1 358 ? -5.865 1.833 -18.510 1.00 82.31 358 ALA A N 1
ATOM 2792 C CA . ALA A 1 358 ? -5.027 1.017 -17.643 1.00 82.31 358 ALA A CA 1
ATOM 2793 C C . ALA A 1 358 ? -4.898 1.629 -16.236 1.00 82.31 358 ALA A C 1
ATOM 2795 O O . ALA A 1 358 ? -5.098 0.919 -15.253 1.00 82.31 358 ALA A O 1
ATOM 2796 N N . VAL A 1 359 ? -4.663 2.944 -16.124 1.00 84.12 359 VAL A N 1
ATOM 2797 C CA . VAL A 1 359 ? -4.654 3.678 -14.842 1.00 84.12 359 VAL A CA 1
ATOM 2798 C C . VAL A 1 359 ? -5.992 3.508 -14.140 1.00 84.12 359 VAL A C 1
ATOM 2800 O O . VAL A 1 359 ? -6.038 3.135 -12.970 1.00 84.12 359 VAL A O 1
ATOM 2803 N N . LEU A 1 360 ? -7.088 3.741 -14.866 1.00 89.88 360 LEU A N 1
ATOM 2804 C CA . LEU A 1 360 ? -8.432 3.612 -14.322 1.00 89.88 360 LEU A CA 1
ATOM 2805 C C . LEU A 1 360 ? -8.713 2.180 -13.851 1.00 89.88 360 LEU A C 1
ATOM 2807 O O . LEU A 1 360 ? -9.243 1.996 -12.759 1.00 89.88 360 LEU A O 1
ATOM 2811 N N . ALA A 1 361 ? -8.342 1.177 -14.649 1.00 90.00 361 ALA A N 1
ATOM 2812 C CA . ALA A 1 361 ? -8.511 -0.228 -14.302 1.00 90.00 361 ALA A CA 1
ATOM 2813 C C . ALA A 1 361 ? -7.682 -0.614 -13.072 1.00 90.00 361 ALA A C 1
ATOM 2815 O O . ALA A 1 361 ? -8.205 -1.295 -12.198 1.00 90.00 361 ALA A O 1
ATOM 2816 N N . THR A 1 362 ? -6.436 -0.146 -12.970 1.00 86.12 362 THR A N 1
ATOM 2817 C CA . THR A 1 362 ? -5.553 -0.407 -11.824 1.00 86.12 362 THR A CA 1
ATOM 2818 C C . THR A 1 362 ? -6.106 0.221 -10.550 1.00 86.12 362 THR A C 1
ATOM 2820 O O . THR A 1 362 ? -6.282 -0.480 -9.559 1.00 86.12 362 THR A O 1
ATOM 2823 N N . VAL A 1 363 ? -6.479 1.504 -10.584 1.00 89.56 363 VAL A N 1
ATOM 2824 C CA . VAL A 1 363 ? -7.078 2.191 -9.426 1.00 89.56 363 VAL A CA 1
ATOM 2825 C C . VAL A 1 363 ? -8.383 1.513 -9.006 1.00 89.56 363 VAL A C 1
ATOM 2827 O O . VAL A 1 363 ? -8.599 1.279 -7.818 1.00 89.56 363 VAL A O 1
ATOM 2830 N N . LEU A 1 364 ? -9.238 1.150 -9.968 1.00 94.12 364 LEU A N 1
ATOM 2831 C CA . LEU A 1 364 ? -10.496 0.462 -9.688 1.00 94.12 364 LEU A CA 1
ATOM 2832 C C . LEU A 1 364 ? -10.264 -0.943 -9.117 1.00 94.12 364 LEU A C 1
ATOM 2834 O O . LEU A 1 364 ? -10.945 -1.333 -8.174 1.00 94.12 364 LEU A O 1
ATOM 2838 N N . ALA A 1 365 ? -9.302 -1.694 -9.651 1.00 92.69 365 ALA A N 1
ATOM 2839 C CA . ALA A 1 365 ? -8.947 -3.014 -9.147 1.00 92.69 365 ALA A CA 1
ATOM 2840 C C . ALA A 1 365 ? -8.384 -2.929 -7.723 1.00 92.69 365 ALA A C 1
ATOM 2842 O O . ALA A 1 365 ? -8.871 -3.630 -6.843 1.00 92.69 365 ALA A O 1
ATOM 2843 N N . SER A 1 366 ? -7.429 -2.035 -7.455 1.00 89.75 366 SER A N 1
ATOM 2844 C CA . SER A 1 366 ? -6.900 -1.811 -6.104 1.00 89.75 366 SER A CA 1
ATOM 2845 C C . SER A 1 366 ? -7.998 -1.387 -5.131 1.00 89.75 366 SER A C 1
ATOM 2847 O O . SER A 1 366 ? -8.050 -1.873 -4.004 1.00 89.75 366 SER A O 1
ATOM 2849 N N . TYR A 1 367 ? -8.927 -0.537 -5.568 1.00 92.25 367 TYR A N 1
ATOM 2850 C CA . TYR A 1 367 ? -10.082 -0.174 -4.759 1.00 92.25 367 TYR A CA 1
ATOM 2851 C C . TYR A 1 367 ? -10.957 -1.394 -4.416 1.00 92.25 367 TYR A C 1
ATOM 2853 O O . TYR A 1 367 ? -11.225 -1.644 -3.243 1.00 92.25 367 TYR A O 1
ATOM 2861 N N . LEU A 1 368 ? -11.373 -2.175 -5.419 1.00 95.06 368 LEU A N 1
ATOM 2862 C CA . LEU A 1 368 ? -12.312 -3.287 -5.238 1.00 95.06 368 LEU A CA 1
ATOM 2863 C C . LEU A 1 368 ? -11.699 -4.509 -4.544 1.00 95.06 368 LEU A C 1
ATOM 2865 O O . LEU A 1 368 ? -12.398 -5.186 -3.798 1.00 95.06 368 LEU A O 1
ATOM 2869 N N . PHE A 1 369 ? -10.427 -4.814 -4.801 1.00 92.62 369 PHE A N 1
ATOM 2870 C CA . PHE A 1 369 ? -9.778 -6.035 -4.312 1.00 92.62 369 PHE A CA 1
ATOM 2871 C C . PHE A 1 369 ? -8.913 -5.826 -3.070 1.00 92.62 369 PHE A C 1
ATOM 2873 O O . PHE A 1 369 ? -8.635 -6.802 -2.381 1.00 92.62 369 PHE A O 1
ATOM 2880 N N . LEU A 1 370 ? -8.486 -4.594 -2.771 1.00 90.31 370 LEU A N 1
ATOM 2881 C CA . LEU A 1 370 ? -7.662 -4.306 -1.591 1.00 90.31 370 LEU A CA 1
ATOM 2882 C C . LEU A 1 370 ? -8.415 -3.428 -0.594 1.00 90.31 370 LEU A C 1
ATOM 2884 O O . LEU A 1 370 ? -8.589 -3.822 0.556 1.00 90.31 370 LEU A O 1
ATOM 2888 N N . LEU A 1 371 ? -8.898 -2.260 -1.031 1.00 91.19 371 LEU A N 1
ATOM 2889 C CA . LEU A 1 371 ? -9.459 -1.277 -0.102 1.00 91.19 371 LEU A CA 1
ATOM 2890 C C . LEU A 1 371 ? -10.837 -1.685 0.435 1.00 91.19 371 LEU A C 1
ATOM 2892 O O . LEU A 1 371 ? -11.064 -1.589 1.637 1.00 91.19 371 LEU A O 1
ATOM 2896 N N . VAL A 1 372 ? -11.746 -2.167 -0.422 1.00 93.06 372 VAL A N 1
ATOM 2897 C CA . VAL A 1 372 ? -13.083 -2.615 0.014 1.00 93.06 372 VAL A CA 1
ATOM 2898 C C . VAL A 1 372 ? -12.996 -3.772 1.018 1.00 93.06 372 VAL A C 1
ATOM 2900 O O . VAL A 1 372 ? -13.557 -3.617 2.104 1.00 93.06 372 VAL A O 1
ATOM 2903 N N . PRO A 1 373 ? -12.264 -4.874 0.749 1.00 93.56 373 PRO A N 1
ATOM 2904 C CA . PRO A 1 373 ? -12.126 -5.958 1.719 1.00 93.56 373 PRO A CA 1
ATOM 2905 C C . PRO A 1 373 ? -11.490 -5.496 3.031 1.00 93.56 373 PRO A C 1
ATOM 2907 O O . PRO A 1 373 ? -11.958 -5.881 4.096 1.00 93.56 373 PRO A O 1
ATOM 2910 N N . LEU A 1 374 ? -10.482 -4.615 2.980 1.00 91.12 374 LEU A N 1
ATOM 2911 C CA . LEU A 1 374 ? -9.866 -4.058 4.186 1.00 91.12 374 LEU A CA 1
ATOM 2912 C C . LEU A 1 374 ? -10.884 -3.295 5.047 1.00 91.12 374 LEU A C 1
ATOM 2914 O O . LEU A 1 374 ? -10.963 -3.528 6.254 1.00 91.12 374 LEU A O 1
ATOM 2918 N N . CYS A 1 375 ? -11.690 -2.421 4.435 1.00 92.81 375 CYS A N 1
ATOM 2919 C CA . CYS A 1 375 ? -12.747 -1.693 5.136 1.00 92.81 375 CYS A CA 1
ATOM 2920 C C . CYS A 1 375 ? -13.800 -2.645 5.726 1.00 92.81 375 CYS A C 1
ATOM 2922 O O . CYS A 1 375 ? -14.248 -2.440 6.855 1.00 92.81 375 CYS A O 1
ATOM 2924 N N . GLU A 1 376 ? -14.189 -3.698 5.001 1.00 94.06 376 GLU A N 1
ATOM 2925 C CA . GLU A 1 376 ? -15.123 -4.715 5.502 1.00 94.06 376 GLU A CA 1
ATOM 2926 C C . GLU A 1 376 ? -14.552 -5.490 6.697 1.00 94.06 376 GLU A C 1
ATOM 2928 O O . GLU A 1 376 ? -15.267 -5.711 7.682 1.00 94.06 376 GLU A O 1
ATOM 2933 N N . THR A 1 377 ? -13.267 -5.852 6.670 1.00 93.44 377 THR A N 1
ATOM 2934 C CA . THR A 1 377 ? -12.615 -6.518 7.803 1.00 93.44 377 THR A CA 1
ATOM 2935 C C . THR A 1 377 ? -12.498 -5.577 9.003 1.00 93.44 377 THR A C 1
ATOM 2937 O O . THR A 1 377 ? -12.864 -5.976 10.106 1.00 93.44 377 THR A O 1
ATOM 2940 N N . MET A 1 378 ? -12.098 -4.312 8.817 1.00 93.75 378 MET A N 1
ATOM 2941 C CA . MET A 1 378 ? -12.097 -3.288 9.880 1.00 93.75 378 MET A CA 1
ATOM 2942 C C . MET A 1 378 ? -13.474 -3.135 10.529 1.00 93.75 378 MET A C 1
ATOM 2944 O O . MET A 1 378 ? -13.603 -3.135 11.754 1.00 93.75 378 MET A O 1
ATOM 2948 N N . MET A 1 379 ? -14.522 -3.091 9.708 1.00 94.50 379 MET A N 1
ATOM 2949 C CA . MET A 1 379 ? -15.902 -3.049 10.181 1.00 94.50 379 MET A CA 1
ATOM 2950 C C . MET A 1 379 ? -16.300 -4.296 10.960 1.00 94.50 379 MET A C 1
ATOM 2952 O O . MET A 1 379 ? -16.987 -4.199 11.976 1.00 94.50 379 MET A O 1
ATOM 2956 N N . THR A 1 380 ? -15.873 -5.467 10.502 1.00 95.75 380 THR A N 1
ATOM 2957 C CA . THR A 1 380 ? -16.147 -6.733 11.183 1.00 95.75 380 THR A CA 1
ATOM 2958 C C . THR A 1 380 ? -15.437 -6.782 12.535 1.00 95.75 380 THR A C 1
ATOM 2960 O O . THR A 1 380 ? -16.067 -7.130 13.528 1.00 95.75 380 THR A O 1
ATOM 2963 N N . VAL A 1 381 ? -14.183 -6.325 12.621 1.00 96.00 381 VAL A N 1
ATOM 2964 C CA . VAL A 1 381 ? -13.452 -6.197 13.892 1.00 96.00 381 VAL A CA 1
ATOM 2965 C C . VAL A 1 381 ? -14.159 -5.232 14.845 1.00 96.00 381 VAL A C 1
ATOM 2967 O O . VAL A 1 381 ? -14.390 -5.587 16.000 1.00 96.00 381 VAL A O 1
ATOM 2970 N N . LYS A 1 382 ? -14.586 -4.051 14.370 1.00 96.19 382 LYS A N 1
ATOM 2971 C CA . LYS A 1 382 ? -15.369 -3.109 15.189 1.00 96.19 382 LYS A CA 1
ATOM 2972 C C . LYS A 1 382 ? -16.663 -3.749 15.695 1.00 96.19 382 LYS A C 1
ATOM 2974 O O . LYS A 1 382 ? -17.015 -3.548 16.854 1.00 96.19 382 LYS A O 1
ATOM 2979 N N . ARG A 1 383 ? -17.370 -4.528 14.867 1.00 96.19 383 ARG A N 1
ATOM 2980 C CA . ARG A 1 383 ? -18.583 -5.245 15.297 1.00 96.19 383 ARG A CA 1
ATOM 2981 C C . ARG A 1 383 ? -18.277 -6.303 16.354 1.00 96.19 383 ARG A C 1
ATOM 2983 O O . ARG A 1 383 ? -18.967 -6.356 17.359 1.00 96.19 383 ARG A O 1
ATOM 2990 N N . GLU A 1 384 ? -17.225 -7.095 16.196 1.00 96.69 384 GLU A N 1
ATOM 2991 C CA . GLU A 1 384 ? -16.865 -8.082 17.223 1.00 96.69 384 GLU A CA 1
ATOM 2992 C C . GLU A 1 384 ? -16.493 -7.425 18.561 1.00 96.69 384 GLU A C 1
ATOM 2994 O O . GLU A 1 384 ? -16.792 -7.977 19.617 1.00 96.69 384 GLU A O 1
ATOM 2999 N N . LEU A 1 385 ? -15.878 -6.236 18.539 1.00 96.62 385 LEU A N 1
ATOM 3000 C CA . LEU A 1 385 ? -15.531 -5.491 19.754 1.00 96.62 385 LEU A CA 1
ATOM 3001 C C . LEU A 1 385 ? -16.738 -4.788 20.384 1.00 96.62 385 LEU A C 1
ATOM 3003 O O . LEU A 1 385 ? -16.906 -4.837 21.602 1.00 96.62 385 LEU A O 1
ATOM 3007 N N . CYS A 1 386 ? -17.560 -4.137 19.563 1.00 96.88 386 CYS A N 1
ATOM 3008 C CA . CYS A 1 386 ? -18.520 -3.134 20.013 1.00 96.88 386 CYS A CA 1
ATOM 3009 C C . CYS A 1 386 ? -19.972 -3.421 19.629 1.00 96.88 386 CYS A C 1
ATOM 3011 O O . CYS A 1 386 ? -20.845 -2.654 20.008 1.00 96.88 386 CYS A O 1
ATOM 3013 N N . ASP A 1 387 ? -20.301 -4.460 18.878 1.00 95.94 387 ASP A N 1
ATOM 3014 C CA . ASP A 1 387 ? -21.706 -4.765 18.597 1.00 95.94 387 ASP A CA 1
ATOM 3015 C C . ASP A 1 387 ? -22.393 -5.446 19.801 1.00 95.94 387 ASP A C 1
ATOM 3017 O O . ASP A 1 387 ? -21.751 -5.957 20.731 1.00 95.94 387 ASP A O 1
ATOM 3021 N N . GLY A 1 388 ? -23.725 -5.442 19.783 1.00 95.00 388 GLY A N 1
ATOM 3022 C CA . GLY A 1 388 ? -24.567 -6.072 20.798 1.00 95.00 388 GLY A CA 1
ATOM 3023 C C . GLY A 1 388 ? -24.598 -5.351 22.151 1.00 95.00 388 GLY A C 1
ATOM 3024 O O . GLY A 1 388 ? -24.316 -4.159 22.257 1.00 95.00 388 GLY A O 1
ATOM 3025 N N . GLN A 1 389 ? -24.990 -6.088 23.198 1.00 94.81 389 GLN A N 1
ATOM 3026 C CA . GLN A 1 389 ? -25.067 -5.562 24.564 1.00 94.81 389 GLN A CA 1
ATOM 3027 C C . GLN A 1 389 ? -23.665 -5.392 25.156 1.00 94.81 389 GLN A C 1
ATOM 3029 O O . GLN A 1 389 ? -22.860 -6.330 25.194 1.00 94.81 389 GLN A O 1
ATOM 3034 N N . ARG A 1 390 ? -23.379 -4.178 25.621 1.00 95.56 390 ARG A N 1
ATOM 3035 C CA . ARG A 1 390 ? -22.095 -3.800 26.223 1.00 95.56 390 ARG A CA 1
ATOM 3036 C C . ARG A 1 390 ? -22.223 -3.667 27.737 1.00 95.56 390 ARG A C 1
ATOM 3038 O O . ARG A 1 390 ? -21.257 -3.891 28.463 1.00 95.56 390 ARG A O 1
ATOM 3045 N N . ASP A 1 391 ? -23.435 -3.417 28.206 1.00 95.56 391 ASP A N 1
ATOM 3046 C CA . ASP A 1 391 ? -23.697 -2.946 29.558 1.00 95.56 391 ASP A CA 1
ATOM 3047 C C . ASP A 1 391 ? -23.993 -4.103 30.514 1.00 95.56 391 ASP A C 1
ATOM 3049 O O . ASP A 1 391 ? -24.988 -4.141 31.231 1.00 95.56 391 ASP A O 1
ATOM 3053 N N . PHE A 1 392 ? -23.109 -5.098 30.509 1.00 96.81 392 PHE A N 1
ATOM 3054 C CA . PHE A 1 392 ? -23.127 -6.160 31.502 1.00 96.81 392 PHE A CA 1
ATOM 3055 C C . PHE A 1 392 ? -21.725 -6.676 31.806 1.00 96.81 392 PHE A C 1
ATOM 3057 O O . PHE A 1 392 ? -20.810 -6.620 30.978 1.00 96.81 392 PHE A O 1
ATOM 3064 N N . VAL A 1 393 ? -21.578 -7.240 33.000 1.00 97.25 393 VAL A N 1
ATOM 3065 C CA . VAL A 1 393 ? -20.399 -7.990 33.424 1.00 97.25 393 VAL A CA 1
ATOM 3066 C C . VAL A 1 393 ? -20.792 -9.369 33.932 1.00 97.25 393 VAL A C 1
ATOM 3068 O O . VAL A 1 393 ? -21.901 -9.581 34.418 1.00 97.25 393 VAL A O 1
ATOM 3071 N N . VAL A 1 394 ? -19.870 -10.316 33.830 1.00 96.94 394 VAL A N 1
ATOM 3072 C CA . VAL A 1 394 ? -19.993 -11.690 34.298 1.00 96.94 394 VAL A CA 1
ATOM 3073 C C . VAL A 1 394 ? -18.888 -11.944 35.310 1.00 96.94 394 VAL A C 1
ATOM 3075 O O . VAL A 1 394 ? -17.725 -11.606 35.090 1.00 96.94 394 VAL A O 1
ATOM 3078 N N . ALA A 1 395 ? -19.254 -12.574 36.418 1.00 96.75 395 ALA A N 1
ATOM 3079 C CA . ALA A 1 395 ? -18.313 -13.047 37.414 1.00 96.75 395 ALA A CA 1
ATOM 3080 C C . ALA A 1 395 ? -18.482 -14.551 37.610 1.00 96.75 395 ALA A C 1
ATOM 3082 O O . ALA A 1 395 ? -19.599 -15.075 37.614 1.00 96.75 395 ALA A O 1
ATOM 3083 N N . TYR A 1 396 ? -17.367 -15.243 37.830 1.00 95.94 396 TYR A N 1
ATOM 3084 C CA . TYR A 1 396 ? -17.361 -16.647 38.217 1.00 95.94 396 TYR A CA 1
ATOM 3085 C C . TYR A 1 396 ? -16.873 -16.788 39.655 1.00 95.94 396 TYR A C 1
ATOM 3087 O O . TYR A 1 396 ? -15.735 -16.443 39.975 1.00 95.94 396 TYR A O 1
ATOM 3095 N N . SER A 1 397 ? -17.728 -17.310 40.533 1.00 94.94 397 SER A N 1
ATOM 3096 C CA . SER A 1 397 ? -17.336 -17.616 41.906 1.00 94.94 397 SER A CA 1
ATOM 3097 C C . SER A 1 397 ? -16.791 -19.040 41.975 1.00 94.94 397 SER A C 1
ATOM 3099 O O . SER A 1 397 ? -17.526 -20.012 41.805 1.00 94.94 397 SER A O 1
ATOM 3101 N N . THR A 1 398 ? -15.496 -19.177 42.267 1.00 95.25 398 THR A N 1
ATOM 3102 C CA . THR A 1 398 ? -14.843 -20.485 42.441 1.00 95.25 398 THR A CA 1
ATOM 3103 C C . THR A 1 398 ? -15.353 -21.234 43.670 1.00 95.25 398 THR A C 1
ATOM 3105 O O . THR A 1 398 ? -15.359 -22.462 43.675 1.00 95.25 398 THR A O 1
ATOM 3108 N N . GLU A 1 399 ? -15.818 -20.528 44.698 1.00 95.69 399 GLU A N 1
ATOM 3109 C CA . GLU A 1 399 ? -16.351 -21.146 45.916 1.00 95.69 399 GLU A CA 1
ATOM 3110 C C . GLU A 1 399 ? -17.718 -21.789 45.682 1.00 95.69 399 GLU A C 1
ATOM 3112 O O . GLU A 1 399 ? -17.973 -22.900 46.141 1.00 95.69 399 GLU A O 1
ATOM 3117 N N . THR A 1 400 ? -18.592 -21.103 44.945 1.00 95.94 400 THR A N 1
ATOM 3118 C CA . THR A 1 400 ? -19.963 -21.576 44.700 1.00 95.94 400 THR A CA 1
ATOM 3119 C C . THR A 1 400 ? -20.105 -22.352 43.394 1.00 95.94 400 THR A C 1
ATOM 3121 O O . THR A 1 400 ? -21.102 -23.046 43.225 1.00 95.94 400 THR A O 1
ATOM 3124 N N . GLN A 1 401 ? -19.114 -22.272 42.493 1.00 96.12 401 GLN A N 1
ATOM 3125 C CA . GLN A 1 401 ? -19.162 -22.810 41.125 1.00 96.12 401 GLN A CA 1
ATOM 3126 C C . GLN A 1 401 ? -20.362 -22.267 40.325 1.00 96.12 401 GLN A C 1
ATOM 3128 O O . GLN A 1 401 ? -20.928 -22.956 39.478 1.00 96.12 401 GLN A O 1
ATOM 3133 N N . ILE A 1 402 ? -20.771 -21.028 40.613 1.00 95.50 402 ILE A N 1
ATOM 3134 C CA . ILE A 1 402 ? -21.883 -20.341 39.952 1.00 95.50 402 ILE A CA 1
ATOM 3135 C C . ILE A 1 402 ? -21.333 -19.113 39.225 1.00 95.50 402 ILE A C 1
ATOM 3137 O O . ILE A 1 402 ? -20.551 -18.338 39.787 1.00 95.50 402 ILE A O 1
ATOM 3141 N N . SER A 1 403 ? -21.761 -18.933 37.976 1.00 95.56 403 SER A N 1
ATOM 3142 C CA . SER A 1 403 ? -21.609 -17.680 37.243 1.00 95.56 403 SER A CA 1
ATOM 3143 C C . SER A 1 403 ? -22.824 -16.787 37.480 1.00 95.56 403 SER A C 1
ATOM 3145 O O . SER A 1 403 ? -23.967 -17.244 37.434 1.00 95.56 403 SER A O 1
ATOM 3147 N N . TRP A 1 404 ? -22.581 -15.506 37.732 1.00 95.81 404 TRP A N 1
ATOM 3148 C CA . TRP A 1 404 ? -23.631 -14.494 37.790 1.00 95.81 404 TRP A CA 1
ATOM 3149 C C . TRP A 1 404 ? -23.296 -13.351 36.837 1.00 95.81 404 TRP A C 1
ATOM 3151 O O . TRP A 1 404 ? -22.128 -13.035 36.617 1.00 95.81 404 TRP A O 1
ATOM 3161 N N . GLY A 1 405 ? -24.337 -12.775 36.238 1.00 95.81 405 GLY A N 1
ATOM 3162 C CA . GLY A 1 405 ? -24.249 -11.593 35.389 1.00 95.81 405 GLY A CA 1
ATOM 3163 C C . GLY A 1 405 ? -24.894 -10.401 36.086 1.00 95.81 405 GLY A C 1
ATOM 3164 O O . GLY A 1 405 ? -25.920 -10.566 36.748 1.00 95.81 405 GLY A O 1
ATOM 3165 N N . LEU A 1 406 ? -24.293 -9.226 35.950 1.00 96.19 406 LEU A N 1
ATOM 3166 C CA . LEU A 1 406 ? -24.824 -7.956 36.436 1.00 96.19 406 LEU A CA 1
ATOM 3167 C C . LEU A 1 406 ? -24.923 -6.991 35.256 1.00 96.19 406 LEU A C 1
ATOM 3169 O O . LEU A 1 406 ? -23.956 -6.842 34.513 1.00 96.19 406 LEU A O 1
ATOM 3173 N N . GLU A 1 407 ? -26.073 -6.347 35.101 1.00 96.75 407 GLU A N 1
ATOM 3174 C CA . GLU A 1 407 ? -26.252 -5.226 34.176 1.00 96.75 407 GLU A CA 1
ATOM 3175 C C . GLU A 1 407 ? -25.544 -3.986 34.747 1.00 96.75 407 GLU A C 1
ATOM 3177 O O . GLU A 1 407 ? -25.625 -3.718 35.949 1.00 96.75 407 GLU A O 1
ATOM 3182 N N . THR A 1 408 ? -24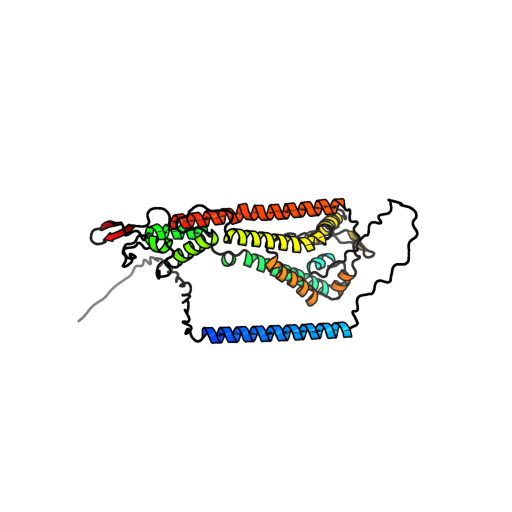.788 -3.281 33.912 1.00 94.38 408 THR A N 1
ATOM 3183 C CA . THR A 1 408 ? -24.024 -2.087 34.293 1.00 94.38 408 THR A CA 1
ATOM 3184 C C . THR A 1 408 ? -24.786 -0.815 33.947 1.00 94.38 408 THR A C 1
ATOM 3186 O O . THR A 1 408 ? -25.741 -0.854 33.179 1.00 94.38 408 THR A O 1
ATOM 3189 N N . GLU A 1 409 ? -24.373 0.324 34.504 1.00 87.81 409 GLU A N 1
ATOM 3190 C CA . GLU A 1 409 ? -24.969 1.605 34.117 1.00 87.81 409 GLU A CA 1
ATOM 3191 C C . GLU A 1 409 ? -24.525 1.999 32.701 1.00 87.81 409 GLU A C 1
ATOM 3193 O O . GLU A 1 409 ? -23.327 2.018 32.399 1.00 87.81 409 GLU A O 1
ATOM 3198 N N . ASP A 1 410 ? -25.497 2.338 31.850 1.00 75.50 410 ASP A N 1
ATOM 3199 C CA . ASP A 1 410 ? -25.243 2.928 30.537 1.00 75.50 410 ASP A CA 1
ATOM 3200 C C . ASP A 1 410 ? -24.585 4.296 30.719 1.00 75.50 410 ASP A C 1
ATOM 3202 O O . ASP A 1 410 ? -25.122 5.197 31.375 1.00 75.50 410 ASP A O 1
ATOM 3206 N N . ARG A 1 411 ? -23.422 4.480 30.094 1.00 67.00 411 ARG A N 1
ATOM 3207 C CA . ARG A 1 411 ? -22.810 5.802 29.985 1.00 67.00 411 ARG A CA 1
ATOM 3208 C C . ARG A 1 411 ? -23.570 6.581 28.906 1.00 67.00 411 ARG A C 1
ATOM 3210 O O . ARG A 1 411 ? -23.387 6.306 27.723 1.00 67.00 411 ARG A O 1
ATOM 3217 N N . ILE A 1 412 ? -24.453 7.489 29.334 1.00 53.34 412 ILE A N 1
ATOM 3218 C CA . ILE A 1 412 ? -25.187 8.426 28.457 1.00 53.34 412 ILE A CA 1
ATOM 3219 C C . ILE A 1 412 ? -24.230 9.430 27.822 1.00 53.34 412 ILE A C 1
ATOM 3221 O O . ILE A 1 412 ? -23.393 9.986 28.576 1.00 53.34 412 ILE A O 1
#

Secondary structure (DSSP, 8-state):
----------------PPP-------------------TTHHHHHHHHHHHHHHHHHHHHHHHHHHHHHHHHHTT-------------------------PEEEPPP--GGGHHHHTTTS---HHHHHHHHHHHHHHHHHHHHHHHHHTSHHHH-S-THHHHHHHHHHHHHTTTBGGG--TT---HHHHHHTT-TT-SSSHHHHHHHHHHHHHHT--TT-----TT-HHHHHHHHHHHHHHHHHHHHHHHHHHTTTTTHHHHHHHHHHHHHHSPEESS-EEETTEEEEEEHHHHHHT---TTS-S-HHHHHHHHHHHHHHHHHHS-HHHHHHHHTSPPEEE---HHHHHHHHHHHHHHHHHHHHHHIIIIIHHHHHHHHHHHHHHHSS--SEEEEEETTTTEEEEEEPPP--

Radius of gyration: 35.27 Å; chains: 1; bounding box: 66×93×119 Å

Sequence (412 aa):
MPTPAIPSPGSNRQLSADPEAEPNLEASEFRSIAIEVPPGHIQEVEEGLQQLRQQFEAEMQSITARLGTVERQLGVSETQNPSSQAASPDSCSADEMEARSTPVRFEENAWNIPLVLGLADVGWFDNVFAVLPVLLNLLMQGSFTQILLSEYFMGDPFETNLQSAKTWRTSIAHDSRYLDLAGTSLVSRVCAGDGSLILSTVQATLVEQINDFLGLQETEFAFNFWQPGTLLCLLCILLWSLCVYKDIGSLIFVHELTEFRKIWHALEAAISLPKASATDFRDNTIHCLSWGRALATTSIEELMLNSVALNAILDVDEFLFEGMTPIKIQHAIRSLEPISVKYSHRRSQVESMVHFLAVLATVLASYLFLLVPLCETMMTVKRELCDGQRDFVVAYSTETQISWGLETEDRI

pLDDT: mean 76.0, std 18.43, range [35.88, 97.56]

Foldseek 3Di:
DDDDDDDDDDDDDDDDDDPDPDPPPPDDPPPPPPPPDPPVVVVVVVVVVVVVVVVVVVVVVVVVVVVVVVCVVVVPPDDPDDDDDDDDDDDDPPPCPPQDWDFDADDLFLLCLLVCQPVFPDDPVLSVLSVVLVVVLVVLLVVVLCVCPDCVNVDDDLVVLQVVLLCCLPPPQFAPVQQDPQQFTNLLCLLVLPPVDPPPPVSSVLNVVLCQLQVHDSPDLDGDCPHPNNVVVLVVLLVQLVLLCVVVVCCCVVNVCPPVVCLVVVLVVQVVQAEDCDWDADPNDTRYDHPVSSVVSPCPVRSDPDSVVVVVSSVVRSVSSVPRNPPSSVVVSRPDGTDIDGDDPVVVVVSVVVSVVVSVCSSVCCCVPPVVVVSVSSSSSSCSSRNDDSQKHWYADPVVRDIDMDGGDNDD